Protein AF-A0A9K3KX10-F1 (afdb_monomer_lite)

Structure (mmCIF, N/CA/C/O backbone):
data_AF-A0A9K3KX10-F1
#
_entry.id   AF-A0A9K3KX10-F1
#
loop_
_atom_site.group_PDB
_atom_site.id
_atom_site.type_symbol
_atom_site.label_atom_id
_atom_site.label_alt_id
_atom_site.label_comp_id
_atom_site.label_asym_id
_atom_site.label_entity_id
_atom_site.label_seq_id
_atom_site.pdbx_PDB_ins_code
_atom_site.Cartn_x
_atom_site.Cartn_y
_atom_site.Cartn_z
_atom_site.occupancy
_atom_site.B_iso_or_equiv
_atom_site.auth_seq_id
_atom_site.auth_comp_id
_atom_site.auth_asym_id
_atom_site.auth_atom_id
_atom_site.pdbx_PDB_model_num
ATOM 1 N N . MET A 1 1 ? 1.339 -7.076 -29.895 1.00 44.97 1 MET A N 1
ATOM 2 C CA . MET A 1 1 ? 0.647 -5.773 -29.794 1.00 44.97 1 MET A CA 1
ATOM 3 C C . MET A 1 1 ? -0.654 -5.938 -29.011 1.00 44.97 1 MET A C 1
ATOM 5 O O . MET A 1 1 ? -1.711 -6.065 -29.608 1.00 44.97 1 MET A O 1
ATOM 9 N N . LEU A 1 2 ? -0.587 -5.995 -27.681 1.00 48.78 2 LEU A N 1
ATOM 10 C CA . LEU A 1 2 ? -1.763 -5.775 -26.833 1.00 48.78 2 LEU A CA 1
ATOM 11 C C . LEU A 1 2 ? -1.599 -4.356 -26.297 1.00 48.78 2 LEU A C 1
ATOM 13 O O . LEU A 1 2 ? -0.589 -4.087 -25.647 1.00 48.78 2 LEU A O 1
ATOM 17 N N . SER A 1 3 ? -2.509 -3.454 -26.665 1.00 52.88 3 SER A N 1
ATOM 18 C CA . SER A 1 3 ? -2.453 -2.042 -26.281 1.00 52.88 3 SER A CA 1
ATOM 19 C C . SER A 1 3 ? -2.351 -1.928 -24.763 1.00 52.88 3 SER A C 1
ATOM 21 O O . SER A 1 3 ? -3.179 -2.492 -24.040 1.00 52.88 3 SER A O 1
ATOM 23 N N . SER A 1 4 ? -1.335 -1.217 -24.276 1.00 57.09 4 SER A N 1
ATOM 24 C CA . SER A 1 4 ? -1.330 -0.729 -22.903 1.00 57.09 4 SER A CA 1
ATOM 25 C C . SER A 1 4 ? -2.621 0.054 -22.681 1.00 57.09 4 SER A C 1
ATOM 27 O O . SER A 1 4 ? -3.044 0.838 -23.529 1.00 57.09 4 SER A O 1
ATOM 29 N N . PHE A 1 5 ? -3.288 -0.209 -21.561 1.00 65.56 5 PHE A N 1
ATOM 30 C CA . PHE A 1 5 ? -4.375 0.639 -21.101 1.00 65.56 5 PHE A CA 1
ATOM 31 C C . PHE A 1 5 ? -3.724 1.927 -20.594 1.00 65.56 5 PHE A C 1
ATOM 33 O O . PHE A 1 5 ? -3.340 2.004 -19.432 1.00 65.56 5 PHE A O 1
ATOM 40 N N . VAL A 1 6 ? -3.481 2.868 -21.507 1.00 75.56 6 VAL A N 1
ATOM 41 C CA . VAL A 1 6 ? -2.919 4.176 -21.177 1.00 75.56 6 VAL A CA 1
ATOM 42 C C . VAL A 1 6 ? -4.084 5.048 -20.744 1.00 75.56 6 VAL A C 1
ATOM 44 O O . VAL A 1 6 ? -4.994 5.313 -21.532 1.00 75.56 6 VAL A O 1
ATOM 47 N N . LEU A 1 7 ? -4.098 5.416 -19.468 1.00 80.62 7 LEU A N 1
ATOM 48 C CA . LEU A 1 7 ? -5.037 6.413 -18.973 1.00 80.62 7 LEU A CA 1
ATOM 49 C C . LEU A 1 7 ? -4.648 7.779 -19.544 1.00 80.62 7 LEU A C 1
ATOM 51 O O . LEU A 1 7 ? -3.467 8.084 -19.676 1.00 80.62 7 LEU A O 1
ATOM 55 N N . ASP A 1 8 ? -5.654 8.589 -19.865 1.00 87.25 8 ASP A N 1
ATOM 56 C CA . ASP A 1 8 ? -5.466 9.997 -20.216 1.00 87.25 8 ASP A CA 1
ATOM 57 C C . ASP A 1 8 ? -4.718 10.718 -19.077 1.00 87.25 8 ASP A C 1
ATOM 59 O O . ASP A 1 8 ? -5.042 10.510 -17.902 1.00 87.25 8 ASP A O 1
ATOM 63 N N . GLU A 1 9 ? -3.720 11.543 -19.407 1.00 84.81 9 GLU A N 1
ATOM 64 C CA . GLU A 1 9 ? -2.912 12.284 -18.426 1.00 84.81 9 GLU A CA 1
ATOM 65 C C . GLU A 1 9 ? -3.789 13.123 -17.486 1.00 84.81 9 GLU A C 1
ATOM 67 O O . GLU A 1 9 ? -3.591 13.101 -16.272 1.00 84.81 9 GLU A O 1
ATOM 72 N N . ASN A 1 10 ? -4.869 13.723 -17.999 1.00 88.94 10 ASN A N 1
ATOM 73 C CA . ASN A 1 10 ? -5.814 14.487 -17.182 1.00 88.94 10 ASN A CA 1
ATOM 74 C C . ASN A 1 10 ? -6.509 13.608 -16.132 1.00 88.94 10 ASN A C 1
ATOM 76 O O . ASN A 1 10 ? -6.814 14.053 -15.024 1.00 88.94 10 ASN A O 1
ATOM 80 N N . VAL A 1 11 ? -6.783 12.342 -16.467 1.00 89.38 11 VAL A N 1
ATOM 81 C CA . VAL A 1 11 ? -7.390 11.383 -15.532 1.00 89.38 11 VAL A CA 1
ATOM 82 C C . VAL A 1 11 ? -6.380 10.973 -14.465 1.00 89.38 11 VAL A C 1
ATOM 84 O O . VAL A 1 11 ? -6.755 10.817 -13.299 1.00 89.38 11 VAL A O 1
ATOM 87 N N . ILE A 1 12 ? -5.112 10.812 -14.843 1.00 87.06 12 ILE A N 1
ATOM 88 C CA . ILE A 1 12 ? -4.018 10.495 -13.921 1.00 87.06 12 ILE A CA 1
ATOM 89 C C . ILE A 1 12 ? -3.842 11.621 -12.899 1.00 87.06 12 ILE A C 1
ATOM 91 O O . ILE A 1 12 ? -3.870 11.356 -11.692 1.00 87.06 12 ILE A O 1
ATOM 95 N N . ASP A 1 13 ? -3.756 12.863 -13.364 1.00 87.88 13 ASP A N 1
ATOM 96 C CA . ASP A 1 13 ? -3.593 14.031 -12.501 1.00 87.88 13 ASP A CA 1
ATOM 97 C C . ASP A 1 13 ? -4.797 14.217 -11.584 1.00 87.88 13 ASP A C 1
ATOM 99 O O . ASP A 1 13 ? -4.640 14.382 -10.370 1.00 87.88 13 ASP A O 1
ATOM 103 N N . LEU A 1 14 ? -6.014 14.065 -12.118 1.00 91.81 14 LEU A N 1
ATOM 104 C CA . LEU A 1 14 ? -7.234 14.115 -11.317 1.00 91.81 14 LEU A CA 1
ATOM 105 C C . LEU A 1 14 ? -7.237 13.048 -10.212 1.00 91.81 14 LEU A C 1
ATOM 107 O O . LEU A 1 14 ? -7.620 13.345 -9.075 1.00 91.81 14 LEU A O 1
ATOM 111 N N . CYS A 1 15 ? -6.799 11.820 -10.510 1.00 93.12 15 CYS A N 1
ATOM 112 C CA . CYS A 1 15 ? -6.693 10.753 -9.512 1.00 93.12 15 CYS A CA 1
ATOM 113 C C . CYS A 1 15 ? -5.654 11.088 -8.434 1.00 93.12 15 CYS A C 1
ATOM 115 O O . CYS A 1 15 ? -5.956 10.953 -7.245 1.00 93.12 15 CYS A O 1
ATOM 117 N N . SER A 1 16 ? -4.469 11.568 -8.824 1.00 90.75 16 SER A N 1
ATOM 118 C CA . SER A 1 16 ? -3.396 11.969 -7.903 1.00 90.75 16 SER A CA 1
ATOM 119 C C . SER A 1 16 ? -3.810 13.115 -6.985 1.00 90.75 16 SER A C 1
ATOM 121 O O . SER A 1 16 ? -3.643 13.023 -5.765 1.00 90.75 16 SER A O 1
ATOM 123 N N . VAL A 1 17 ? -4.409 14.171 -7.538 1.00 91.38 17 VAL A N 1
ATOM 124 C CA . VAL A 1 17 ? -4.910 15.321 -6.771 1.00 91.38 17 VAL A CA 1
ATOM 125 C C . VAL A 1 17 ? -6.031 14.887 -5.825 1.00 91.38 17 VAL A C 1
ATOM 127 O O . VAL A 1 17 ? -6.017 15.243 -4.646 1.00 91.38 17 VAL A O 1
ATOM 130 N N . SER A 1 18 ? -6.963 14.052 -6.290 1.00 95.12 18 SER A N 1
ATOM 131 C CA . SER A 1 18 ? -8.053 13.533 -5.451 1.00 95.12 18 SER A CA 1
ATOM 132 C C . SER A 1 18 ? -7.534 12.665 -4.302 1.00 95.12 18 SER A C 1
ATOM 134 O O . SER A 1 18 ? -7.971 12.814 -3.157 1.00 95.12 18 SER A O 1
ATOM 136 N N . ALA A 1 19 ? -6.566 11.786 -4.577 1.00 95.56 19 ALA A N 1
ATOM 137 C CA . ALA A 1 19 ? -5.902 10.970 -3.565 1.00 95.56 19 ALA A CA 1
ATOM 138 C C . ALA A 1 19 ? -5.174 11.846 -2.533 1.00 95.56 19 ALA A C 1
ATOM 140 O O . ALA A 1 19 ? -5.250 11.592 -1.327 1.00 95.56 19 ALA A O 1
ATOM 141 N N . TRP A 1 20 ? -4.525 12.916 -2.994 1.00 94.94 20 TRP A N 1
ATOM 142 C CA . TRP A 1 20 ? -3.813 13.863 -2.146 1.00 94.94 20 TRP A CA 1
ATOM 143 C C . TRP A 1 20 ? -4.741 14.653 -1.219 1.00 94.94 20 TRP A C 1
ATOM 145 O O . TRP A 1 20 ? -4.481 14.747 -0.015 1.00 94.94 20 TRP A O 1
ATOM 155 N N . ILE A 1 21 ? -5.850 15.170 -1.754 1.00 95.00 21 ILE A N 1
ATOM 156 C CA . ILE A 1 21 ? -6.902 15.826 -0.966 1.00 95.00 21 ILE A CA 1
ATOM 157 C C . ILE A 1 21 ? -7.441 14.846 0.079 1.00 95.00 21 ILE A C 1
ATOM 159 O O . ILE A 1 21 ? -7.500 15.187 1.260 1.00 95.00 21 ILE A O 1
ATOM 163 N N . GLY A 1 22 ? -7.744 13.608 -0.322 1.00 96.12 22 GLY A N 1
ATOM 164 C CA . GLY A 1 22 ? -8.208 12.560 0.587 1.00 96.12 22 GLY A CA 1
ATOM 165 C C . GLY A 1 22 ? -7.239 12.294 1.745 1.00 96.12 22 GLY A C 1
ATOM 166 O O . GLY A 1 22 ? -7.664 12.256 2.903 1.00 96.12 22 GLY A O 1
ATOM 167 N N . LEU A 1 23 ? -5.937 12.178 1.458 1.00 96.44 23 LEU A N 1
ATOM 168 C CA . LEU A 1 23 ? -4.895 11.996 2.476 1.00 96.44 23 LEU A CA 1
ATOM 169 C C . LEU A 1 23 ? -4.839 13.181 3.451 1.00 96.44 23 LEU A C 1
ATOM 171 O O . LEU A 1 23 ? -4.863 12.979 4.667 1.00 96.44 23 LEU A O 1
ATOM 175 N N . LYS A 1 24 ? -4.804 14.415 2.934 1.00 95.88 24 LYS A N 1
ATOM 176 C CA . LYS A 1 24 ? -4.778 15.644 3.744 1.00 95.88 24 LYS A CA 1
ATOM 177 C C . LYS A 1 24 ? -5.993 15.753 4.654 1.00 95.88 24 LYS A C 1
ATOM 179 O O . LYS A 1 24 ? -5.839 15.988 5.851 1.00 95.88 24 LYS A O 1
ATOM 184 N N . THR A 1 25 ? -7.191 15.561 4.107 1.00 96.62 25 THR A N 1
ATOM 185 C CA . THR A 1 25 ? -8.439 15.621 4.873 1.00 96.62 25 THR A CA 1
ATOM 186 C C . THR A 1 25 ? -8.449 14.568 5.975 1.00 96.62 25 THR A C 1
ATOM 188 O O . THR A 1 25 ? -8.767 14.889 7.121 1.00 96.62 25 THR A O 1
ATOM 191 N N . PHE A 1 26 ? -8.046 13.333 5.663 1.00 97.25 26 PHE A N 1
ATOM 192 C CA . PHE A 1 26 ? -7.955 12.265 6.655 1.00 97.25 26 PHE A CA 1
ATOM 193 C C . PHE A 1 26 ? -6.986 12.626 7.791 1.00 97.25 26 PHE A C 1
ATOM 195 O O . PHE A 1 26 ? -7.361 12.559 8.964 1.00 97.25 26 PHE A O 1
ATOM 202 N N . LEU A 1 27 ? -5.761 13.049 7.461 1.00 96.44 27 LEU A N 1
ATOM 203 C CA . LEU A 1 27 ? -4.738 13.390 8.453 1.00 96.44 27 LEU A CA 1
ATOM 204 C C . LEU A 1 27 ? -5.110 14.622 9.280 1.00 96.44 27 LEU A C 1
ATOM 206 O O . LEU A 1 27 ? -4.819 14.646 10.475 1.00 96.44 27 LEU A O 1
ATOM 210 N N . LEU A 1 28 ? -5.785 15.614 8.695 1.00 96.12 28 LEU A N 1
ATOM 211 C CA . LEU A 1 28 ? -6.294 16.778 9.420 1.00 96.12 28 LEU A CA 1
ATOM 212 C C . LEU A 1 28 ? -7.336 16.364 10.465 1.00 96.12 28 LEU A C 1
ATOM 214 O O . LEU A 1 28 ? -7.184 16.697 11.641 1.00 96.12 28 LEU A O 1
ATOM 218 N N . ILE A 1 29 ? -8.349 15.587 10.065 1.00 96.88 29 ILE A N 1
ATOM 219 C CA . ILE A 1 29 ? -9.382 15.084 10.985 1.00 96.88 29 ILE A CA 1
ATOM 220 C C . ILE A 1 29 ? -8.734 14.264 12.104 1.00 96.88 29 ILE A C 1
ATOM 222 O O . ILE A 1 29 ? -9.031 14.468 13.285 1.00 96.88 29 ILE A O 1
ATOM 226 N N . LEU A 1 30 ? -7.816 13.366 11.743 1.00 95.12 30 LEU A N 1
ATOM 227 C CA . LEU A 1 30 ? -7.098 12.537 12.701 1.00 95.12 30 LEU A CA 1
ATOM 228 C C . LEU A 1 30 ? -6.292 13.385 13.688 1.00 95.12 30 LEU A C 1
ATOM 230 O O . LEU A 1 30 ? -6.343 13.143 14.892 1.00 95.12 30 LEU A O 1
ATOM 234 N N . SER A 1 31 ? -5.585 14.398 13.190 1.00 94.38 31 SER A N 1
ATOM 235 C CA . SER A 1 31 ? -4.770 15.300 14.005 1.00 94.38 31 SER A CA 1
ATOM 236 C C . SER A 1 31 ? -5.632 16.082 14.988 1.00 94.38 31 SER A C 1
ATOM 238 O O . SER A 1 31 ? -5.288 16.145 16.165 1.00 94.38 31 SER A O 1
ATOM 240 N N . CYS A 1 32 ? -6.791 16.595 14.563 1.00 96.62 32 CYS A N 1
ATOM 241 C CA . CYS A 1 32 ? -7.750 17.244 15.460 1.00 96.62 32 CYS A CA 1
ATOM 242 C C . CYS A 1 32 ? -8.214 16.299 16.580 1.00 96.62 32 CYS A C 1
ATOM 244 O O . CYS A 1 32 ? -8.202 16.684 17.751 1.00 96.62 32 CYS A O 1
ATOM 246 N N . ILE A 1 33 ? -8.563 15.047 16.254 1.00 95.75 33 ILE A N 1
ATOM 247 C CA . ILE A 1 33 ? -8.971 14.043 17.254 1.00 95.75 33 ILE A CA 1
ATOM 248 C C . ILE A 1 33 ? -7.820 13.733 18.223 1.00 95.75 33 ILE A C 1
ATOM 250 O O . ILE A 1 33 ? -8.037 13.660 19.438 1.00 95.75 33 ILE A O 1
ATOM 254 N N . CYS A 1 34 ? -6.604 13.563 17.701 1.00 93.69 34 CYS A N 1
ATOM 255 C CA . CYS A 1 34 ? -5.403 13.266 18.477 1.00 93.69 34 CYS A CA 1
ATOM 256 C C . CYS A 1 34 ? -5.026 14.409 19.421 1.00 93.69 34 CYS A C 1
ATOM 258 O O . CYS A 1 34 ? -4.789 14.158 20.601 1.00 93.69 34 CYS A O 1
ATOM 260 N N . LEU A 1 35 ? -5.010 15.650 18.929 1.00 94.12 35 LEU A N 1
ATOM 261 C CA . LEU A 1 35 ? -4.687 16.842 19.715 1.00 94.12 35 LEU A CA 1
ATOM 262 C C . LEU A 1 35 ? -5.713 17.060 20.827 1.00 94.12 35 LEU A C 1
ATOM 264 O O . LEU A 1 35 ? -5.331 17.247 21.982 1.00 94.12 35 LEU A O 1
ATOM 268 N N . TRP A 1 36 ? -7.005 16.927 20.515 1.00 97.19 36 TRP A N 1
ATOM 269 C CA . TRP A 1 36 ? -8.074 17.046 21.509 1.00 97.19 36 TRP A CA 1
ATOM 270 C C . TRP A 1 36 ? -7.963 16.002 22.632 1.00 97.19 36 TRP A C 1
ATOM 272 O O . TRP A 1 36 ? -8.340 16.255 23.775 1.00 97.19 36 TRP A O 1
ATOM 282 N N . ASN A 1 37 ? -7.415 14.820 22.329 1.00 95.38 37 ASN A N 1
ATOM 283 C CA . ASN A 1 37 ? -7.313 13.695 23.262 1.00 95.38 37 ASN A CA 1
ATOM 284 C C . ASN A 1 37 ? -5.866 13.336 23.644 1.00 95.38 37 ASN A C 1
ATOM 286 O O . ASN A 1 37 ? -5.619 12.223 24.120 1.00 95.38 37 ASN A O 1
ATOM 290 N N . MET A 1 38 ? -4.913 14.261 23.484 1.00 93.25 38 MET A N 1
ATOM 291 C CA . MET A 1 38 ? -3.473 13.976 23.569 1.00 93.25 38 MET A CA 1
ATOM 292 C C . MET A 1 38 ? -3.076 13.310 24.892 1.00 93.25 38 MET A C 1
ATOM 294 O O . MET A 1 38 ? -2.374 12.298 24.897 1.00 93.25 38 MET A O 1
ATOM 298 N N . ARG A 1 39 ? -3.610 13.803 26.017 1.00 92.88 39 ARG A N 1
ATOM 299 C CA . ARG A 1 39 ? -3.331 13.242 27.348 1.00 92.88 39 ARG A CA 1
ATOM 300 C C . ARG A 1 39 ? -3.758 11.779 27.479 1.00 92.88 39 ARG A C 1
ATOM 302 O O . ARG A 1 39 ? -3.034 10.988 28.070 1.00 92.88 39 ARG A O 1
ATOM 309 N N . LYS A 1 40 ? -4.908 11.405 26.916 1.00 90.44 40 LYS A N 1
ATOM 310 C CA . LYS A 1 40 ? -5.412 10.022 26.971 1.00 90.44 40 LYS A CA 1
ATOM 311 C C . LYS A 1 40 ? -4.668 9.110 25.994 1.00 90.44 40 LYS A C 1
ATOM 313 O O . LYS A 1 40 ? -4.436 7.941 26.289 1.00 90.44 40 LYS A O 1
ATOM 318 N N . LEU A 1 41 ? -4.306 9.626 24.821 1.00 89.38 41 LEU A N 1
ATOM 319 C CA . LEU A 1 41 ? -3.711 8.828 23.747 1.00 89.38 41 LEU A CA 1
ATOM 320 C C . LEU A 1 41 ? -2.204 8.624 23.911 1.00 89.38 41 LEU A C 1
ATOM 322 O O . LEU A 1 41 ? -1.722 7.517 23.685 1.00 89.38 41 LEU A O 1
ATOM 326 N N . PHE A 1 42 ? -1.465 9.630 24.376 1.00 88.50 42 PHE A N 1
ATOM 327 C CA . PHE A 1 42 ? 0.001 9.605 24.340 1.00 88.50 42 PHE A CA 1
ATOM 328 C C . PHE A 1 42 ? 0.682 9.645 25.715 1.00 88.50 42 PHE A C 1
ATOM 330 O O . PHE A 1 42 ? 1.828 9.223 25.801 1.00 88.50 42 PHE A O 1
ATOM 337 N N . LEU A 1 43 ? 0.002 10.073 26.789 1.00 89.31 43 LEU A N 1
ATOM 338 C CA . LEU A 1 43 ? 0.643 10.282 28.103 1.00 89.31 43 LEU A CA 1
ATOM 339 C C . LEU A 1 43 ? 0.423 9.162 29.139 1.00 89.31 43 LEU A C 1
ATOM 341 O O . LEU A 1 43 ? 0.873 9.304 30.273 1.00 89.31 43 LEU A O 1
ATOM 345 N N . GLU A 1 44 ? -0.255 8.057 28.813 1.00 89.56 44 GLU A N 1
ATOM 346 C CA . GLU A 1 44 ? -0.373 6.938 29.765 1.00 89.56 44 GLU A CA 1
ATO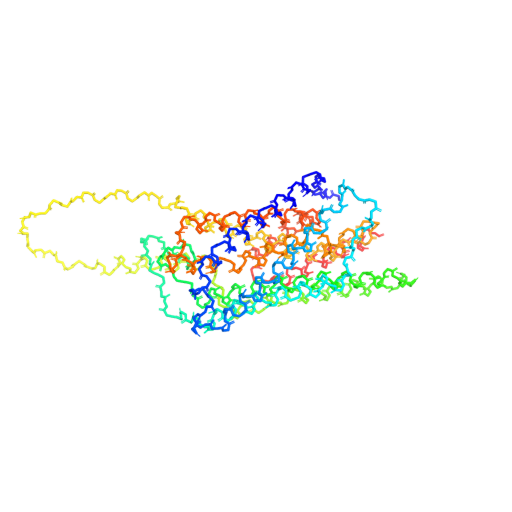M 347 C C . GLU A 1 44 ? 0.824 5.981 29.641 1.00 89.56 44 GLU A C 1
ATOM 349 O O . GLU A 1 44 ? 1.304 5.702 28.543 1.00 89.56 44 GLU A O 1
ATOM 354 N N . TRP A 1 45 ? 1.257 5.416 30.770 1.00 88.56 45 TRP A N 1
ATOM 355 C CA . TRP A 1 45 ? 2.447 4.560 30.854 1.00 88.56 45 TRP A CA 1
ATOM 356 C C . TRP A 1 45 ? 2.310 3.190 30.178 1.00 88.56 45 TRP A C 1
ATOM 358 O O . TRP A 1 45 ? 3.300 2.564 29.807 1.00 88.56 45 TRP A O 1
ATOM 368 N N . HIS A 1 46 ? 1.087 2.688 30.021 1.00 89.62 46 HIS A N 1
ATOM 369 C CA . HIS A 1 46 ? 0.871 1.393 29.388 1.00 89.62 46 HIS A CA 1
ATOM 370 C C . HIS A 1 46 ? 1.000 1.499 27.858 1.00 89.62 46 HIS A C 1
ATOM 372 O O . HIS A 1 46 ? 0.320 2.316 27.223 1.00 89.62 46 HIS A O 1
ATOM 378 N N . GLY A 1 47 ? 1.855 0.658 27.267 1.00 88.06 47 GLY A N 1
ATOM 379 C CA . GLY A 1 47 ? 2.116 0.632 25.823 1.00 88.06 47 GLY A CA 1
ATOM 380 C C . GLY A 1 47 ? 2.974 1.800 25.320 1.00 88.06 47 GLY A C 1
ATOM 381 O O . GLY A 1 47 ? 2.738 2.300 24.222 1.00 88.06 47 GLY A O 1
ATOM 382 N N . ILE A 1 48 ? 3.936 2.285 26.121 1.00 91.38 48 ILE A N 1
ATOM 383 C CA . ILE A 1 48 ? 4.820 3.404 25.734 1.00 91.38 48 ILE A CA 1
ATOM 384 C C . ILE A 1 48 ? 5.558 3.121 24.423 1.00 91.38 48 ILE A C 1
ATOM 386 O O . ILE A 1 48 ? 5.638 4.013 23.583 1.00 91.38 48 ILE A O 1
ATOM 390 N N . SER A 1 49 ? 6.074 1.904 24.218 1.00 94.12 49 SER A N 1
ATOM 391 C CA . SER A 1 49 ? 6.803 1.571 22.987 1.00 94.12 49 SER A CA 1
ATOM 392 C C . SER A 1 49 ? 5.923 1.753 21.752 1.00 94.12 49 SER A C 1
ATOM 394 O O . SER A 1 49 ? 6.338 2.426 20.809 1.00 94.12 49 SER A O 1
ATOM 396 N N . HIS A 1 50 ? 4.692 1.236 21.785 1.00 93.88 50 HIS A N 1
ATOM 397 C CA . HIS A 1 50 ? 3.719 1.455 20.718 1.00 93.88 50 HIS A CA 1
ATOM 398 C C . HIS A 1 50 ? 3.381 2.942 20.515 1.00 93.88 50 HIS A C 1
ATOM 400 O O . HIS A 1 50 ? 3.351 3.421 19.383 1.00 93.88 50 HIS A O 1
ATOM 406 N N . ARG A 1 51 ? 3.183 3.710 21.595 1.00 92.31 51 ARG A N 1
ATOM 407 C CA . ARG A 1 51 ? 2.881 5.152 21.501 1.00 92.31 51 ARG A CA 1
ATOM 408 C C . ARG A 1 51 ? 4.028 5.946 20.882 1.00 92.31 51 ARG A C 1
ATOM 410 O O . ARG A 1 51 ? 3.775 6.785 20.024 1.00 92.31 51 ARG A O 1
ATOM 417 N N . LEU A 1 52 ? 5.271 5.672 21.281 1.00 93.88 52 LEU A N 1
ATOM 418 C CA . LEU A 1 52 ? 6.462 6.312 20.715 1.00 93.88 52 LEU A CA 1
ATOM 419 C C . LEU A 1 52 ? 6.619 5.978 19.230 1.00 93.88 52 LEU A C 1
ATOM 421 O O . LEU A 1 52 ? 6.845 6.881 18.427 1.00 93.88 52 LEU A O 1
ATOM 425 N N . ALA A 1 53 ? 6.423 4.711 18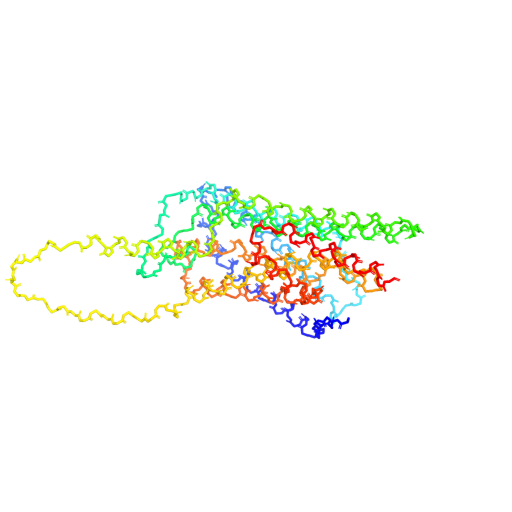.851 1.00 95.62 53 ALA A N 1
ATOM 426 C CA . ALA A 1 53 ? 6.391 4.315 17.446 1.00 95.62 53 ALA A CA 1
ATOM 427 C C . ALA A 1 53 ? 5.275 5.049 16.679 1.00 95.62 53 ALA A C 1
ATOM 429 O O . ALA A 1 53 ? 5.482 5.473 15.544 1.00 95.62 53 ALA A O 1
ATOM 430 N N . GLY A 1 54 ? 4.119 5.266 17.316 1.00 94.00 54 GLY A N 1
ATOM 431 C CA . GLY A 1 54 ? 2.986 5.988 16.739 1.00 94.00 54 GLY A CA 1
ATOM 432 C C . GLY A 1 54 ? 3.299 7.460 16.487 1.00 94.00 54 GLY A C 1
ATOM 433 O O . GLY A 1 54 ? 3.037 7.965 15.399 1.00 94.00 54 GLY A O 1
ATOM 434 N N . VAL A 1 55 ? 3.913 8.137 17.461 1.00 93.94 55 VAL A N 1
ATOM 435 C CA . VAL A 1 55 ? 4.365 9.533 17.327 1.00 93.94 55 VAL A CA 1
ATOM 436 C C . VAL A 1 55 ? 5.428 9.668 16.240 1.00 93.94 55 VAL A C 1
ATOM 438 O O . VAL A 1 55 ? 5.353 10.595 15.431 1.00 93.94 55 VAL A O 1
ATOM 441 N N . LEU A 1 56 ? 6.387 8.739 16.183 1.00 96.19 56 LEU A N 1
ATOM 442 C CA . LEU A 1 56 ? 7.405 8.715 15.133 1.00 96.19 56 LEU A CA 1
ATOM 443 C C . LEU A 1 56 ? 6.764 8.553 13.748 1.00 96.19 56 LEU A C 1
ATOM 445 O O . LEU A 1 56 ? 7.056 9.332 12.844 1.00 96.19 56 LEU A O 1
ATOM 449 N N . HIS A 1 57 ? 5.858 7.586 13.588 1.00 96.94 57 HIS A N 1
ATOM 450 C CA . HIS A 1 57 ? 5.193 7.328 12.312 1.00 96.94 57 HIS A CA 1
ATOM 451 C C . HIS A 1 57 ? 4.319 8.509 11.864 1.00 96.94 57 HIS A C 1
ATOM 453 O O . HIS A 1 57 ? 4.393 8.929 10.712 1.00 96.94 57 HIS A O 1
ATOM 459 N N . LEU A 1 58 ? 3.545 9.105 12.780 1.00 95.38 58 LEU A N 1
ATOM 460 C CA . LEU A 1 58 ? 2.754 10.309 12.498 1.00 95.38 58 LEU A CA 1
ATOM 461 C C . LEU A 1 58 ? 3.638 11.500 12.107 1.00 95.38 58 LEU A C 1
ATOM 463 O O . LEU A 1 58 ? 3.296 12.227 11.178 1.00 95.38 58 LEU A O 1
ATOM 467 N N . SER A 1 59 ? 4.786 11.674 12.766 1.00 96.00 59 SER A N 1
ATOM 468 C CA . SER A 1 59 ? 5.763 12.709 12.403 1.00 96.00 59 SER A CA 1
ATOM 469 C C . SER A 1 59 ? 6.311 12.497 10.989 1.00 96.00 59 SER A C 1
ATOM 471 O O . SER A 1 59 ? 6.395 13.447 10.216 1.00 96.00 59 SER A O 1
ATOM 473 N N . LEU A 1 60 ? 6.630 11.255 10.612 1.00 97.62 60 LEU A N 1
ATOM 474 C CA . LEU A 1 60 ? 7.094 10.925 9.259 1.00 97.62 60 LEU A CA 1
ATOM 475 C C . LEU A 1 60 ? 6.000 11.141 8.201 1.00 97.62 60 LEU A C 1
ATOM 477 O O . LEU A 1 60 ? 6.294 11.645 7.116 1.00 97.62 60 LEU A O 1
ATOM 481 N N . LEU A 1 61 ? 4.736 10.834 8.505 1.00 97.00 61 LEU A N 1
ATOM 482 C CA . LEU A 1 61 ? 3.611 11.174 7.624 1.00 97.00 61 LEU A CA 1
ATOM 483 C C . LEU A 1 61 ? 3.473 12.691 7.458 1.00 97.00 61 LEU A C 1
ATOM 485 O O . LEU A 1 61 ? 3.320 13.166 6.335 1.00 97.00 61 LEU A O 1
ATOM 489 N N . ALA A 1 62 ? 3.598 13.459 8.544 1.00 95.69 62 ALA A N 1
ATOM 490 C CA . ALA A 1 62 ? 3.563 14.918 8.489 1.00 95.69 62 ALA A CA 1
ATOM 491 C C . ALA A 1 62 ? 4.693 15.481 7.608 1.00 95.69 62 ALA A C 1
ATOM 493 O O . ALA A 1 62 ? 4.420 16.291 6.722 1.00 95.69 62 ALA A O 1
ATOM 494 N N . VAL A 1 63 ? 5.930 14.994 7.771 1.00 95.44 63 VAL A N 1
ATOM 495 C CA . VAL A 1 63 ? 7.070 15.366 6.911 1.00 95.44 63 VAL A CA 1
ATOM 496 C C . VAL A 1 63 ? 6.777 15.047 5.445 1.00 95.44 63 VAL A C 1
ATOM 498 O O . VAL A 1 63 ? 6.936 15.919 4.596 1.00 95.44 63 VAL A O 1
ATOM 501 N N . GLY A 1 64 ? 6.277 13.847 5.142 1.00 94.19 64 GLY A N 1
ATOM 502 C CA . GLY A 1 64 ? 5.903 13.473 3.775 1.00 94.19 64 GLY A CA 1
ATOM 503 C C . GLY A 1 64 ? 4.866 14.411 3.182 1.00 94.19 64 GLY A C 1
ATOM 504 O O . GLY A 1 64 ? 5.055 14.935 2.084 1.00 94.19 64 GLY A O 1
ATOM 505 N N . THR A 1 65 ? 3.809 14.707 3.941 1.00 93.44 65 THR A N 1
ATOM 506 C CA . THR A 1 65 ? 2.766 15.622 3.477 1.00 93.44 65 THR A CA 1
ATOM 507 C C . THR A 1 65 ? 3.281 17.043 3.254 1.00 93.44 65 THR A C 1
ATOM 509 O O . THR A 1 65 ? 2.906 17.689 2.277 1.00 93.44 65 THR A O 1
ATOM 512 N N . TRP A 1 66 ? 4.183 17.521 4.109 1.00 91.81 66 TRP A N 1
ATOM 513 C CA . TRP A 1 66 ? 4.844 18.807 3.923 1.00 91.81 66 TRP A CA 1
ATOM 514 C C . TRP A 1 66 ? 5.679 18.822 2.638 1.00 91.81 66 TRP A C 1
ATOM 516 O O . TRP A 1 66 ? 5.527 19.725 1.817 1.00 91.81 66 TRP A O 1
ATOM 526 N N . THR A 1 67 ? 6.498 17.790 2.412 1.00 90.56 67 THR A N 1
ATOM 527 C CA . THR A 1 67 ? 7.316 17.698 1.193 1.00 90.56 67 THR A CA 1
ATOM 528 C C . THR A 1 67 ? 6.473 17.611 -0.079 1.00 90.56 67 THR A C 1
ATOM 530 O O . THR A 1 67 ? 6.756 18.325 -1.035 1.00 90.56 67 THR A O 1
ATOM 533 N N . ALA A 1 68 ? 5.388 16.829 -0.070 1.00 87.62 68 ALA A N 1
ATOM 534 C CA . ALA A 1 68 ? 4.467 16.710 -1.199 1.00 87.62 68 ALA A CA 1
ATOM 535 C C . ALA A 1 68 ? 3.682 18.009 -1.465 1.00 87.62 68 ALA A C 1
ATOM 537 O O . ALA A 1 68 ? 3.372 18.335 -2.609 1.00 87.62 68 ALA A O 1
ATOM 538 N N . ALA A 1 69 ? 3.362 18.784 -0.423 1.00 86.69 69 ALA A N 1
ATOM 539 C CA . ALA A 1 69 ? 2.764 20.106 -0.595 1.00 86.69 69 ALA A CA 1
ATOM 540 C C . ALA A 1 69 ? 3.741 21.077 -1.272 1.00 86.69 69 ALA A C 1
ATOM 542 O O . ALA A 1 69 ? 3.333 21.814 -2.165 1.00 86.69 69 ALA A O 1
ATOM 543 N N . GLY A 1 70 ? 5.019 21.034 -0.880 1.00 81.00 70 GLY A N 1
ATOM 544 C CA . GLY A 1 70 ? 6.075 21.835 -1.494 1.00 81.00 70 GLY A CA 1
ATOM 545 C C . GLY A 1 70 ? 6.253 21.533 -2.980 1.00 81.00 70 GLY A C 1
ATOM 546 O O . GLY A 1 70 ? 6.361 22.462 -3.768 1.00 81.00 70 GLY A O 1
ATOM 547 N N . THR A 1 71 ? 6.208 20.259 -3.386 1.00 75.56 71 THR A N 1
ATOM 548 C CA . THR A 1 71 ? 6.304 19.897 -4.810 1.00 75.56 71 THR A CA 1
ATOM 549 C C . THR A 1 71 ? 5.073 20.310 -5.615 1.00 75.56 71 THR A C 1
ATOM 551 O O . THR A 1 71 ? 5.224 20.725 -6.754 1.00 75.56 71 THR A O 1
ATOM 554 N N . ALA A 1 72 ? 3.870 20.237 -5.034 1.00 72.00 72 ALA A N 1
ATOM 555 C CA . ALA A 1 72 ? 2.631 20.602 -5.729 1.00 72.00 72 ALA A CA 1
ATOM 556 C C . ALA A 1 72 ? 2.465 22.121 -5.929 1.00 72.00 72 ALA A C 1
ATOM 558 O O . ALA A 1 72 ? 1.824 22.542 -6.881 1.00 72.00 72 ALA A O 1
ATOM 559 N N . TYR A 1 73 ? 3.014 22.947 -5.032 1.00 59.91 73 TYR A N 1
ATOM 560 C CA . TYR A 1 73 ? 2.856 24.407 -5.089 1.00 59.91 73 TYR A CA 1
ATOM 561 C C . TYR A 1 73 ? 3.728 25.076 -6.165 1.00 59.91 73 TYR A C 1
ATOM 563 O O . TYR A 1 73 ? 3.451 26.200 -6.568 1.00 59.91 73 TYR A O 1
ATOM 571 N N . ILE A 1 74 ? 4.794 24.412 -6.621 1.00 57.81 74 ILE A N 1
ATOM 572 C CA . ILE A 1 74 ? 5.785 25.036 -7.509 1.00 57.81 74 ILE A CA 1
ATOM 573 C C . ILE A 1 74 ? 5.369 24.968 -8.992 1.00 57.81 74 ILE A C 1
ATOM 575 O O . ILE A 1 74 ? 5.893 25.723 -9.804 1.00 57.81 74 ILE A O 1
ATOM 579 N N . ASP A 1 75 ? 4.383 24.142 -9.343 1.00 53.19 75 ASP A N 1
ATOM 580 C CA . ASP A 1 75 ? 4.005 23.910 -10.744 1.00 53.19 75 ASP A CA 1
ATOM 581 C C . ASP A 1 75 ? 3.133 25.031 -11.355 1.00 53.19 75 ASP A C 1
ATOM 583 O O . ASP A 1 75 ? 3.046 25.154 -12.571 1.00 53.19 75 ASP A O 1
ATOM 587 N N . GLU A 1 76 ? 2.509 25.898 -10.542 1.00 52.72 76 GLU A N 1
ATOM 588 C CA . GLU A 1 76 ? 1.497 26.845 -11.048 1.00 52.72 76 GLU A CA 1
ATOM 589 C C . GLU A 1 76 ? 1.924 28.322 -11.143 1.00 52.72 76 GLU A C 1
ATOM 591 O O . GLU A 1 76 ? 1.237 29.080 -11.831 1.00 52.72 76 GLU A O 1
ATOM 596 N N . SER A 1 77 ? 2.994 28.803 -10.482 1.00 50.47 77 SER A N 1
ATOM 597 C CA . SER A 1 77 ? 3.162 30.272 -10.396 1.00 50.47 77 SER A CA 1
ATOM 598 C C . SER A 1 77 ? 4.551 30.880 -10.152 1.00 50.47 77 SER A C 1
ATOM 600 O O . SER A 1 77 ? 4.605 32.072 -9.837 1.00 50.47 77 SER A O 1
ATOM 602 N N . SER A 1 78 ? 5.671 30.154 -10.229 1.00 48.91 78 SER A N 1
ATOM 603 C CA . SER A 1 78 ? 6.977 30.749 -9.878 1.00 48.91 78 SER A CA 1
ATOM 604 C C . SER A 1 78 ? 8.088 30.488 -10.890 1.00 48.91 78 SER A C 1
ATOM 606 O O . SER A 1 78 ? 8.430 29.339 -11.134 1.00 48.91 78 SER A O 1
ATOM 608 N N . ASP A 1 79 ? 8.756 31.563 -11.334 1.00 59.94 79 ASP A N 1
ATOM 609 C CA . ASP A 1 79 ? 10.034 31.580 -12.083 1.00 59.94 79 ASP A CA 1
ATOM 610 C C . ASP A 1 79 ? 11.223 30.954 -11.314 1.00 59.94 79 ASP A C 1
ATOM 612 O O . ASP A 1 79 ? 12.382 31.039 -11.729 1.00 59.94 79 ASP A O 1
ATOM 616 N N . HIS A 1 80 ? 10.971 30.345 -10.155 1.00 49.97 80 HIS A N 1
ATOM 617 C CA . HIS A 1 80 ? 11.987 29.682 -9.358 1.00 49.97 80 HIS A CA 1
ATOM 618 C C . HIS A 1 80 ? 11.978 28.182 -9.647 1.00 49.97 80 HIS A C 1
ATOM 620 O O . HIS A 1 80 ? 10.914 27.562 -9.595 1.00 49.97 80 HIS A O 1
ATOM 626 N N . PRO A 1 81 ? 13.150 27.577 -9.916 1.00 53.97 81 PRO A N 1
ATOM 627 C CA . PRO A 1 81 ? 13.227 26.146 -10.140 1.00 53.97 81 PRO A CA 1
ATOM 628 C C . PRO A 1 81 ? 12.700 25.414 -8.900 1.00 53.97 81 PRO A C 1
ATOM 630 O O . PRO A 1 81 ? 13.008 25.825 -7.772 1.00 53.97 81 PRO A O 1
ATOM 633 N N . PRO A 1 82 ? 11.921 24.333 -9.075 1.00 57.75 82 PRO A N 1
ATOM 634 C CA . PRO A 1 82 ? 11.443 23.557 -7.951 1.00 57.75 82 PRO A CA 1
ATOM 635 C C . PRO A 1 82 ? 12.598 23.109 -7.074 1.00 57.75 82 PRO A C 1
ATOM 637 O O . PRO A 1 82 ? 13.642 22.685 -7.572 1.00 57.75 82 PRO A O 1
ATOM 640 N N . ILE A 1 83 ? 12.401 23.199 -5.753 1.00 58.81 83 ILE A N 1
ATOM 641 C CA . ILE A 1 83 ? 13.312 22.603 -4.777 1.00 58.81 83 ILE A CA 1
ATOM 642 C C . ILE A 1 83 ? 13.228 21.089 -4.982 1.00 58.81 83 ILE A C 1
ATOM 644 O O . ILE A 1 83 ? 12.418 20.396 -4.364 1.00 58.81 83 ILE A O 1
ATOM 648 N N . GLN A 1 84 ? 14.044 20.580 -5.900 1.00 68.69 84 GLN A N 1
ATOM 649 C CA . GLN A 1 84 ? 14.187 19.159 -6.139 1.00 68.69 84 GLN A CA 1
ATOM 650 C C . GLN A 1 84 ? 14.921 18.573 -4.940 1.00 68.69 84 GLN A C 1
ATOM 652 O O . GLN A 1 84 ? 16.102 18.833 -4.710 1.00 68.69 84 GLN A O 1
ATOM 657 N N . GLN A 1 85 ? 14.193 17.801 -4.138 1.00 81.25 85 GLN A N 1
ATOM 658 C CA . GLN A 1 85 ? 14.810 17.033 -3.069 1.00 81.25 85 GLN A CA 1
ATOM 659 C C . GLN A 1 85 ? 15.753 15.995 -3.691 1.00 81.25 85 GLN A C 1
ATOM 661 O O . GLN A 1 85 ? 15.411 15.385 -4.710 1.00 81.25 85 GLN A O 1
ATOM 666 N N . PRO A 1 86 ? 16.935 15.759 -3.100 1.00 88.56 86 PRO A N 1
ATOM 667 C CA . PRO A 1 86 ? 17.858 14.766 -3.628 1.00 88.56 86 PRO A CA 1
ATOM 668 C C . PRO A 1 86 ? 17.211 13.376 -3.590 1.00 88.56 86 PRO A C 1
ATOM 670 O O . PRO A 1 86 ? 16.539 13.026 -2.623 1.00 88.56 86 PRO A O 1
ATOM 673 N N . LYS A 1 87 ? 17.453 12.531 -4.598 1.00 89.69 87 LYS A N 1
ATOM 674 C CA . LYS A 1 87 ? 16.898 11.159 -4.670 1.00 89.69 87 LYS A CA 1
ATOM 675 C C . LYS A 1 87 ? 17.157 10.338 -3.395 1.00 89.69 87 LYS A C 1
ATOM 677 O O . LYS A 1 87 ? 16.289 9.594 -2.942 1.00 89.69 87 LYS A O 1
ATOM 682 N N . ALA A 1 88 ? 18.318 10.545 -2.767 1.00 92.06 88 ALA A N 1
ATOM 683 C CA . ALA A 1 88 ? 18.685 9.933 -1.490 1.00 92.06 88 ALA A CA 1
ATOM 684 C C . ALA A 1 88 ? 17.727 10.297 -0.338 1.00 92.06 88 ALA A C 1
ATOM 686 O O . ALA A 1 88 ? 17.484 9.465 0.537 1.00 92.06 88 ALA A O 1
ATOM 687 N N . PHE A 1 89 ? 17.150 11.506 -0.346 1.00 93.50 89 PHE A N 1
ATOM 688 C CA . PHE A 1 89 ? 16.126 11.904 0.619 1.00 93.50 89 PHE A CA 1
ATOM 689 C C . PHE A 1 89 ? 14.879 11.030 0.477 1.00 93.50 89 PHE A C 1
ATOM 691 O O . PHE A 1 89 ? 14.424 10.475 1.471 1.00 93.50 89 PHE A O 1
ATOM 698 N N . PHE A 1 90 ? 14.360 10.852 -0.743 1.00 92.88 90 PHE A N 1
ATOM 699 C CA . PHE A 1 90 ? 13.171 10.026 -0.979 1.00 92.88 90 PHE A CA 1
ATOM 700 C C . PHE A 1 90 ? 13.397 8.559 -0.613 1.00 92.88 90 PHE A C 1
ATOM 702 O O . PHE A 1 90 ? 12.533 7.950 0.012 1.00 92.88 90 PHE A O 1
ATOM 709 N N . TRP A 1 91 ? 14.575 8.018 -0.934 1.00 95.38 91 TRP A N 1
ATOM 710 C CA . TRP A 1 91 ? 14.952 6.664 -0.531 1.00 95.38 91 TRP A CA 1
ATOM 711 C C . TRP A 1 91 ? 14.945 6.493 0.993 1.00 95.38 91 TRP A C 1
ATOM 713 O O . TRP A 1 91 ? 14.311 5.579 1.524 1.00 95.38 91 TRP A O 1
ATOM 723 N N . MET A 1 92 ? 15.612 7.406 1.708 1.00 96.81 92 MET A N 1
ATOM 724 C CA . MET A 1 92 ? 15.675 7.375 3.169 1.00 96.81 92 MET A CA 1
ATOM 725 C C . MET A 1 92 ? 14.289 7.571 3.787 1.00 96.81 92 MET A C 1
ATOM 727 O O . MET A 1 92 ? 13.924 6.876 4.733 1.00 96.81 92 MET A O 1
ATOM 731 N N . TYR A 1 93 ? 13.504 8.500 3.243 1.00 96.94 93 TYR A N 1
ATOM 732 C CA . TYR A 1 93 ? 12.142 8.764 3.682 1.00 96.94 93 TYR A CA 1
ATOM 733 C C . TYR A 1 93 ? 11.267 7.511 3.580 1.00 96.94 93 TYR A C 1
ATOM 735 O O . TYR A 1 93 ? 10.617 7.142 4.560 1.00 96.94 93 TYR A O 1
ATOM 743 N N . ASP A 1 94 ? 11.294 6.814 2.443 1.00 97.19 94 ASP A N 1
ATOM 744 C CA . ASP A 1 94 ? 10.502 5.601 2.239 1.00 97.19 94 ASP A CA 1
ATOM 745 C C . ASP A 1 94 ? 10.905 4.474 3.175 1.00 97.19 94 ASP A C 1
ATOM 747 O O . ASP A 1 94 ? 10.038 3.811 3.755 1.00 97.19 94 ASP A O 1
ATOM 751 N N . LEU A 1 95 ? 12.214 4.293 3.357 1.00 97.94 95 LEU A N 1
ATOM 752 C CA . LEU A 1 95 ? 12.763 3.323 4.291 1.00 97.94 95 LEU A CA 1
ATOM 753 C C . LEU A 1 95 ? 12.285 3.614 5.717 1.00 97.94 95 LEU A C 1
ATOM 755 O O . LEU A 1 95 ? 11.765 2.723 6.388 1.00 97.94 95 LEU A O 1
ATOM 759 N N . LEU A 1 96 ? 12.410 4.860 6.180 1.00 98.19 96 LEU A N 1
ATOM 760 C CA . LEU A 1 96 ? 12.005 5.261 7.528 1.00 98.19 96 LEU A CA 1
ATOM 761 C C . LEU A 1 96 ? 10.487 5.165 7.726 1.00 98.19 96 LEU A C 1
ATOM 763 O O . LEU A 1 96 ? 10.032 4.664 8.761 1.00 98.19 96 LEU A O 1
ATOM 767 N N . LEU A 1 97 ? 9.686 5.601 6.751 1.00 98.06 97 LEU A N 1
ATOM 768 C CA . LEU A 1 97 ? 8.227 5.524 6.833 1.00 98.06 97 LEU A CA 1
ATOM 769 C C . LEU A 1 97 ? 7.750 4.066 6.871 1.00 98.06 97 LEU A C 1
ATOM 771 O O . LEU A 1 97 ? 6.954 3.710 7.742 1.00 98.06 97 LEU A O 1
ATOM 775 N N . GLY A 1 98 ? 8.275 3.209 5.993 1.00 97.94 98 GLY A N 1
ATOM 776 C CA . GLY A 1 98 ? 7.925 1.790 5.979 1.00 97.94 98 GLY A CA 1
ATOM 777 C C . GLY A 1 98 ? 8.384 1.063 7.247 1.00 97.94 98 GLY A C 1
ATOM 778 O O . GLY A 1 98 ? 7.586 0.369 7.879 1.00 97.94 98 GLY A O 1
ATOM 779 N N . CYS A 1 99 ? 9.632 1.274 7.684 1.00 98.31 99 CYS A N 1
ATOM 780 C CA . CYS A 1 99 ? 10.160 0.686 8.921 1.00 98.31 99 CYS A CA 1
ATOM 781 C C . CYS A 1 99 ? 9.354 1.119 10.148 1.00 98.31 99 CYS A C 1
ATOM 783 O O . CYS A 1 99 ? 8.989 0.278 10.969 1.00 98.31 99 CYS A O 1
ATOM 785 N N . SER A 1 100 ? 9.044 2.413 10.274 1.00 98.19 100 SER A N 1
ATOM 786 C CA . SER A 1 100 ? 8.254 2.916 11.404 1.00 98.19 100 SER A CA 1
ATOM 787 C C . SER A 1 100 ? 6.856 2.301 11.443 1.00 98.19 100 SER A C 1
ATOM 789 O O . SER A 1 100 ? 6.385 1.964 12.525 1.00 98.19 100 SER A O 1
ATOM 791 N N . GLY A 1 101 ? 6.223 2.071 10.291 1.00 97.12 101 GLY A N 1
ATOM 792 C CA . GLY A 1 101 ? 4.929 1.399 10.211 1.00 97.12 101 GLY A CA 1
ATOM 793 C C . GLY A 1 101 ? 4.971 -0.080 10.619 1.00 97.12 101 GLY A C 1
ATOM 794 O O . GLY A 1 101 ? 4.138 -0.535 11.411 1.00 97.12 101 GLY A O 1
ATOM 795 N N . VAL A 1 102 ? 5.994 -0.822 10.176 1.00 97.69 102 VAL A N 1
ATOM 796 C CA . VAL A 1 102 ? 6.227 -2.211 10.620 1.00 97.69 102 VAL A CA 1
ATOM 797 C C . VAL A 1 102 ? 6.467 -2.261 12.133 1.00 97.69 102 VAL A C 1
ATOM 799 O O . VAL A 1 102 ? 5.819 -3.039 12.834 1.00 97.69 102 VAL A O 1
ATOM 802 N N . ILE A 1 103 ? 7.347 -1.402 12.660 1.00 97.62 103 ILE A N 1
ATOM 803 C CA . ILE A 1 103 ? 7.648 -1.317 14.099 1.00 97.62 103 ILE A CA 1
ATOM 804 C C . ILE A 1 103 ? 6.392 -0.957 14.895 1.00 97.62 103 ILE A C 1
ATOM 806 O O . ILE A 1 103 ? 6.129 -1.558 15.936 1.00 97.62 103 ILE A O 1
ATOM 810 N N . LEU A 1 104 ? 5.596 -0.006 14.414 1.00 96.50 104 LEU A N 1
ATOM 811 C CA . LEU A 1 104 ? 4.354 0.414 15.056 1.00 96.50 104 LEU A CA 1
ATOM 812 C C . LEU A 1 104 ? 3.363 -0.746 15.197 1.00 96.50 104 LEU A C 1
ATOM 814 O O . LEU A 1 104 ? 2.790 -0.952 16.270 1.00 96.50 104 LEU A O 1
ATOM 818 N N . THR A 1 105 ? 3.216 -1.550 14.148 1.00 95.31 105 THR A N 1
ATOM 819 C CA . THR A 1 105 ? 2.316 -2.709 14.159 1.00 95.31 105 THR A CA 1
ATOM 820 C C . THR A 1 105 ? 2.861 -3.847 15.031 1.00 95.31 105 THR A C 1
ATOM 822 O O . THR A 1 105 ? 2.120 -4.440 15.816 1.00 95.31 105 THR A O 1
ATOM 825 N N . LEU A 1 106 ? 4.168 -4.124 14.984 1.00 95.88 106 LEU A N 1
ATOM 826 C CA . LEU A 1 106 ? 4.794 -5.152 15.828 1.00 95.88 106 LEU A CA 1
ATOM 827 C C . LEU A 1 106 ? 4.781 -4.785 17.316 1.00 95.88 106 LEU A C 1
ATOM 829 O O . LEU A 1 106 ? 4.532 -5.640 18.166 1.00 95.88 106 LEU A O 1
ATOM 833 N N . THR A 1 107 ? 5.019 -3.516 17.648 1.00 95.75 107 THR A N 1
ATOM 834 C CA . THR A 1 107 ? 4.905 -3.032 19.031 1.00 95.75 107 THR A CA 1
ATOM 835 C C . THR A 1 107 ? 3.463 -3.094 19.523 1.00 95.75 107 THR A C 1
ATOM 837 O O . THR A 1 107 ? 3.261 -3.449 20.679 1.00 95.75 107 THR A O 1
ATOM 840 N N . ALA A 1 108 ? 2.464 -2.872 18.658 1.00 93.25 108 ALA A N 1
ATOM 841 C CA . ALA A 1 108 ? 1.059 -3.115 19.000 1.00 93.25 108 ALA A CA 1
ATOM 842 C C . ALA A 1 108 ? 0.812 -4.595 19.336 1.00 93.25 108 ALA A C 1
ATOM 844 O O . ALA A 1 108 ? 0.257 -4.910 20.388 1.00 93.25 108 ALA A O 1
ATOM 845 N N . ALA A 1 109 ? 1.295 -5.506 18.483 1.00 93.00 109 ALA A N 1
ATOM 846 C CA . ALA A 1 109 ? 1.161 -6.948 18.684 1.00 93.00 109 ALA A CA 1
ATOM 847 C C . ALA A 1 109 ? 1.826 -7.431 19.984 1.00 93.00 109 ALA A C 1
ATOM 849 O O . ALA A 1 109 ? 1.340 -8.367 20.622 1.00 93.00 109 ALA A O 1
ATOM 850 N N . ARG A 1 110 ? 2.944 -6.804 20.370 1.00 93.75 110 ARG A N 1
ATOM 851 C CA . ARG A 1 110 ? 3.679 -7.104 21.604 1.00 93.75 110 ARG A CA 1
ATOM 852 C C . ARG A 1 110 ? 2.998 -6.529 22.844 1.00 93.75 110 ARG A C 1
ATOM 854 O O . ARG A 1 110 ? 2.878 -7.238 23.838 1.00 93.75 110 ARG A O 1
ATOM 861 N N . ASP A 1 111 ? 2.608 -5.257 22.799 1.00 90.44 111 ASP A N 1
ATOM 862 C CA . ASP A 1 111 ? 2.112 -4.520 23.965 1.00 90.44 111 ASP A CA 1
ATOM 863 C C . ASP A 1 111 ? 0.638 -4.862 24.273 1.00 90.44 111 ASP A C 1
ATOM 865 O O . ASP A 1 111 ? 0.217 -4.757 25.426 1.00 90.44 111 ASP A O 1
ATOM 869 N N . PHE A 1 112 ? -0.127 -5.346 23.283 1.00 86.12 112 PHE A N 1
ATOM 870 C CA . PHE A 1 112 ? -1.537 -5.739 23.423 1.00 86.12 112 PHE A CA 1
ATOM 871 C C . PHE A 1 112 ? -1.791 -7.203 22.997 1.00 86.12 112 PHE A C 1
ATOM 873 O O . PHE A 1 112 ? -2.525 -7.462 22.038 1.00 86.12 112 PHE A O 1
ATOM 880 N N . PRO A 1 113 ? -1.202 -8.201 23.686 1.00 79.62 113 PRO A N 1
ATOM 881 C CA . PRO A 1 113 ? -1.309 -9.601 23.292 1.00 79.62 113 PRO A CA 1
ATOM 882 C C . PRO A 1 113 ? -2.700 -10.161 23.626 1.00 79.62 113 PRO A C 1
ATOM 884 O O . PRO A 1 113 ? -2.937 -10.733 24.689 1.00 79.62 113 PRO A O 1
ATOM 887 N N . HIS A 1 114 ? -3.646 -10.043 22.698 1.00 76.25 114 HIS A N 1
ATOM 888 C CA . HIS A 1 114 ? -4.988 -10.623 22.820 1.00 76.25 114 HIS A CA 1
ATOM 889 C C . HIS A 1 114 ? -5.034 -12.096 22.370 1.00 76.25 114 HIS A C 1
ATOM 891 O O . HIS A 1 114 ? -5.918 -12.489 21.612 1.00 76.25 114 HIS A O 1
ATOM 897 N N . LYS A 1 115 ? -4.087 -12.928 22.838 1.00 60.66 115 LYS A N 1
ATOM 898 C CA . LYS A 1 115 ? -3.905 -14.329 22.389 1.00 60.66 115 LYS A CA 1
ATOM 899 C C . LYS A 1 115 ? -5.136 -15.231 22.543 1.00 60.66 115 LYS A C 1
ATOM 901 O O . LYS A 1 115 ? -5.255 -16.206 21.816 1.00 60.66 115 LYS A O 1
ATOM 906 N N . TYR A 1 116 ? -6.035 -14.922 23.479 1.00 54.84 116 TYR A N 1
ATOM 907 C CA . TYR A 1 116 ? -7.165 -15.793 23.834 1.00 54.84 116 TYR A CA 1
ATOM 908 C C . TYR A 1 116 ? -8.534 -15.119 23.705 1.00 54.84 116 TYR A C 1
ATOM 910 O O . TYR A 1 116 ? -9.526 -15.624 24.229 1.00 54.84 116 TYR A O 1
ATOM 918 N N . VAL A 1 117 ? -8.616 -13.973 23.025 1.00 58.88 117 VAL A N 1
ATOM 919 C CA . VAL A 1 117 ? -9.902 -13.298 22.826 1.00 58.88 117 VAL A CA 1
ATOM 920 C C . VAL A 1 117 ? -10.568 -13.861 21.575 1.00 58.88 117 VAL A C 1
ATOM 922 O O . VAL A 1 117 ? -10.289 -13.434 20.458 1.00 58.88 117 VAL A O 1
ATOM 925 N N . ALA A 1 118 ? -11.458 -14.834 21.763 1.00 57.16 118 ALA A N 1
ATOM 926 C CA . ALA A 1 118 ? -12.345 -15.278 20.698 1.00 57.16 118 ALA A CA 1
ATOM 927 C C . ALA A 1 118 ? -13.386 -14.181 20.424 1.00 57.16 118 ALA A C 1
ATOM 929 O O . ALA A 1 118 ? -14.163 -13.813 21.309 1.00 57.16 118 ALA A O 1
ATOM 930 N N . ASN A 1 119 ? -13.403 -13.647 19.201 1.00 61.72 119 ASN A N 1
ATOM 931 C CA . ASN A 1 119 ? -14.440 -12.709 18.782 1.00 61.72 119 ASN A CA 1
ATOM 932 C C . ASN A 1 119 ? -15.809 -13.400 18.869 1.00 61.72 119 ASN A C 1
ATOM 934 O O . ASN A 1 119 ? -16.020 -14.447 18.258 1.00 61.72 119 ASN A O 1
ATOM 938 N N . GLN A 1 120 ? -16.728 -12.829 19.656 1.00 56.00 120 GLN A N 1
ATOM 939 C CA . GLN A 1 120 ? -18.084 -13.359 19.797 1.00 56.00 120 GLN A CA 1
ATOM 940 C C . GLN A 1 120 ? -18.798 -13.332 18.440 1.00 56.00 120 GLN A C 1
ATOM 942 O O . GLN A 1 120 ? -18.860 -12.295 17.781 1.00 56.00 120 GLN A O 1
ATOM 947 N N . SER A 1 121 ? -19.361 -14.468 18.036 1.00 54.19 121 SER A N 1
ATOM 948 C CA . SER A 1 121 ? -20.252 -14.563 16.882 1.00 54.19 121 SER A CA 1
ATOM 949 C C . SER A 1 121 ? -21.610 -13.950 17.237 1.00 54.19 121 SER A C 1
ATOM 951 O O . SER A 1 121 ? -22.345 -14.497 18.060 1.00 54.19 121 SER A O 1
ATOM 953 N N . GLU A 1 122 ? -21.967 -12.814 16.636 1.00 47.50 122 GLU A N 1
ATOM 954 C CA . GLU A 1 122 ? -23.319 -12.255 16.744 1.00 47.50 122 GLU A CA 1
ATOM 955 C C . GLU A 1 122 ? -24.154 -12.766 15.564 1.00 47.50 122 GLU A C 1
ATOM 957 O O . GLU A 1 122 ? -24.125 -12.221 14.461 1.00 47.50 122 GLU A O 1
ATOM 962 N N . GLY A 1 123 ? -24.864 -13.874 15.789 1.00 57.41 123 GLY A N 1
ATOM 963 C CA . GLY A 1 123 ? -25.607 -14.575 14.745 1.00 57.41 123 GLY A CA 1
ATOM 964 C C . GLY A 1 123 ? -24.697 -15.306 13.756 1.00 57.41 123 GLY A C 1
ATOM 965 O O . GLY A 1 123 ? -23.734 -15.961 14.141 1.00 57.41 123 GLY A O 1
ATOM 966 N N . ASP A 1 124 ? -25.031 -15.198 12.470 1.00 47.78 124 ASP A N 1
ATOM 967 C CA . ASP A 1 124 ? -24.443 -15.982 11.385 1.00 47.78 124 ASP A CA 1
ATOM 968 C C . ASP A 1 124 ? -23.078 -15.461 10.867 1.00 47.78 124 ASP A C 1
ATOM 970 O O . ASP A 1 124 ? -22.705 -15.702 9.720 1.00 47.78 124 ASP A O 1
ATOM 974 N N . TYR A 1 125 ? -22.319 -14.714 11.674 1.00 51.44 125 TYR A N 1
ATOM 975 C CA . TYR A 1 125 ? -21.091 -14.074 11.192 1.00 51.44 125 TYR A CA 1
ATOM 976 C C . TYR A 1 125 ? -20.012 -14.022 12.280 1.00 51.44 125 TYR A C 1
ATOM 978 O O . TYR A 1 125 ? -20.208 -13.423 13.338 1.00 51.44 125 TYR A O 1
ATOM 986 N N . VAL A 1 126 ? -18.840 -14.606 11.996 1.00 51.69 126 VAL A N 1
ATOM 987 C CA . VAL A 1 126 ? -17.610 -14.330 12.755 1.00 51.69 126 VAL A CA 1
ATOM 988 C C . VAL A 1 126 ? -17.083 -12.975 12.304 1.00 51.69 126 VAL A C 1
ATOM 990 O O . VAL A 1 126 ? -16.813 -12.739 11.126 1.00 51.69 126 VAL A O 1
ATOM 993 N N . GLN A 1 127 ? -16.997 -12.060 13.256 1.00 57.44 127 GLN A N 1
ATOM 994 C CA . GLN A 1 127 ? -16.686 -10.664 13.006 1.00 57.44 127 GLN A CA 1
ATOM 995 C C . GLN A 1 127 ? -15.173 -10.469 12.918 1.00 57.44 127 GLN A C 1
ATOM 997 O O . GLN A 1 127 ? -14.438 -10.909 13.800 1.00 57.44 127 GLN A O 1
ATOM 1002 N N . SER A 1 128 ? -14.710 -9.788 11.867 1.00 57.69 128 SER A N 1
ATOM 1003 C CA . SER A 1 128 ? -13.330 -9.294 11.807 1.00 57.69 128 SER A CA 1
ATOM 1004 C C . SER A 1 128 ? -13.071 -8.358 12.994 1.00 57.69 128 SER A C 1
ATOM 1006 O O . SER A 1 128 ? -13.918 -7.503 13.289 1.00 57.69 128 SER A O 1
ATOM 1008 N N . GLY A 1 129 ? -11.914 -8.518 13.653 1.00 57.31 129 GLY A N 1
ATOM 1009 C CA . GLY A 1 129 ? -11.518 -7.779 14.861 1.00 57.31 129 GLY A CA 1
ATOM 1010 C C . GLY A 1 129 ? -11.648 -6.259 14.744 1.00 57.31 129 GLY A C 1
ATOM 1011 O O . GLY A 1 129 ? -11.933 -5.562 15.723 1.00 57.31 129 GLY A O 1
ATOM 1012 N N . THR A 1 130 ? -11.497 -5.743 13.526 1.00 59.75 130 THR A N 1
ATOM 1013 C CA . THR A 1 130 ? -11.496 -4.311 13.225 1.00 59.75 130 THR A CA 1
ATOM 1014 C C . THR A 1 130 ? -12.852 -3.762 12.810 1.00 59.75 130 THR A C 1
ATOM 1016 O O . THR A 1 130 ? -13.096 -2.577 12.993 1.00 59.75 130 THR A O 1
ATOM 1019 N N . LEU A 1 131 ? -13.754 -4.580 12.259 1.00 65.31 131 LEU A N 1
ATOM 1020 C CA . LEU A 1 131 ? -14.996 -4.084 11.650 1.00 65.31 131 LEU A CA 1
ATOM 1021 C C . LEU A 1 131 ? -16.191 -4.079 12.595 1.00 65.31 131 LEU A C 1
ATOM 1023 O O . LEU A 1 131 ? -17.148 -3.350 12.339 1.00 65.31 131 LEU A O 1
ATOM 1027 N N . HIS A 1 132 ? -16.149 -4.852 13.680 1.00 70.31 132 HIS A N 1
ATOM 1028 C CA . HIS A 1 132 ? -17.258 -4.901 14.624 1.00 70.31 132 HIS A CA 1
ATOM 1029 C C . HIS A 1 132 ? -16.939 -4.246 15.966 1.00 70.31 132 HIS A C 1
ATOM 1031 O O . HIS A 1 132 ? -15.848 -4.376 16.520 1.00 70.31 132 HIS A O 1
ATOM 1037 N N . LYS A 1 133 ? -17.954 -3.599 16.548 1.00 67.38 133 LYS A N 1
ATOM 1038 C CA . LYS A 1 133 ? -17.852 -2.868 17.817 1.00 67.38 133 LYS A CA 1
ATOM 1039 C C . LYS A 1 133 ? -17.419 -3.750 18.991 1.00 67.38 133 LYS A C 1
ATOM 1041 O O . LYS A 1 133 ? -16.750 -3.268 19.904 1.00 67.38 133 LYS A O 1
ATOM 1046 N N . LYS A 1 134 ? -17.800 -5.031 18.998 1.00 69.50 134 LYS A N 1
ATOM 1047 C CA . LYS A 1 134 ? -17.455 -5.995 20.063 1.00 69.50 134 LYS A CA 1
ATOM 1048 C C . LYS A 1 134 ? -16.170 -6.772 19.777 1.00 69.50 134 LYS A C 1
ATOM 1050 O O . LYS A 1 134 ? -15.492 -7.141 20.727 1.00 69.50 134 LYS A O 1
ATOM 1055 N N . ALA A 1 135 ? -15.799 -6.933 18.510 1.00 70.44 135 ALA A N 1
ATOM 1056 C CA . ALA A 1 135 ? -14.614 -7.686 18.123 1.00 70.44 135 ALA A CA 1
ATOM 1057 C C . ALA A 1 135 ? -13.329 -6.953 18.546 1.00 70.44 135 ALA A C 1
ATOM 1059 O O . ALA A 1 135 ? -13.295 -5.719 18.606 1.00 70.44 135 ALA A O 1
ATOM 1060 N N . ILE A 1 136 ? -12.312 -7.709 18.934 1.00 79.12 136 ILE A N 1
ATOM 1061 C CA . ILE A 1 136 ? -10.990 -7.224 19.318 1.00 79.12 136 ILE A CA 1
ATOM 1062 C C . ILE A 1 136 ? -10.009 -7.716 18.259 1.00 79.12 136 ILE A C 1
ATOM 1064 O O . ILE A 1 136 ? -10.139 -8.824 17.739 1.00 79.12 136 ILE A O 1
ATOM 1068 N N . VAL A 1 137 ? -9.055 -6.854 17.924 1.00 83.75 137 VAL A N 1
ATOM 1069 C CA . VAL A 1 137 ? -7.982 -7.180 16.990 1.00 83.75 137 VAL A CA 1
ATOM 1070 C C . VAL A 1 137 ? -7.071 -8.208 17.643 1.00 83.75 137 VAL A C 1
ATOM 1072 O O . VAL A 1 137 ? -6.568 -7.975 18.746 1.00 83.75 137 VAL A O 1
ATOM 1075 N N . THR A 1 138 ? -6.875 -9.349 16.993 1.00 86.06 138 THR A N 1
ATOM 1076 C CA . THR A 1 138 ? -6.037 -10.415 17.554 1.00 86.06 138 THR A CA 1
ATOM 1077 C C . THR A 1 138 ? -4.552 -10.132 17.325 1.00 86.06 138 THR A C 1
ATOM 1079 O O . THR A 1 138 ? -4.164 -9.338 16.466 1.00 86.06 138 THR A O 1
ATOM 1082 N N . GLN A 1 139 ? -3.690 -10.795 18.100 1.00 89.00 139 GLN A N 1
ATOM 1083 C CA . GLN A 1 139 ? -2.244 -10.698 17.886 1.00 89.00 139 GLN A CA 1
ATOM 1084 C C . GLN A 1 139 ? -1.842 -11.196 16.491 1.00 89.00 139 GLN A C 1
ATOM 1086 O O . GLN A 1 139 ? -0.999 -10.577 15.844 1.00 89.00 139 GLN A O 1
ATOM 1091 N N . ASP A 1 140 ? -2.477 -12.266 16.016 1.00 88.31 140 ASP A N 1
ATOM 1092 C CA . ASP A 1 140 ? -2.216 -12.834 14.695 1.00 88.31 140 ASP A CA 1
ATOM 1093 C C . ASP A 1 140 ? -2.633 -11.875 13.573 1.00 88.31 140 ASP A C 1
ATOM 1095 O O . ASP A 1 140 ? -1.863 -11.683 12.634 1.00 88.31 140 ASP A O 1
ATOM 1099 N N . GLU A 1 141 ? -3.778 -11.189 13.713 1.00 87.12 141 GLU A N 1
ATOM 1100 C CA . GLU A 1 141 ? -4.206 -10.130 12.784 1.00 87.12 141 GLU A CA 1
ATOM 1101 C C . GLU A 1 141 ? -3.173 -8.987 12.731 1.00 87.12 141 GLU A C 1
ATOM 1103 O O . GLU A 1 141 ? -2.827 -8.508 11.650 1.00 87.12 141 GLU A O 1
ATOM 1108 N N . MET A 1 142 ? -2.615 -8.570 13.874 1.00 91.94 142 MET A N 1
ATOM 1109 C CA . MET A 1 142 ? -1.568 -7.538 13.897 1.00 91.94 142 MET A CA 1
ATOM 1110 C C . MET A 1 142 ? -0.268 -8.015 13.232 1.00 91.94 142 MET A C 1
ATOM 1112 O O . MET A 1 142 ? 0.334 -7.273 12.457 1.00 91.94 142 MET A O 1
ATOM 1116 N N . ILE A 1 143 ? 0.165 -9.254 13.485 1.00 92.94 143 ILE A N 1
ATOM 1117 C CA . ILE A 1 143 ? 1.364 -9.830 12.850 1.00 92.94 143 ILE A CA 1
ATOM 1118 C C . ILE A 1 143 ? 1.162 -9.970 11.333 1.00 92.94 143 ILE A C 1
ATOM 1120 O O . ILE A 1 143 ? 2.073 -9.668 10.560 1.00 92.94 143 ILE A O 1
ATOM 1124 N N . GLU A 1 144 ? -0.029 -10.378 10.895 1.00 91.38 144 GLU A N 1
ATOM 1125 C CA . GLU A 1 144 ? -0.409 -10.427 9.481 1.00 91.38 144 GLU A CA 1
ATOM 1126 C C . GLU A 1 144 ? -0.282 -9.047 8.815 1.00 91.38 144 GLU A C 1
ATOM 1128 O O . GLU A 1 144 ? 0.339 -8.922 7.756 1.00 91.38 144 GLU A O 1
ATOM 1133 N N . HIS A 1 145 ? -0.800 -7.995 9.448 1.00 92.12 145 HIS A N 1
ATOM 1134 C CA . HIS A 1 145 ? -0.672 -6.630 8.936 1.00 92.12 145 HIS A CA 1
ATOM 1135 C C . HIS A 1 145 ? 0.783 -6.153 8.886 1.00 92.12 145 HIS A C 1
ATOM 1137 O O . HIS A 1 145 ? 1.191 -5.562 7.885 1.00 92.12 145 HIS A O 1
ATOM 1143 N N . ALA A 1 146 ? 1.582 -6.451 9.915 1.00 95.25 146 ALA A N 1
ATOM 1144 C CA . ALA A 1 146 ? 3.005 -6.116 9.929 1.00 95.25 146 ALA A CA 1
ATOM 1145 C C . ALA A 1 146 ? 3.756 -6.803 8.778 1.00 95.25 146 ALA A C 1
ATOM 1147 O O . ALA A 1 146 ? 4.601 -6.180 8.135 1.00 95.25 146 ALA A O 1
ATOM 1148 N N . PHE A 1 147 ? 3.415 -8.061 8.475 1.00 95.50 147 PHE A N 1
ATOM 1149 C CA . PHE A 1 147 ? 3.974 -8.783 7.334 1.00 95.50 147 PHE A CA 1
ATOM 1150 C C . PHE A 1 147 ? 3.633 -8.098 6.006 1.00 95.50 147 PHE A C 1
ATOM 1152 O O . PHE A 1 147 ? 4.526 -7.879 5.191 1.00 95.50 147 PHE A O 1
ATOM 1159 N N . TYR A 1 148 ? 2.379 -7.699 5.783 1.00 94.00 148 TYR A N 1
ATOM 1160 C CA . TYR A 1 148 ? 2.017 -6.988 4.551 1.00 94.00 148 TYR A CA 1
ATOM 1161 C C . TYR A 1 148 ? 2.667 -5.609 4.444 1.00 94.00 148 TYR A C 1
ATOM 1163 O O . TYR A 1 148 ? 3.103 -5.222 3.362 1.00 94.00 148 TYR A O 1
ATOM 1171 N N . GLN A 1 149 ? 2.792 -4.884 5.552 1.00 95.19 149 GLN A N 1
ATOM 1172 C CA . GLN A 1 149 ? 3.505 -3.613 5.553 1.00 95.19 149 GLN A CA 1
ATOM 1173 C C . GLN A 1 149 ? 4.997 -3.797 5.250 1.00 95.19 149 GLN A C 1
ATOM 1175 O O . GLN A 1 149 ? 5.578 -2.999 4.516 1.00 95.19 149 GLN A O 1
ATOM 1180 N N . PHE A 1 150 ? 5.595 -4.890 5.729 1.00 97.06 150 PHE A N 1
ATOM 1181 C CA . PHE A 1 150 ? 6.949 -5.280 5.355 1.00 97.06 150 PHE A CA 1
ATOM 1182 C C . PHE A 1 150 ? 7.067 -5.586 3.855 1.00 97.06 150 PHE A C 1
ATOM 1184 O O . PHE A 1 150 ? 8.017 -5.120 3.234 1.00 97.06 150 PHE A O 1
ATOM 1191 N N . LEU A 1 151 ? 6.100 -6.283 3.241 1.00 96.06 151 LEU A N 1
ATOM 1192 C CA . LEU A 1 151 ? 6.093 -6.499 1.783 1.00 96.06 151 LEU A CA 1
ATOM 1193 C C . LEU A 1 151 ? 6.074 -5.179 1.005 1.00 96.06 151 LEU A C 1
ATOM 1195 O O . LEU A 1 151 ? 6.797 -5.037 0.023 1.00 96.06 151 LEU A O 1
ATOM 1199 N N . ASN A 1 152 ? 5.273 -4.215 1.459 1.00 95.62 152 ASN A N 1
ATOM 1200 C CA . ASN A 1 152 ? 5.179 -2.899 0.833 1.00 95.62 152 ASN A CA 1
ATOM 1201 C C . ASN A 1 152 ? 6.504 -2.125 0.955 1.00 95.62 152 ASN A C 1
ATOM 1203 O O . ASN A 1 152 ? 6.977 -1.564 -0.031 1.00 95.62 152 ASN A O 1
ATOM 1207 N N . LEU A 1 153 ? 7.140 -2.140 2.134 1.00 97.56 153 LEU A N 1
ATOM 1208 C CA . LEU A 1 153 ? 8.482 -1.571 2.332 1.00 97.56 153 LEU A CA 1
ATOM 1209 C C . LEU A 1 153 ? 9.501 -2.231 1.404 1.00 97.56 153 LEU A C 1
ATOM 1211 O O . LEU A 1 153 ? 10.281 -1.548 0.743 1.00 97.56 153 LEU A O 1
ATOM 1215 N N . TRP A 1 154 ? 9.474 -3.557 1.331 1.00 97.38 154 TRP A N 1
ATOM 1216 C CA . TRP A 1 154 ? 10.385 -4.322 0.496 1.00 97.38 154 TRP A CA 1
ATOM 1217 C C . TRP A 1 154 ? 10.202 -4.000 -0.994 1.00 97.38 154 TRP A C 1
ATOM 1219 O O . TRP A 1 154 ? 11.187 -3.851 -1.715 1.00 97.38 154 TRP A O 1
ATOM 1229 N N . GLN A 1 155 ? 8.958 -3.790 -1.443 1.00 96.25 155 GLN A N 1
ATOM 1230 C CA . GLN A 1 155 ? 8.663 -3.297 -2.788 1.00 96.25 155 GLN A CA 1
ATOM 1231 C C . GLN A 1 155 ? 9.225 -1.891 -3.030 1.00 96.25 155 GLN A C 1
ATOM 1233 O O . GLN A 1 155 ? 9.856 -1.671 -4.060 1.00 96.25 155 GLN A O 1
ATOM 1238 N N . ALA A 1 156 ? 9.027 -0.943 -2.110 1.00 96.38 156 ALA A N 1
ATOM 1239 C CA . ALA A 1 156 ? 9.565 0.409 -2.270 1.00 96.38 156 ALA A CA 1
ATOM 1240 C C . ALA A 1 156 ? 11.096 0.386 -2.410 1.00 96.38 156 ALA A C 1
ATOM 1242 O O . ALA A 1 156 ? 11.648 1.000 -3.323 1.00 96.38 156 ALA A O 1
ATOM 1243 N N . MET A 1 157 ? 11.780 -0.399 -1.569 1.00 97.56 157 MET A N 1
ATOM 1244 C CA . MET A 1 157 ? 13.234 -0.574 -1.654 1.00 97.56 157 MET A CA 1
ATOM 1245 C C . MET A 1 157 ? 13.655 -1.194 -2.986 1.00 97.56 157 MET A C 1
ATOM 1247 O O . MET A 1 157 ? 14.578 -0.694 -3.623 1.00 97.56 157 MET A O 1
ATOM 1251 N N . TYR A 1 158 ? 12.936 -2.218 -3.449 1.00 96.38 158 TYR A N 1
ATOM 1252 C CA . TYR A 1 158 ? 13.153 -2.815 -4.763 1.00 96.38 158 TYR A CA 1
ATOM 1253 C C . TYR A 1 158 ? 13.054 -1.788 -5.899 1.00 96.38 158 TYR A C 1
ATOM 1255 O O . TYR A 1 158 ? 13.929 -1.770 -6.761 1.00 96.38 158 TYR A O 1
ATOM 1263 N N . LEU A 1 159 ? 12.048 -0.907 -5.895 1.00 94.38 159 LEU A N 1
ATOM 1264 C CA . LEU A 1 159 ? 11.888 0.111 -6.941 1.00 94.38 159 LEU A CA 1
ATOM 1265 C C . LEU A 1 159 ? 13.052 1.107 -6.962 1.00 94.38 159 LEU A C 1
ATOM 1267 O O . LEU A 1 159 ? 13.570 1.419 -8.034 1.00 94.38 159 LEU A O 1
ATOM 1271 N N . HIS A 1 160 ? 13.519 1.552 -5.795 1.00 94.56 160 HIS A N 1
ATOM 1272 C CA . HIS A 1 160 ? 14.706 2.402 -5.715 1.00 94.56 160 HIS A CA 1
ATOM 1273 C C . HIS A 1 160 ? 15.980 1.687 -6.181 1.00 94.56 160 HIS A C 1
ATOM 1275 O O . HIS A 1 160 ? 16.786 2.273 -6.902 1.00 94.56 160 HIS A O 1
ATOM 1281 N N . THR A 1 161 ? 16.176 0.423 -5.800 1.00 94.06 161 THR A N 1
ATOM 1282 C CA . THR A 1 161 ? 17.338 -0.354 -6.251 1.00 94.06 161 THR A CA 1
ATOM 1283 C C . THR A 1 161 ? 17.299 -0.573 -7.761 1.00 94.06 161 THR A C 1
ATOM 1285 O O . THR A 1 161 ? 18.314 -0.383 -8.423 1.00 94.06 161 THR A O 1
ATOM 1288 N N . GLN A 1 162 ? 16.130 -0.892 -8.322 1.00 91.81 162 GLN A N 1
ATOM 1289 C CA . GLN A 1 162 ? 15.934 -1.021 -9.767 1.00 91.81 162 GLN A CA 1
ATOM 1290 C C . GLN A 1 162 ? 16.279 0.271 -10.507 1.00 91.81 162 GLN A C 1
ATOM 1292 O O . GLN A 1 162 ? 16.965 0.223 -11.527 1.00 91.81 162 GLN A O 1
ATOM 1297 N N . TYR A 1 163 ? 15.848 1.419 -9.978 1.00 90.19 163 TYR A N 1
ATOM 1298 C CA . TYR A 1 163 ? 16.224 2.718 -10.524 1.00 90.19 163 TYR A CA 1
ATOM 1299 C C . TYR A 1 163 ? 17.741 2.898 -10.572 1.00 90.19 163 TYR A C 1
ATOM 1301 O O . TYR A 1 163 ? 18.290 3.152 -11.640 1.00 90.19 163 TYR A O 1
ATOM 1309 N N . HIS A 1 164 ? 18.426 2.710 -9.442 1.00 88.62 164 HIS A N 1
ATOM 1310 C CA . HIS A 1 164 ? 19.874 2.901 -9.370 1.00 88.62 164 HIS A CA 1
ATOM 1311 C C . HIS A 1 164 ? 20.639 1.925 -10.266 1.00 88.62 164 HIS A C 1
ATOM 1313 O O . HIS A 1 164 ? 21.590 2.329 -10.929 1.00 88.62 164 HIS A O 1
ATOM 1319 N N . CYS A 1 165 ? 20.211 0.662 -10.351 1.00 87.06 165 CYS A N 1
ATOM 1320 C CA . CYS A 1 165 ? 20.814 -0.302 -11.272 1.00 87.06 165 CYS A CA 1
ATOM 1321 C C . CYS A 1 165 ? 20.681 0.146 -12.736 1.00 87.06 165 CYS A C 1
ATOM 1323 O O . CYS A 1 165 ? 21.635 0.009 -13.500 1.00 87.06 165 CYS A O 1
ATOM 1325 N N . LYS A 1 166 ? 19.525 0.700 -13.127 1.00 83.94 166 LYS A N 1
ATOM 1326 C CA . LYS A 1 166 ? 19.300 1.221 -14.485 1.00 83.94 166 LYS A CA 1
ATOM 1327 C C . LYS A 1 166 ? 20.078 2.513 -14.752 1.00 83.94 166 LYS A C 1
ATOM 1329 O O . LYS A 1 166 ? 20.640 2.649 -15.830 1.00 83.94 166 LYS A O 1
ATOM 1334 N N . GLU A 1 167 ? 20.151 3.416 -13.776 1.00 82.44 167 GLU A N 1
ATOM 1335 C CA . GLU A 1 167 ? 20.903 4.677 -13.857 1.00 82.44 167 GLU A CA 1
ATOM 1336 C C . GLU A 1 167 ? 22.411 4.425 -14.034 1.00 82.44 167 GLU A C 1
ATOM 1338 O O . GLU A 1 167 ? 23.044 5.016 -14.908 1.00 82.44 167 GLU A O 1
ATOM 1343 N N . ILE A 1 168 ? 22.982 3.491 -13.263 1.00 82.06 168 ILE A N 1
ATOM 1344 C CA . ILE A 1 168 ? 24.386 3.073 -13.413 1.00 82.06 168 ILE A CA 1
ATOM 1345 C C . ILE A 1 168 ? 24.611 2.481 -14.808 1.00 82.06 168 ILE A C 1
ATOM 1347 O O . ILE A 1 168 ? 25.524 2.900 -15.515 1.00 82.06 168 ILE A O 1
ATOM 1351 N N . ALA A 1 169 ? 23.732 1.572 -15.240 1.00 78.88 169 ALA A N 1
ATOM 1352 C CA . ALA A 1 169 ? 23.823 0.945 -16.555 1.00 78.88 169 ALA A CA 1
ATOM 1353 C C . ALA A 1 169 ? 23.727 1.937 -17.727 1.00 78.88 169 ALA A C 1
ATOM 1355 O O . ALA A 1 169 ? 24.341 1.704 -18.764 1.00 78.88 169 ALA A O 1
ATOM 1356 N N . SER A 1 170 ? 22.965 3.028 -17.590 1.00 75.75 170 SER A N 1
ATOM 1357 C CA . SER A 1 170 ? 22.869 4.058 -18.633 1.00 75.75 170 SER A CA 1
ATOM 1358 C C . SER A 1 170 ? 24.101 4.958 -18.732 1.00 75.75 170 SER A C 1
ATOM 1360 O O . SER A 1 170 ? 24.343 5.520 -19.797 1.00 75.75 170 SER A O 1
ATOM 1362 N N . ASN A 1 171 ? 24.870 5.102 -17.649 1.00 74.31 171 ASN A N 1
ATOM 1363 C CA . ASN A 1 171 ? 26.044 5.979 -17.606 1.00 74.31 171 ASN A CA 1
ATOM 1364 C C . ASN A 1 171 ? 27.318 5.306 -18.143 1.00 74.31 171 ASN A C 1
ATOM 1366 O O . ASN A 1 171 ? 28.240 6.001 -18.569 1.00 74.31 171 ASN A O 1
ATOM 1370 N N . ASP A 1 172 ? 27.375 3.973 -18.155 1.00 67.75 172 ASP A N 1
ATOM 1371 C CA . ASP A 1 172 ? 28.523 3.235 -18.677 1.00 67.75 172 ASP A CA 1
ATOM 1372 C C . ASP A 1 172 ? 28.439 3.067 -20.206 1.00 67.75 172 ASP A C 1
ATOM 1374 O O . ASP A 1 172 ? 27.555 2.406 -20.748 1.00 67.75 172 ASP A O 1
ATOM 1378 N N . HIS A 1 173 ? 29.423 3.618 -20.927 1.00 59.94 173 HIS A N 1
ATOM 1379 C CA . HIS A 1 173 ? 29.528 3.573 -22.396 1.00 59.94 173 HIS A CA 1
ATOM 1380 C C . HIS A 1 173 ? 29.685 2.160 -23.011 1.00 59.94 173 HIS A C 1
ATOM 1382 O O . HIS A 1 173 ? 29.706 2.021 -24.235 1.00 59.94 173 HIS A O 1
ATOM 1388 N N . TYR A 1 174 ? 29.756 1.095 -22.207 1.00 55.12 174 TYR A N 1
ATOM 1389 C CA . TYR A 1 174 ? 29.882 -0.297 -22.663 1.00 55.12 174 TYR A CA 1
ATOM 1390 C C . TYR A 1 174 ? 28.516 -0.992 -22.776 1.00 55.12 174 TYR A C 1
ATOM 1392 O O . TYR A 1 174 ? 28.254 -2.034 -22.175 1.00 55.12 174 TYR A O 1
ATOM 1400 N N . TYR A 1 175 ? 27.636 -0.415 -23.593 1.00 57.06 175 TYR A N 1
ATOM 1401 C CA . TYR A 1 175 ? 26.235 -0.832 -23.719 1.00 57.06 175 TYR A CA 1
ATOM 1402 C C . TYR A 1 175 ? 26.045 -2.228 -24.354 1.00 57.06 175 TYR A C 1
ATOM 1404 O O . TYR A 1 175 ? 25.016 -2.863 -24.154 1.00 57.06 175 TYR A O 1
ATOM 1412 N N . TYR A 1 176 ? 27.034 -2.753 -25.090 1.00 54.44 176 TYR A N 1
ATOM 1413 C CA . TYR A 1 176 ? 26.853 -3.956 -25.920 1.00 54.44 176 TYR A CA 1
ATOM 1414 C C . TYR A 1 176 ? 27.109 -5.306 -25.223 1.00 54.44 176 TYR A C 1
ATOM 1416 O O . TYR A 1 176 ? 26.586 -6.315 -25.683 1.00 54.44 176 TYR A O 1
ATOM 1424 N N . HIS A 1 177 ? 27.839 -5.347 -24.101 1.00 56.41 177 HIS A N 1
ATOM 1425 C CA . HIS A 1 177 ? 28.004 -6.570 -23.286 1.00 56.41 177 HIS A CA 1
ATOM 1426 C C . HIS A 1 177 ? 27.277 -6.510 -21.930 1.00 56.41 177 HIS A C 1
ATOM 1428 O O . HIS A 1 177 ? 27.189 -7.519 -21.234 1.00 56.41 177 HIS A O 1
ATOM 1434 N N . GLY A 1 178 ? 26.731 -5.348 -21.550 1.00 60.16 178 GLY A N 1
ATOM 1435 C CA . GLY A 1 178 ? 26.051 -5.148 -20.265 1.00 60.16 178 GLY A CA 1
ATOM 1436 C C . GLY A 1 178 ? 24.592 -5.613 -20.222 1.00 60.16 178 GLY A C 1
ATOM 1437 O O . GLY A 1 178 ? 24.075 -5.864 -19.135 1.00 60.16 178 GLY A O 1
ATOM 1438 N N . ILE A 1 179 ? 23.930 -5.761 -21.377 1.00 67.75 179 ILE A N 1
ATOM 1439 C CA . ILE A 1 179 ? 22.492 -6.072 -21.453 1.00 67.75 179 ILE A CA 1
ATOM 1440 C C . ILE A 1 179 ? 22.178 -7.395 -20.738 1.00 67.75 179 ILE A C 1
ATOM 1442 O O . ILE A 1 179 ? 21.300 -7.422 -19.878 1.00 67.75 179 ILE A O 1
ATOM 1446 N N . ASP A 1 180 ? 22.945 -8.457 -20.997 1.00 74.50 180 ASP A N 1
ATOM 1447 C CA . ASP A 1 180 ? 22.718 -9.778 -20.390 1.00 74.50 180 ASP A CA 1
ATOM 1448 C C . ASP A 1 180 ? 22.870 -9.759 -18.861 1.00 74.50 180 ASP A C 1
ATOM 1450 O O . ASP A 1 180 ? 22.066 -10.347 -18.134 1.00 74.50 180 ASP A O 1
ATOM 1454 N N . ILE A 1 181 ? 23.865 -9.026 -18.350 1.00 81.12 181 ILE A N 1
ATOM 1455 C CA . ILE A 1 181 ? 24.126 -8.915 -16.909 1.00 81.12 181 ILE A CA 1
ATOM 1456 C C . ILE A 1 181 ? 23.008 -8.129 -16.215 1.00 81.12 181 ILE A C 1
ATOM 1458 O O . ILE A 1 181 ? 22.560 -8.519 -15.134 1.00 81.12 181 ILE A O 1
ATOM 1462 N N . ILE A 1 182 ? 22.510 -7.056 -16.835 1.00 81.81 182 ILE A N 1
ATOM 1463 C CA . ILE A 1 182 ? 21.423 -6.241 -16.276 1.00 81.81 182 ILE A CA 1
ATOM 1464 C C . ILE A 1 182 ? 20.153 -7.079 -16.116 1.00 81.81 182 ILE A C 1
ATOM 1466 O O . ILE A 1 182 ? 19.515 -7.009 -15.066 1.00 81.81 182 ILE A O 1
ATOM 1470 N N . TRP A 1 183 ? 19.804 -7.917 -17.095 1.00 84.12 183 TRP A N 1
ATOM 1471 C CA . TRP A 1 183 ? 18.644 -8.808 -16.984 1.00 84.12 183 TRP A CA 1
ATOM 1472 C C . TRP A 1 183 ? 18.778 -9.799 -15.832 1.00 84.12 183 TRP A C 1
ATOM 1474 O O . TRP A 1 183 ? 17.823 -10.006 -15.080 1.00 84.12 183 TRP A O 1
ATOM 1484 N N . ILE A 1 184 ? 19.968 -10.379 -15.655 1.00 88.56 184 ILE A N 1
ATOM 1485 C CA . ILE A 1 184 ? 20.253 -11.288 -14.539 1.00 88.56 184 ILE A CA 1
ATOM 1486 C C . ILE A 1 184 ? 20.079 -10.557 -13.204 1.00 88.56 184 ILE A C 1
ATOM 1488 O O . ILE A 1 184 ? 19.416 -11.080 -12.306 1.00 88.56 184 ILE A O 1
ATOM 1492 N N . ILE A 1 185 ? 20.604 -9.334 -13.082 1.00 89.75 185 ILE A N 1
ATOM 1493 C CA . ILE A 1 185 ? 20.440 -8.505 -11.880 1.00 89.75 185 ILE A CA 1
ATOM 1494 C C . ILE A 1 185 ? 18.958 -8.201 -11.635 1.00 89.75 185 ILE A C 1
ATOM 1496 O O . ILE A 1 185 ? 18.477 -8.364 -10.516 1.00 89.75 185 ILE A O 1
ATOM 1500 N N . GLN A 1 186 ? 18.202 -7.814 -12.663 1.00 90.25 186 GLN A N 1
ATOM 1501 C CA . GLN A 1 186 ? 16.778 -7.505 -12.529 1.00 90.25 186 GLN A CA 1
ATOM 1502 C C . GLN A 1 186 ? 15.953 -8.723 -12.100 1.00 90.25 186 GLN A C 1
ATOM 1504 O O . GLN A 1 186 ? 15.086 -8.595 -11.235 1.00 90.25 186 GLN A O 1
ATOM 1509 N N . LEU A 1 187 ? 16.236 -9.903 -12.657 1.00 93.19 187 LEU A N 1
ATOM 1510 C CA . LEU A 1 187 ? 15.606 -11.160 -12.249 1.00 93.19 187 LEU A CA 1
ATOM 1511 C C . LEU A 1 187 ? 15.989 -11.547 -10.818 1.00 93.19 187 LEU A C 1
ATOM 1513 O O . LEU A 1 187 ? 15.127 -11.986 -10.058 1.00 93.19 187 LEU A O 1
ATOM 1517 N N . ALA A 1 188 ? 17.247 -11.347 -10.423 1.00 95.38 188 ALA A N 1
ATOM 1518 C CA . ALA A 1 188 ? 17.685 -11.575 -9.050 1.00 95.38 188 ALA A CA 1
ATOM 1519 C C . ALA A 1 188 ? 16.966 -10.633 -8.071 1.00 95.38 188 ALA A C 1
ATOM 1521 O O . ALA A 1 188 ? 16.463 -11.083 -7.042 1.00 95.38 188 ALA A O 1
ATOM 1522 N N . LEU A 1 189 ? 16.835 -9.348 -8.410 1.00 95.81 189 LEU A N 1
ATOM 1523 C CA . LEU A 1 189 ? 16.071 -8.378 -7.622 1.00 95.81 189 LEU A CA 1
ATOM 1524 C C . LEU A 1 189 ? 14.579 -8.736 -7.567 1.00 95.81 189 LEU A C 1
ATOM 1526 O O . LEU A 1 189 ? 13.965 -8.605 -6.509 1.00 95.81 189 LEU A O 1
ATOM 1530 N N . LEU A 1 190 ? 13.991 -9.223 -8.665 1.00 96.62 190 LEU A N 1
ATOM 1531 C CA . LEU A 1 190 ? 12.598 -9.682 -8.696 1.00 96.62 190 LEU A CA 1
ATOM 1532 C C . LEU A 1 190 ? 12.384 -10.909 -7.800 1.00 96.62 190 LEU A C 1
ATOM 1534 O O . LEU A 1 190 ? 11.394 -11.006 -7.067 1.00 96.62 190 LEU A O 1
ATOM 1538 N N . TRP A 1 191 ? 13.328 -11.846 -7.820 1.00 97.44 191 TRP A N 1
ATOM 1539 C CA . TRP A 1 191 ? 13.315 -12.982 -6.909 1.00 97.44 191 TRP A CA 1
ATOM 1540 C C . TRP A 1 191 ? 13.421 -12.509 -5.458 1.00 97.44 191 TRP A C 1
ATOM 1542 O O . TRP A 1 191 ? 12.614 -12.909 -4.622 1.00 97.44 191 TRP A O 1
ATOM 1552 N N . LEU A 1 192 ? 14.342 -11.587 -5.162 1.00 97.56 192 LEU A N 1
ATOM 1553 C CA . LEU A 1 192 ? 14.516 -11.030 -3.820 1.00 97.56 192 LEU A CA 1
ATOM 1554 C C . LEU A 1 192 ? 13.261 -10.304 -3.333 1.00 97.56 192 LEU A C 1
ATOM 1556 O O . LEU A 1 192 ? 12.859 -10.512 -2.188 1.00 97.56 192 LEU A O 1
ATOM 1560 N N . VAL A 1 193 ? 12.605 -9.493 -4.173 1.00 97.31 193 VAL A N 1
ATOM 1561 C CA . VAL A 1 193 ? 11.386 -8.769 -3.772 1.00 97.31 193 VAL A CA 1
ATOM 1562 C C . VAL A 1 193 ? 10.196 -9.702 -3.538 1.00 97.31 193 VAL A C 1
ATOM 1564 O O . VAL A 1 193 ? 9.322 -9.413 -2.722 1.00 97.31 193 VAL A O 1
ATOM 1567 N N . THR A 1 194 ? 10.172 -10.857 -4.205 1.00 96.69 194 THR A N 1
ATOM 1568 C CA . THR A 1 194 ? 9.112 -11.863 -4.046 1.00 96.69 194 THR A CA 1
ATOM 1569 C C . THR A 1 194 ? 9.418 -12.905 -2.966 1.00 96.69 194 THR A C 1
ATOM 1571 O O . THR A 1 194 ? 8.486 -13.496 -2.418 1.00 96.69 194 THR A O 1
ATOM 1574 N N . ALA A 1 195 ? 10.684 -13.093 -2.584 1.00 96.88 195 ALA A N 1
ATOM 1575 C CA . ALA A 1 195 ? 11.133 -14.080 -1.600 1.00 96.88 195 ALA A CA 1
ATOM 1576 C C . ALA A 1 195 ? 10.396 -14.047 -0.244 1.00 96.88 195 ALA A C 1
ATOM 1578 O O . ALA A 1 195 ? 10.149 -15.126 0.304 1.00 96.88 195 ALA A O 1
ATOM 1579 N N . PRO A 1 196 ? 9.964 -12.890 0.305 1.00 96.19 196 PRO A N 1
ATOM 1580 C CA . PRO A 1 196 ? 9.150 -12.867 1.520 1.00 96.19 196 PRO A CA 1
ATOM 1581 C C . PRO A 1 196 ? 7.886 -13.743 1.460 1.00 96.19 196 PRO A C 1
ATOM 1583 O O . PRO A 1 196 ? 7.456 -14.276 2.486 1.00 96.19 196 PRO A O 1
ATOM 1586 N N . TRP A 1 197 ? 7.317 -13.982 0.272 1.00 94.56 197 TRP A N 1
ATOM 1587 C CA . TRP A 1 197 ? 6.181 -14.893 0.103 1.00 94.56 197 TRP A CA 1
ATOM 1588 C C . TRP A 1 197 ? 6.514 -16.357 0.425 1.00 94.56 197 TRP A C 1
ATOM 1590 O O . TRP A 1 197 ? 5.614 -17.101 0.804 1.00 94.56 197 TRP A O 1
ATOM 1600 N N . LEU A 1 198 ? 7.781 -16.779 0.384 1.00 94.62 198 LEU A N 1
ATOM 1601 C CA . LEU A 1 198 ? 8.193 -18.119 0.835 1.00 94.62 198 LEU A CA 1
ATOM 1602 C C . LEU A 1 198 ? 7.995 -18.299 2.345 1.00 94.62 198 LEU A C 1
ATOM 1604 O O . LEU A 1 198 ? 7.746 -19.403 2.831 1.00 94.62 198 LEU A O 1
ATOM 1608 N N . PHE A 1 199 ? 8.064 -17.205 3.104 1.00 93.44 199 PHE A N 1
ATOM 1609 C CA . PHE A 1 199 ? 7.846 -17.208 4.549 1.00 93.44 199 PHE A CA 1
ATOM 1610 C C . PHE A 1 199 ? 6.375 -17.053 4.929 1.00 93.44 199 PHE A C 1
ATOM 1612 O O . PHE A 1 199 ? 6.024 -17.248 6.093 1.00 93.44 199 PHE A O 1
ATOM 1619 N N . ARG A 1 200 ? 5.494 -16.794 3.956 1.00 90.12 200 ARG A N 1
ATOM 1620 C CA . ARG A 1 200 ? 4.058 -16.595 4.167 1.00 90.12 200 ARG A CA 1
ATOM 1621 C C . ARG A 1 200 ? 3.407 -17.736 4.950 1.00 90.12 200 ARG A C 1
ATOM 1623 O O . ARG A 1 200 ? 2.507 -17.467 5.737 1.00 90.12 200 ARG A O 1
ATOM 1630 N N . GLY A 1 201 ? 3.846 -18.982 4.762 1.00 88.00 201 GLY A N 1
ATOM 1631 C CA . GLY A 1 201 ? 3.314 -20.146 5.485 1.00 88.00 201 GLY A CA 1
ATOM 1632 C C . GLY A 1 201 ? 3.649 -20.183 6.983 1.00 88.00 201 GLY A C 1
ATOM 1633 O O . GLY A 1 201 ? 2.973 -20.882 7.729 1.00 88.00 201 GLY A O 1
ATOM 1634 N N . ARG A 1 202 ? 4.666 -19.433 7.431 1.00 90.00 202 ARG A N 1
ATOM 1635 C CA . ARG A 1 202 ? 5.062 -19.334 8.850 1.00 90.00 202 ARG A CA 1
ATOM 1636 C C . ARG A 1 202 ? 4.343 -18.216 9.599 1.00 90.00 202 ARG A C 1
ATOM 1638 O O . ARG A 1 202 ? 4.349 -18.202 10.824 1.00 90.00 202 ARG A O 1
ATOM 1645 N N . VAL A 1 203 ? 3.755 -17.274 8.869 1.00 86.25 203 VAL A N 1
ATOM 1646 C CA . VAL A 1 203 ? 2.994 -16.162 9.435 1.00 86.25 203 VAL A CA 1
ATOM 1647 C C . VAL A 1 203 ? 1.538 -16.624 9.596 1.00 86.25 203 VAL A C 1
ATOM 1649 O O . VAL A 1 203 ? 1.010 -17.225 8.652 1.00 86.25 203 VAL A O 1
ATOM 1652 N N . PRO A 1 204 ? 0.877 -16.365 10.743 1.00 78.56 204 PRO A N 1
ATOM 1653 C CA . PRO A 1 204 ? -0.487 -16.817 11.049 1.00 78.56 204 PRO A CA 1
ATOM 1654 C C . PRO A 1 204 ? -1.538 -16.015 10.274 1.00 78.56 204 PRO A C 1
ATOM 1656 O O . PRO A 1 204 ? -2.421 -15.369 10.818 1.00 78.56 204 PRO A O 1
ATOM 1659 N N . VAL A 1 205 ? -1.427 -16.019 8.957 1.00 72.19 205 VAL A N 1
ATOM 1660 C CA . VAL A 1 205 ? -2.314 -15.268 8.084 1.00 72.19 205 VAL A CA 1
ATOM 1661 C C . VAL A 1 205 ? -3.389 -16.246 7.628 1.00 72.19 205 VAL A C 1
ATOM 1663 O O . VAL A 1 205 ? -3.172 -17.124 6.771 1.00 72.19 205 VAL A O 1
ATOM 1666 N N . HIS A 1 206 ? -4.554 -16.121 8.239 1.00 67.56 206 HIS A N 1
ATOM 1667 C CA . HIS A 1 206 ? -5.682 -16.985 7.950 1.00 67.56 206 HIS A CA 1
ATOM 1668 C C . HIS A 1 206 ? -6.261 -16.632 6.581 1.00 67.56 206 HIS A C 1
ATOM 1670 O O . HIS A 1 206 ? -6.437 -15.469 6.228 1.00 67.56 206 HIS A O 1
ATOM 1676 N N . SER A 1 207 ? -6.587 -17.642 5.766 1.00 63.91 207 SER A N 1
ATOM 1677 C CA . SER A 1 207 ? -7.331 -17.342 4.541 1.00 63.91 207 SER A CA 1
ATOM 1678 C C . SER A 1 207 ? -8.683 -16.734 4.922 1.00 63.91 207 SER A C 1
ATOM 1680 O O . SER A 1 207 ? -9.366 -17.239 5.812 1.00 63.91 207 SER A O 1
ATOM 1682 N N . PHE A 1 208 ? -9.127 -15.701 4.208 1.00 57.53 208 PHE A N 1
ATOM 1683 C CA . PHE A 1 208 ? -10.457 -15.117 4.415 1.00 57.53 208 PHE A CA 1
ATOM 1684 C C . PHE A 1 208 ? -11.580 -16.176 4.397 1.00 57.53 208 PHE A C 1
ATOM 1686 O O . PHE A 1 208 ? -12.554 -16.079 5.138 1.00 57.53 208 PHE A O 1
ATOM 1693 N N . SER A 1 209 ? -11.429 -17.229 3.583 1.00 59.47 209 SER A N 1
ATOM 1694 C CA . SER A 1 209 ? -12.347 -18.374 3.549 1.00 59.47 209 SER A CA 1
ATOM 1695 C C . SER A 1 209 ? -12.285 -19.268 4.787 1.00 59.47 209 SER A C 1
ATOM 1697 O O . SER A 1 209 ? -13.280 -19.899 5.119 1.00 59.47 209 SER A O 1
ATOM 1699 N N . HIS A 1 210 ? -11.137 -19.354 5.457 1.00 60.62 210 HIS A N 1
ATOM 1700 C CA . HIS A 1 210 ? -10.982 -20.118 6.692 1.00 60.62 210 HIS A CA 1
ATOM 1701 C C . HIS A 1 210 ? -11.775 -19.467 7.828 1.00 60.62 210 HIS A C 1
ATOM 1703 O O . HIS A 1 210 ? -12.541 -20.162 8.490 1.00 60.62 210 HIS A O 1
ATOM 1709 N N . ASN A 1 211 ? -11.719 -18.135 7.942 1.00 58.38 211 ASN A N 1
ATOM 1710 C CA . ASN A 1 211 ? -12.530 -17.376 8.902 1.00 58.38 211 ASN A CA 1
ATOM 1711 C C . ASN 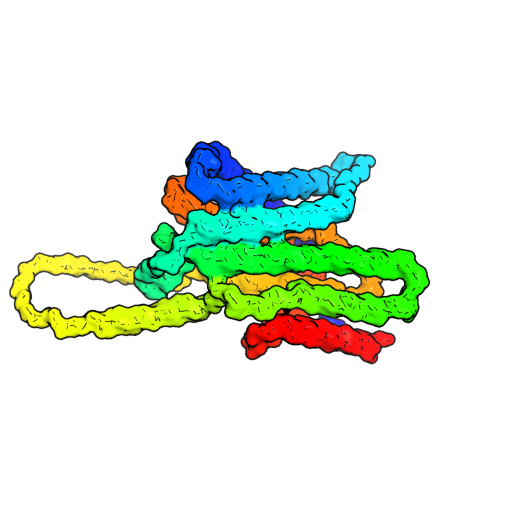A 1 211 ? -14.038 -17.585 8.656 1.00 58.38 211 ASN A C 1
ATOM 1713 O O . ASN A 1 211 ? -14.817 -17.694 9.598 1.00 58.38 211 ASN A O 1
ATOM 1717 N N . TRP A 1 212 ? -14.444 -17.741 7.389 1.00 56.88 212 TRP A N 1
ATOM 1718 C CA . TRP A 1 212 ? -15.829 -18.058 7.020 1.00 56.88 212 TRP A CA 1
ATOM 1719 C C . TRP A 1 212 ? -16.233 -19.523 7.274 1.00 56.88 212 TRP A C 1
ATOM 1721 O O . TRP A 1 212 ? -17.378 -19.809 7.616 1.00 56.88 212 TRP A O 1
ATOM 1731 N N . LYS A 1 213 ? -15.318 -20.484 7.096 1.00 57.53 213 LYS A N 1
ATOM 1732 C CA . LYS A 1 213 ? -15.596 -21.916 7.316 1.00 57.53 213 LYS A CA 1
ATOM 1733 C C . LYS A 1 213 ? -15.636 -22.285 8.799 1.00 57.53 213 LYS A C 1
ATOM 1735 O O . LYS A 1 213 ? -16.529 -23.030 9.194 1.00 57.53 213 LYS A O 1
ATOM 1740 N N . MET A 1 214 ? -14.727 -21.734 9.608 1.00 56.22 214 MET A N 1
ATOM 1741 C CA . MET A 1 214 ? -14.756 -21.851 11.076 1.00 56.22 214 MET A CA 1
ATOM 1742 C C . MET A 1 214 ? -16.107 -21.390 11.635 1.00 56.22 214 MET A C 1
ATOM 1744 O O . MET A 1 214 ? -16.694 -22.050 12.489 1.00 56.22 214 MET A O 1
ATOM 1748 N N . TYR A 1 215 ? -16.653 -20.319 11.055 1.00 54.28 215 TYR A N 1
ATOM 1749 C CA . TYR A 1 215 ? -18.001 -19.847 11.341 1.00 54.28 215 TYR A CA 1
ATOM 1750 C C . TYR A 1 215 ? -19.089 -20.904 11.037 1.00 54.28 215 TYR A C 1
ATOM 1752 O O . TYR A 1 215 ? -19.908 -21.212 11.906 1.00 54.28 215 TYR A O 1
ATOM 1760 N N . GLN A 1 216 ? -19.098 -21.506 9.838 1.00 53.25 216 GLN A N 1
ATOM 1761 C CA . GLN A 1 216 ? -20.105 -22.525 9.498 1.00 53.25 216 GLN A CA 1
ATOM 1762 C C . GLN A 1 216 ? -20.032 -23.747 10.423 1.00 53.25 216 GLN A C 1
ATOM 1764 O O . GLN A 1 216 ? -21.065 -24.305 10.789 1.00 53.25 216 GLN A O 1
ATOM 1769 N N . GLN A 1 217 ? -18.828 -24.140 10.838 1.00 56.03 217 GLN A N 1
ATOM 1770 C CA . GLN A 1 217 ? -18.628 -25.269 11.748 1.00 56.03 217 GLN A CA 1
ATOM 1771 C C . GLN A 1 217 ? -19.104 -24.964 13.177 1.00 56.03 217 GLN A C 1
ATOM 1773 O O . GLN A 1 217 ? -19.749 -25.816 13.789 1.00 56.03 217 GLN A O 1
ATOM 1778 N N . GLN A 1 218 ? -18.881 -23.748 13.690 1.00 56.03 218 GLN A N 1
ATOM 1779 C CA . GLN A 1 218 ? -19.435 -23.320 14.984 1.00 56.03 218 GLN A CA 1
ATOM 1780 C C . GLN A 1 218 ? -20.971 -23.309 14.989 1.00 56.03 218 GLN A C 1
ATOM 1782 O O . GLN A 1 218 ? -21.576 -23.714 15.982 1.00 56.03 218 GLN A O 1
ATOM 1787 N N . LYS A 1 219 ? -21.607 -22.930 13.871 1.00 50.50 219 LYS A N 1
ATOM 1788 C CA . LYS A 1 219 ? -23.069 -22.983 13.722 1.00 50.50 219 LYS A CA 1
ATOM 1789 C C . LYS A 1 219 ? -23.605 -24.410 13.821 1.00 50.50 219 LYS A C 1
ATOM 1791 O O . LYS A 1 219 ? -24.557 -24.653 14.559 1.00 50.50 219 LYS A O 1
ATOM 1796 N N . VAL A 1 220 ? -22.988 -25.364 13.122 1.00 56.50 220 VAL A N 1
ATOM 1797 C CA . VAL A 1 220 ? -23.409 -26.776 13.181 1.00 56.50 220 VAL A CA 1
ATOM 1798 C C . VAL A 1 220 ? -23.251 -27.325 14.603 1.00 56.50 220 VAL A C 1
ATOM 1800 O O . VAL A 1 220 ? -24.177 -27.956 15.102 1.00 56.50 220 VAL A O 1
ATOM 1803 N N . GLY A 1 221 ? -22.150 -26.992 15.288 1.00 53.66 221 GLY A N 1
ATOM 1804 C CA . GLY A 1 221 ? -21.890 -27.416 16.668 1.00 53.66 221 GLY A CA 1
ATOM 1805 C C . GLY A 1 221 ? -22.872 -26.857 17.708 1.00 53.66 221 GLY A C 1
ATOM 1806 O O . GLY A 1 221 ? -23.323 -27.600 18.5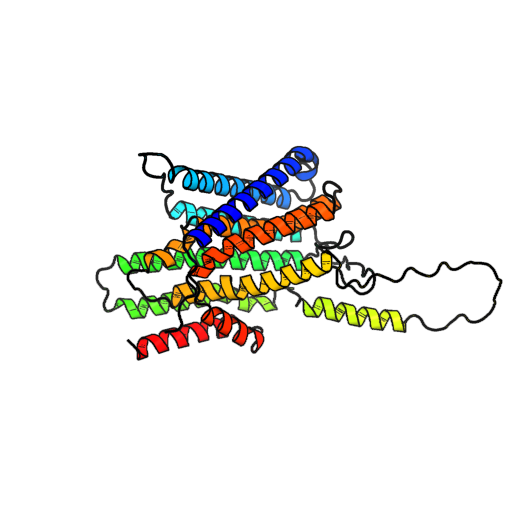80 1.00 53.66 221 GLY A O 1
ATOM 1807 N N . GLN A 1 222 ? -23.255 -25.577 17.610 1.00 52.88 222 GLN A N 1
ATOM 1808 C CA . GLN A 1 222 ? -24.255 -24.980 18.510 1.00 52.88 222 GLN A CA 1
ATOM 1809 C C . GLN A 1 222 ? -25.670 -25.510 18.251 1.00 52.88 222 GLN A C 1
ATOM 1811 O O . GLN A 1 222 ? -26.396 -25.773 19.205 1.00 52.88 222 GLN A O 1
ATOM 1816 N N . THR A 1 223 ? -26.036 -25.754 16.989 1.00 53.91 223 THR A N 1
ATOM 1817 C CA . THR A 1 223 ? -27.359 -26.313 16.648 1.00 53.91 223 THR A CA 1
ATOM 1818 C C . THR A 1 223 ? -27.504 -27.768 17.121 1.00 53.91 223 THR A C 1
ATOM 1820 O O . THR A 1 223 ? -28.605 -28.216 17.412 1.00 53.91 223 THR A O 1
ATOM 1823 N N . SER A 1 224 ? -26.397 -28.511 17.247 1.00 53.66 224 SER A N 1
ATOM 1824 C CA . SER A 1 224 ? -26.395 -29.891 17.759 1.00 53.66 224 SER A CA 1
ATOM 1825 C C . SER A 1 224 ? -26.377 -30.020 19.290 1.00 53.66 224 SER A C 1
ATOM 1827 O O . SER A 1 224 ? -26.623 -31.110 19.801 1.00 53.66 224 SER A O 1
ATOM 1829 N N . LEU A 1 225 ? -26.084 -28.942 20.027 1.00 52.34 225 LEU A N 1
ATOM 1830 C CA . LEU A 1 225 ? -26.044 -28.936 21.499 1.00 52.34 225 LEU A CA 1
ATOM 1831 C C . LEU A 1 225 ? -27.352 -28.452 22.146 1.00 52.34 225 LEU A C 1
ATOM 1833 O O . LEU A 1 225 ? -27.558 -28.686 23.338 1.00 52.34 225 LEU A O 1
ATOM 1837 N N . GLU A 1 226 ? -28.283 -27.893 21.367 1.00 48.88 226 GLU A N 1
ATOM 1838 C CA . GLU A 1 226 ? -29.700 -27.807 21.743 1.00 48.88 226 GLU A CA 1
ATOM 1839 C C . GLU A 1 226 ? -30.349 -29.196 21.618 1.00 48.88 226 GLU A C 1
ATOM 1841 O O . GLU A 1 226 ? -31.145 -29.491 20.729 1.00 48.88 226 GLU A O 1
ATOM 1846 N N . SER A 1 227 ? -29.953 -30.095 22.518 1.00 47.53 227 SER A N 1
ATOM 1847 C CA . SER A 1 227 ? -30.604 -31.390 22.691 1.00 47.53 227 SER A CA 1
ATOM 1848 C C . SER A 1 227 ? -31.936 -31.243 23.458 1.00 47.53 227 SER A C 1
ATOM 1850 O O . SER A 1 227 ? -32.075 -30.377 24.328 1.00 47.53 227 SER A O 1
ATOM 1852 N N . PRO A 1 228 ? -32.947 -32.075 23.149 1.00 50.84 228 PRO A N 1
ATOM 1853 C CA . PRO A 1 228 ? -34.328 -31.895 23.582 1.00 50.84 228 PRO A CA 1
ATOM 1854 C C . PRO A 1 228 ? -34.555 -32.463 24.988 1.00 50.84 228 PRO A C 1
ATOM 1856 O O . PRO A 1 228 ? -35.049 -33.576 25.140 1.00 50.84 228 PRO A O 1
ATOM 1859 N N . ILE A 1 229 ? -34.239 -31.708 26.042 1.00 55.56 229 ILE A N 1
ATOM 1860 C CA . ILE A 1 229 ? -34.631 -32.085 27.412 1.00 55.56 229 ILE A CA 1
ATOM 1861 C C . ILE A 1 229 ? -35.326 -30.917 28.111 1.00 55.56 229 ILE A C 1
ATOM 1863 O O . ILE A 1 229 ? -34.768 -30.266 28.987 1.00 55.56 229 ILE A O 1
ATOM 1867 N N . ARG A 1 230 ? -36.580 -30.666 27.720 1.00 47.91 230 ARG A N 1
ATOM 1868 C CA . ARG A 1 230 ? -37.683 -30.330 28.643 1.00 47.91 230 ARG A CA 1
ATOM 1869 C C . ARG A 1 230 ? -38.998 -30.219 27.874 1.00 47.91 230 ARG A C 1
ATOM 1871 O O . ARG A 1 230 ? -39.434 -29.145 27.474 1.00 47.91 230 ARG A O 1
ATOM 1878 N N . ARG A 1 231 ? -39.660 -31.360 27.685 1.00 55.25 231 ARG A N 1
ATOM 1879 C CA . ARG A 1 231 ? -41.127 -31.386 27.645 1.00 55.25 231 ARG A CA 1
ATOM 1880 C C . ARG A 1 231 ? -41.628 -31.625 29.062 1.00 55.25 231 ARG A C 1
ATOM 1882 O O . ARG A 1 231 ? -41.020 -32.410 29.780 1.00 55.25 231 ARG A O 1
ATOM 1889 N N . THR A 1 232 ? -42.771 -31.007 29.363 1.00 51.78 232 THR A N 1
ATOM 1890 C CA . THR A 1 232 ? -43.580 -31.038 30.601 1.00 51.78 232 THR A CA 1
ATOM 1891 C C . THR A 1 232 ? -43.063 -30.098 31.700 1.00 51.78 232 THR A C 1
ATOM 1893 O O . THR A 1 232 ? -41.905 -30.176 32.078 1.00 51.78 232 THR A O 1
ATOM 1896 N N . THR A 1 233 ? -43.810 -29.107 32.192 1.00 49.22 233 THR A N 1
ATOM 1897 C CA . THR A 1 233 ? -45.266 -28.863 32.240 1.00 49.22 233 THR A CA 1
ATOM 1898 C C . THR A 1 233 ? -45.553 -27.367 32.088 1.00 49.22 233 THR A C 1
ATOM 1900 O O . THR A 1 233 ? -44.813 -26.524 32.586 1.00 49.22 233 THR A O 1
ATOM 1903 N N . ALA A 1 234 ? -46.637 -27.055 31.380 1.00 51.69 234 ALA A N 1
ATOM 1904 C CA . ALA A 1 234 ? -47.102 -25.706 31.110 1.00 51.69 234 ALA A CA 1
ATOM 1905 C C . ALA A 1 234 ? -47.744 -25.065 32.347 1.00 51.69 234 ALA A C 1
ATOM 1907 O O . ALA A 1 234 ? -48.657 -25.638 32.937 1.00 51.69 234 ALA A O 1
ATOM 1908 N N . THR A 1 235 ? -47.353 -23.829 32.642 1.00 48.00 235 THR A N 1
ATOM 1909 C CA . THR A 1 235 ? -48.264 -22.824 33.194 1.00 48.00 235 THR A CA 1
ATOM 1910 C C . THR A 1 235 ? -48.166 -21.579 32.332 1.00 48.00 235 THR A C 1
ATOM 1912 O O . THR A 1 235 ? -47.084 -21.052 32.079 1.00 48.00 235 THR A O 1
ATOM 1915 N N . ALA A 1 236 ? -49.329 -21.203 31.816 1.00 54.84 236 ALA A N 1
ATOM 1916 C CA . ALA A 1 236 ? -49.574 -20.085 30.935 1.00 54.84 236 ALA A CA 1
ATOM 1917 C C . ALA A 1 236 ? -49.232 -18.756 31.613 1.00 54.84 236 ALA A C 1
ATOM 1919 O O . ALA A 1 236 ? -49.682 -18.520 32.725 1.00 54.84 236 ALA A O 1
ATOM 1920 N N . THR A 1 237 ? -48.448 -17.929 30.924 1.00 50.72 237 THR A N 1
ATOM 1921 C CA . THR A 1 237 ? -48.778 -16.575 30.442 1.00 50.72 237 THR A CA 1
ATOM 1922 C C . THR A 1 237 ? -47.457 -15.867 30.186 1.00 50.72 237 THR A C 1
ATOM 1924 O O . THR A 1 237 ? -46.904 -15.259 31.090 1.00 50.72 237 THR A O 1
ATOM 1927 N N . ASP A 1 238 ? -46.951 -15.944 28.960 1.00 44.12 238 ASP A N 1
ATOM 1928 C CA . ASP A 1 238 ? -46.000 -14.950 28.480 1.00 44.12 238 ASP A CA 1
ATOM 1929 C C . ASP A 1 238 ? -46.219 -14.771 26.984 1.00 44.12 238 ASP A C 1
ATOM 1931 O O . ASP A 1 238 ? -46.057 -15.694 26.181 1.00 44.12 238 ASP A O 1
ATOM 1935 N N . TYR A 1 239 ? -46.672 -13.574 26.622 1.00 48.00 239 TYR A N 1
ATOM 1936 C CA . TYR A 1 239 ? -46.812 -13.133 25.246 1.00 48.00 239 TYR A CA 1
ATOM 1937 C C . TYR A 1 239 ? -45.408 -13.008 24.652 1.00 48.00 239 TYR A C 1
ATOM 1939 O O . TYR A 1 239 ? -44.787 -11.948 24.703 1.00 48.00 239 TYR A O 1
ATOM 1947 N N . ALA A 1 240 ? -44.890 -14.111 24.112 1.00 49.34 240 ALA A N 1
ATOM 1948 C CA . ALA A 1 240 ? -43.668 -14.109 23.329 1.00 49.34 240 ALA A CA 1
ATOM 1949 C C . ALA A 1 240 ? -43.893 -13.215 22.104 1.00 49.34 240 ALA A C 1
ATOM 1951 O O . ALA A 1 240 ? -44.545 -13.608 21.134 1.00 49.34 240 ALA A O 1
ATOM 1952 N N . LEU A 1 241 ? -43.391 -11.979 22.183 1.00 48.06 241 LEU A N 1
ATOM 1953 C CA . LEU A 1 241 ? -43.351 -11.054 21.060 1.00 48.06 241 LEU A CA 1
ATOM 1954 C C . LEU A 1 241 ? -42.721 -11.784 19.864 1.00 48.06 241 LEU A C 1
ATOM 1956 O O . LEU A 1 241 ? -41.658 -12.392 20.032 1.00 48.06 241 LEU A O 1
ATOM 1960 N N . PRO A 1 242 ? -43.320 -11.720 18.662 1.00 46.91 242 PRO A N 1
ATOM 1961 C CA . PRO A 1 242 ? -42.721 -12.315 17.482 1.00 46.91 242 PRO A CA 1
ATOM 1962 C C . PRO A 1 242 ? -41.328 -11.716 17.292 1.00 46.91 242 PRO A C 1
ATOM 1964 O O . PRO A 1 242 ? -41.169 -10.507 17.100 1.00 46.91 242 PRO A O 1
ATOM 1967 N N . SER A 1 243 ? -40.312 -12.576 17.406 1.00 50.41 243 SER A N 1
ATOM 1968 C CA . SER A 1 243 ? -38.919 -12.235 17.152 1.00 50.41 243 SER A CA 1
ATOM 1969 C C . SER A 1 243 ? -38.848 -11.570 15.784 1.00 50.41 243 SER A C 1
ATOM 1971 O O . SER A 1 243 ? -39.136 -12.211 14.772 1.00 50.41 243 SER A O 1
ATOM 1973 N N . GLN A 1 244 ? -38.530 -10.274 15.777 1.00 42.16 244 GLN A N 1
ATOM 1974 C CA . GLN A 1 244 ? -38.421 -9.461 14.572 1.00 42.16 244 GLN A CA 1
ATOM 1975 C C . GLN A 1 244 ? -37.660 -10.235 13.483 1.00 42.16 244 GLN A C 1
ATOM 1977 O O . GLN A 1 244 ? -36.606 -10.810 13.787 1.00 42.16 244 GLN A O 1
ATOM 1982 N N . PRO A 1 245 ? -38.157 -10.266 12.232 1.00 42.59 245 PRO A N 1
ATOM 1983 C CA . PRO A 1 245 ? -37.448 -10.909 11.139 1.00 42.59 245 PRO A CA 1
ATOM 1984 C C . PRO A 1 245 ? -36.067 -10.263 11.035 1.00 42.59 245 PRO A C 1
ATOM 1986 O O . PRO A 1 245 ? -35.939 -9.074 10.734 1.00 42.59 245 PRO A O 1
ATOM 1989 N N . LYS A 1 246 ? -35.023 -11.040 11.351 1.00 53.97 246 LYS A N 1
ATOM 1990 C CA . LYS A 1 246 ? -33.630 -10.613 11.214 1.00 53.97 246 LYS A CA 1
ATOM 1991 C C . LYS A 1 246 ? -33.455 -10.164 9.766 1.00 53.97 246 LYS A C 1
ATOM 1993 O O . LYS A 1 246 ? -33.528 -10.991 8.858 1.00 53.97 246 LYS A O 1
ATOM 1998 N N . ARG A 1 247 ? -33.279 -8.852 9.550 1.00 51.84 247 ARG A N 1
ATOM 1999 C CA . ARG A 1 247 ? -32.976 -8.294 8.224 1.00 51.84 247 ARG A CA 1
ATOM 2000 C C . ARG A 1 247 ? -31.858 -9.132 7.600 1.00 51.84 247 ARG A C 1
ATOM 2002 O O . ARG A 1 247 ? -30.921 -9.480 8.323 1.00 51.84 247 ARG A O 1
ATOM 2009 N N . PRO A 1 248 ? -31.928 -9.454 6.298 1.00 51.31 248 PRO A N 1
ATOM 2010 C CA . PRO A 1 248 ? -30.882 -10.222 5.645 1.00 51.31 248 PRO A CA 1
ATOM 2011 C C . PRO A 1 248 ? -29.546 -9.496 5.830 1.00 51.31 248 PRO A C 1
ATOM 2013 O O . PRO A 1 248 ? -29.305 -8.434 5.259 1.00 51.31 248 PRO A O 1
ATOM 2016 N N . LEU A 1 249 ? -28.680 -10.088 6.655 1.00 59.78 249 LEU A N 1
ATOM 2017 C CA . LEU A 1 249 ? -27.362 -9.585 7.064 1.00 59.78 249 LEU A CA 1
ATOM 2018 C C . LEU A 1 249 ? -26.389 -9.388 5.885 1.00 59.78 249 LEU A C 1
ATOM 2020 O O . LEU A 1 249 ? -25.289 -8.873 6.063 1.00 59.78 249 LEU A O 1
ATOM 2024 N N . LEU A 1 250 ? -26.800 -9.750 4.666 1.00 63.25 250 LEU A N 1
ATOM 2025 C CA . LEU A 1 250 ? -26.019 -9.617 3.440 1.00 63.25 250 LEU A CA 1
ATOM 2026 C C . LEU A 1 250 ? -25.630 -8.164 3.105 1.00 63.25 250 LEU A C 1
ATOM 2028 O O . LEU A 1 250 ? -24.638 -7.963 2.408 1.00 63.25 250 LEU A O 1
ATOM 2032 N N . PHE A 1 251 ? -26.388 -7.180 3.601 1.00 70.69 251 PHE A N 1
ATOM 2033 C CA . PHE A 1 251 ? -26.184 -5.748 3.338 1.00 70.69 251 PHE A CA 1
ATOM 2034 C C . PHE A 1 251 ? -25.741 -4.956 4.574 1.00 70.69 251 PHE A C 1
ATOM 2036 O O . PHE A 1 251 ? -25.887 -3.733 4.605 1.00 70.69 251 PHE A O 1
ATOM 2043 N N . SER A 1 252 ? -25.216 -5.622 5.608 1.00 78.38 252 SER A N 1
ATOM 2044 C CA . SER A 1 252 ? -24.619 -4.883 6.721 1.00 78.38 252 SER A CA 1
ATOM 2045 C C . SER A 1 252 ? -23.406 -4.078 6.205 1.00 78.38 252 SER A C 1
ATOM 2047 O O . SER A 1 252 ? -22.630 -4.602 5.393 1.00 78.38 252 SER A O 1
ATOM 2049 N N . PRO A 1 253 ? -23.217 -2.815 6.636 1.00 79.19 253 PRO A N 1
ATOM 2050 C CA . PRO A 1 253 ? -22.061 -2.010 6.240 1.00 79.19 253 PRO A CA 1
ATOM 2051 C C . PRO A 1 253 ? -20.723 -2.713 6.503 1.00 79.19 253 PRO A C 1
ATOM 2053 O O . PRO A 1 253 ? -19.786 -2.577 5.721 1.00 79.19 253 PRO A O 1
ATOM 2056 N N . GLU A 1 254 ? -20.645 -3.523 7.559 1.00 79.00 254 GLU A N 1
ATOM 2057 C CA . GLU A 1 254 ? -19.471 -4.322 7.914 1.00 79.00 254 GLU A CA 1
ATOM 2058 C C . GLU A 1 254 ? -19.191 -5.425 6.883 1.00 79.00 254 GLU A C 1
ATOM 2060 O O . GLU A 1 254 ? -18.040 -5.617 6.490 1.00 79.00 254 GLU A O 1
ATOM 2065 N N . VAL A 1 255 ? -20.225 -6.129 6.404 1.00 78.31 255 VAL A N 1
ATOM 2066 C CA . VAL A 1 255 ? -20.086 -7.172 5.371 1.00 78.31 255 VAL A CA 1
ATOM 2067 C C . VAL A 1 255 ? -19.659 -6.563 4.038 1.00 78.31 255 VAL A C 1
ATOM 2069 O O . VAL A 1 255 ? -18.790 -7.115 3.356 1.00 78.31 255 VAL A O 1
ATOM 2072 N N . ILE A 1 256 ? -20.235 -5.418 3.667 1.00 82.06 256 ILE A N 1
ATOM 2073 C CA . ILE A 1 256 ? -19.842 -4.683 2.459 1.00 82.06 256 ILE A CA 1
ATOM 2074 C C . ILE A 1 256 ? -18.376 -4.256 2.574 1.00 82.06 256 ILE A C 1
ATOM 2076 O O . ILE A 1 256 ? -17.576 -4.562 1.690 1.00 82.06 256 ILE A O 1
ATOM 2080 N N . MET A 1 257 ? -18.000 -3.640 3.696 1.00 84.06 257 MET A N 1
ATOM 2081 C CA . MET A 1 257 ? -16.629 -3.204 3.958 1.00 84.06 257 MET A CA 1
ATOM 2082 C C . MET A 1 257 ? -15.635 -4.368 3.902 1.00 84.06 257 MET A C 1
ATOM 2084 O O . MET A 1 257 ? -14.575 -4.256 3.290 1.00 84.06 257 MET A O 1
ATOM 2088 N N . TYR A 1 258 ? -15.991 -5.518 4.472 1.00 82.56 258 TYR A N 1
ATOM 2089 C CA . TYR A 1 258 ? -15.178 -6.729 4.402 1.00 82.56 258 TYR A CA 1
ATOM 2090 C C . TYR A 1 258 ? -14.939 -7.194 2.956 1.00 82.56 258 TYR A C 1
ATOM 2092 O O . TYR A 1 258 ? -13.811 -7.530 2.585 1.00 82.56 258 TYR A O 1
ATOM 2100 N N . ARG A 1 259 ? -15.977 -7.190 2.108 1.00 84.88 259 ARG A N 1
ATOM 2101 C CA . ARG A 1 259 ? -15.848 -7.560 0.687 1.00 84.88 259 ARG A CA 1
ATOM 2102 C C . ARG A 1 259 ? -14.964 -6.578 -0.073 1.00 84.88 259 ARG A C 1
ATOM 2104 O O . ARG A 1 259 ? -14.115 -7.024 -0.844 1.00 84.88 259 ARG A O 1
ATOM 2111 N N . ILE A 1 260 ? -15.134 -5.279 0.175 1.00 87.69 260 ILE A N 1
ATOM 2112 C CA . ILE A 1 260 ? -14.313 -4.227 -0.434 1.00 87.69 260 ILE A CA 1
ATOM 2113 C C . ILE A 1 260 ? -12.846 -4.426 -0.046 1.00 87.69 260 ILE A C 1
ATOM 2115 O O . ILE A 1 260 ? -12.003 -4.504 -0.933 1.00 87.69 260 ILE A O 1
ATOM 2119 N N . LYS A 1 261 ? -12.536 -4.622 1.242 1.00 87.06 261 L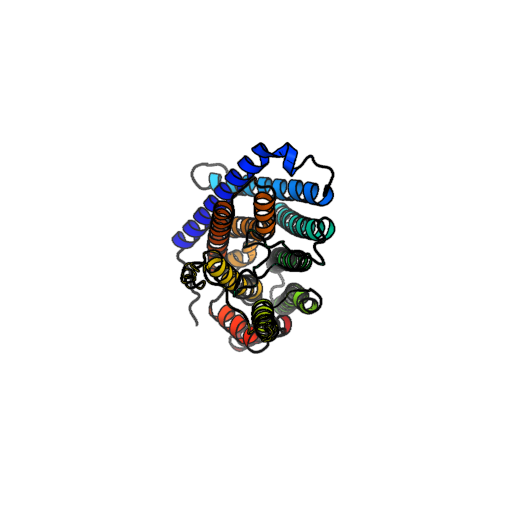YS A N 1
ATOM 2120 C CA . LYS A 1 261 ? -11.164 -4.901 1.705 1.00 87.06 261 LYS A CA 1
ATOM 2121 C C . LYS A 1 261 ? -10.551 -6.115 1.027 1.00 87.06 261 LYS A C 1
ATOM 2123 O O . LYS A 1 261 ? -9.400 -6.079 0.607 1.00 87.06 261 LYS A O 1
ATOM 2128 N N . LYS A 1 262 ? -11.320 -7.193 0.883 1.00 86.75 262 LYS A N 1
ATOM 2129 C CA . LYS A 1 262 ? -10.843 -8.404 0.213 1.00 86.75 262 LYS A CA 1
ATOM 2130 C C . LYS A 1 262 ? -10.556 -8.165 -1.272 1.00 86.75 262 LYS A C 1
ATOM 2132 O O . LYS A 1 262 ? -9.548 -8.654 -1.776 1.00 86.75 262 LYS A O 1
ATOM 2137 N N . ALA A 1 263 ? -11.421 -7.426 -1.965 1.00 89.81 263 ALA A N 1
ATOM 2138 C CA . ALA A 1 263 ? -11.189 -7.040 -3.354 1.00 89.81 263 ALA A CA 1
ATOM 2139 C C . ALA A 1 263 ? -9.945 -6.147 -3.475 1.00 89.81 263 ALA A C 1
ATOM 2141 O O . ALA A 1 263 ? -9.085 -6.408 -4.313 1.00 89.81 263 ALA A O 1
ATOM 2142 N N . GLN A 1 264 ? -9.804 -5.173 -2.575 1.00 90.88 264 GLN A N 1
ATOM 2143 C CA . GLN A 1 264 ? -8.656 -4.274 -2.516 1.00 90.88 264 GLN A CA 1
ATOM 2144 C C . GLN A 1 264 ? -7.352 -5.031 -2.227 1.00 90.88 264 GLN A C 1
ATOM 2146 O O . GLN A 1 264 ? -6.331 -4.745 -2.838 1.00 90.88 264 GLN A O 1
ATOM 2151 N N . TYR A 1 265 ? -7.380 -6.053 -1.370 1.00 90.31 265 TYR A N 1
ATOM 2152 C CA . TYR A 1 265 ? -6.232 -6.925 -1.125 1.00 90.31 265 TYR A CA 1
ATOM 2153 C C . TYR A 1 265 ? -5.790 -7.677 -2.389 1.00 90.31 265 TYR A C 1
ATOM 2155 O O . TYR A 1 265 ? -4.606 -7.686 -2.720 1.00 90.31 265 TYR A O 1
ATOM 2163 N N . ILE A 1 266 ? -6.733 -8.300 -3.108 1.00 91.38 266 ILE A N 1
ATOM 2164 C CA . ILE A 1 266 ? -6.439 -9.016 -4.363 1.00 91.38 266 ILE A CA 1
ATOM 2165 C C . ILE A 1 266 ? -5.854 -8.040 -5.387 1.00 91.38 266 ILE A C 1
ATOM 2167 O O . ILE A 1 266 ? -4.848 -8.346 -6.029 1.00 91.38 266 ILE A O 1
ATOM 2171 N N . PHE A 1 267 ? -6.458 -6.858 -5.494 1.00 92.38 267 PHE A N 1
ATOM 2172 C CA . PHE A 1 267 ? -5.991 -5.778 -6.350 1.00 92.38 267 PHE A CA 1
ATOM 2173 C C . PHE A 1 267 ? -4.562 -5.343 -5.994 1.00 92.38 267 PHE A C 1
ATOM 2175 O O . PHE A 1 267 ? -3.689 -5.361 -6.856 1.00 92.38 267 PHE A O 1
ATOM 2182 N N . TYR A 1 268 ? -4.275 -5.035 -4.727 1.00 92.25 268 TYR A N 1
ATOM 2183 C CA . TYR A 1 268 ? -2.931 -4.638 -4.308 1.00 92.25 268 TYR A CA 1
ATOM 2184 C C . TYR A 1 268 ? -1.904 -5.730 -4.562 1.00 92.25 268 TYR A C 1
ATOM 2186 O O . TYR A 1 268 ? -0.830 -5.447 -5.082 1.00 92.25 268 TYR A O 1
ATOM 2194 N N . LYS A 1 269 ? -2.233 -6.985 -4.260 1.00 93.56 269 LYS A N 1
ATOM 2195 C CA . LYS A 1 269 ? -1.307 -8.097 -4.465 1.00 93.56 269 LYS A CA 1
ATOM 2196 C C . LYS A 1 269 ? -0.956 -8.288 -5.943 1.00 93.56 269 LYS A C 1
ATOM 2198 O O . LYS A 1 269 ? 0.218 -8.407 -6.285 1.00 93.56 269 LYS A O 1
ATOM 2203 N N . HIS A 1 270 ? -1.949 -8.345 -6.824 1.00 93.94 270 HIS A N 1
ATOM 2204 C CA . HIS A 1 270 ? -1.698 -8.716 -8.217 1.00 93.94 270 HIS A CA 1
ATOM 2205 C C . HIS A 1 270 ? -1.384 -7.529 -9.118 1.00 93.94 270 HIS A C 1
ATOM 2207 O O . HIS A 1 270 ? -0.511 -7.652 -9.975 1.00 93.94 270 HIS A O 1
ATOM 2213 N N . CYS A 1 271 ? -2.054 -6.396 -8.926 1.00 92.50 271 CYS A N 1
ATOM 2214 C CA . CYS A 1 271 ? -1.870 -5.221 -9.769 1.00 92.50 271 CYS A CA 1
ATOM 2215 C C . CYS A 1 271 ? -0.658 -4.401 -9.318 1.00 92.50 271 CYS A C 1
ATOM 2217 O O . CYS A 1 271 ? 0.184 -4.057 -10.141 1.00 92.50 271 CYS A O 1
ATOM 2219 N N . ILE A 1 272 ? -0.541 -4.130 -8.014 1.00 93.62 272 ILE A N 1
ATOM 2220 C CA . ILE A 1 272 ? 0.530 -3.277 -7.486 1.00 93.62 272 ILE A CA 1
ATOM 2221 C C . ILE A 1 272 ? 1.777 -4.092 -7.161 1.00 93.62 272 ILE A C 1
ATOM 2223 O O . ILE A 1 272 ? 2.826 -3.839 -7.739 1.00 93.62 272 ILE A O 1
ATOM 2227 N N . LEU A 1 273 ? 1.691 -5.096 -6.288 1.00 94.25 273 LEU A N 1
ATOM 2228 C CA . LEU A 1 273 ? 2.877 -5.825 -5.842 1.00 94.25 273 LEU A CA 1
ATOM 2229 C C . LEU A 1 273 ? 3.490 -6.635 -6.992 1.00 94.25 273 LEU A C 1
ATOM 2231 O O . LEU A 1 273 ? 4.622 -6.394 -7.387 1.00 94.25 273 LEU A O 1
ATOM 2235 N N . HIS A 1 274 ? 2.748 -7.577 -7.575 1.00 94.50 274 HIS A N 1
ATOM 2236 C CA . HIS A 1 274 ? 3.293 -8.403 -8.658 1.00 94.50 274 HIS A CA 1
ATOM 2237 C C . HIS A 1 274 ? 3.362 -7.641 -9.985 1.00 94.50 274 HIS A C 1
ATOM 2239 O O . HIS A 1 274 ? 4.378 -7.711 -10.668 1.00 94.50 274 HIS A O 1
ATOM 2245 N N . GLY A 1 275 ? 2.303 -6.912 -10.343 1.00 93.88 275 GLY A N 1
ATOM 2246 C CA . GLY A 1 275 ? 2.203 -6.211 -11.622 1.00 93.88 275 GLY A CA 1
ATOM 2247 C C . GLY A 1 275 ? 3.289 -5.155 -11.818 1.00 93.88 275 GLY A C 1
ATOM 2248 O O . GLY A 1 275 ? 3.992 -5.209 -12.824 1.00 93.88 275 GLY A O 1
ATOM 2249 N N . VAL A 1 276 ? 3.495 -4.254 -10.849 1.00 92.69 276 VAL A N 1
ATOM 2250 C CA . VAL A 1 276 ? 4.558 -3.232 -10.940 1.00 92.69 276 VAL A CA 1
ATOM 2251 C C . VAL A 1 276 ? 5.935 -3.883 -10.927 1.00 92.69 276 VAL A C 1
ATOM 2253 O O . VAL A 1 276 ? 6.777 -3.535 -11.752 1.00 92.69 276 VAL A O 1
ATOM 2256 N N . ASN A 1 277 ? 6.168 -4.871 -10.054 1.00 94.75 277 ASN A N 1
ATOM 2257 C CA . ASN A 1 277 ? 7.470 -5.535 -9.987 1.00 94.75 277 ASN A CA 1
ATOM 2258 C C . ASN A 1 277 ? 7.833 -6.204 -11.321 1.00 94.75 277 ASN A C 1
ATOM 2260 O O . ASN A 1 277 ? 8.966 -6.060 -11.780 1.00 94.75 277 ASN A O 1
ATOM 2264 N N . LEU A 1 278 ? 6.865 -6.871 -11.959 1.00 93.69 278 LEU A N 1
ATOM 2265 C CA . LEU A 1 278 ? 7.013 -7.467 -13.287 1.00 93.69 278 LEU A CA 1
ATOM 2266 C C . LEU A 1 278 ? 7.206 -6.417 -14.380 1.00 93.69 278 LEU A C 1
ATOM 2268 O O . LEU A 1 278 ? 8.083 -6.586 -15.223 1.00 93.69 278 LEU A O 1
ATOM 2272 N N . ALA A 1 279 ? 6.421 -5.338 -14.370 1.00 90.94 279 ALA A N 1
ATOM 2273 C CA . ALA A 1 279 ? 6.519 -4.277 -15.366 1.00 90.94 279 ALA A CA 1
ATOM 2274 C C . ALA A 1 279 ? 7.904 -3.613 -15.350 1.00 90.94 279 ALA A C 1
ATOM 2276 O O . ALA A 1 279 ? 8.508 -3.428 -16.404 1.00 90.94 279 ALA A O 1
ATOM 2277 N N . VAL A 1 280 ? 8.451 -3.342 -14.162 1.00 88.81 280 VAL A N 1
ATOM 2278 C CA . VAL A 1 280 ? 9.783 -2.736 -13.998 1.00 88.81 280 VAL A CA 1
ATOM 2279 C C . VAL A 1 280 ? 10.891 -3.623 -14.562 1.00 88.81 280 VAL A C 1
ATOM 2281 O O . VAL A 1 280 ? 11.841 -3.086 -15.133 1.00 88.81 280 VAL A O 1
ATOM 2284 N N . VAL A 1 281 ? 10.778 -4.950 -14.430 1.00 88.88 281 VAL A N 1
ATOM 2285 C CA . VAL A 1 281 ? 11.714 -5.880 -15.078 1.00 88.88 281 VAL A CA 1
ATOM 2286 C C . VAL A 1 281 ? 11.465 -5.893 -16.575 1.00 88.88 281 VAL A C 1
ATOM 2288 O O . VAL A 1 281 ? 12.347 -5.570 -17.347 1.00 88.88 281 VAL A O 1
ATOM 2291 N N . VAL A 1 282 ? 10.262 -6.252 -17.016 1.00 83.62 282 VAL A N 1
ATOM 2292 C CA . VAL A 1 282 ? 10.056 -6.657 -18.408 1.00 83.62 282 VAL A CA 1
ATOM 2293 C C . VAL A 1 282 ? 10.020 -5.485 -19.386 1.00 83.62 282 VAL A C 1
ATOM 2295 O O . VAL A 1 282 ? 10.300 -5.683 -20.573 1.00 83.62 282 VAL A O 1
ATOM 2298 N N . VAL A 1 283 ? 9.652 -4.274 -18.969 1.00 75.31 283 VAL A N 1
ATOM 2299 C CA . VAL A 1 283 ? 9.653 -3.126 -19.885 1.00 75.31 283 VAL A CA 1
ATOM 2300 C C . VAL A 1 283 ? 11.108 -2.751 -20.209 1.00 75.31 283 VAL A C 1
ATOM 2302 O O . VAL A 1 283 ? 11.855 -2.263 -19.365 1.00 75.31 283 VAL A O 1
ATOM 2305 N N . VAL A 1 284 ? 11.495 -3.083 -21.450 1.00 57.06 284 VAL A N 1
ATOM 2306 C CA . VAL A 1 284 ? 12.839 -2.946 -22.040 1.00 57.06 284 VAL A CA 1
ATOM 2307 C C . VAL A 1 284 ? 13.183 -1.477 -22.201 1.00 57.06 284 VAL A C 1
ATOM 2309 O O . VAL A 1 284 ? 12.258 -0.676 -22.363 1.00 57.06 284 VAL A O 1
ATOM 2312 N N . PRO A 1 285 ? 14.482 -1.131 -22.245 1.00 52.53 285 PRO A N 1
ATOM 2313 C CA . PRO A 1 285 ? 14.873 0.219 -22.521 1.00 52.53 285 PRO A CA 1
ATOM 2314 C C . PRO A 1 285 ? 14.509 0.746 -23.909 1.00 52.53 285 PRO A C 1
ATOM 2316 O O . PRO A 1 285 ? 15.296 0.650 -24.840 1.00 52.53 285 PRO A O 1
ATOM 2319 N N . THR A 1 286 ? 13.310 1.303 -24.061 1.00 51.22 286 THR A N 1
ATOM 2320 C CA . THR A 1 286 ? 13.010 2.289 -25.107 1.00 51.22 286 THR A CA 1
ATOM 2321 C C . THR A 1 286 ? 13.208 3.695 -24.534 1.00 51.22 286 THR A C 1
ATOM 2323 O O . THR A 1 286 ? 13.431 3.863 -23.340 1.00 51.22 286 THR A O 1
ATOM 2326 N N . SER A 1 287 ? 13.133 4.739 -25.351 1.00 45.38 287 SER A N 1
ATOM 2327 C CA . SER A 1 287 ? 13.229 6.140 -24.906 1.00 45.38 287 SER A CA 1
ATOM 2328 C C . SER A 1 287 ? 12.258 6.537 -23.766 1.00 45.38 287 SER A C 1
ATOM 2330 O O . SER A 1 287 ? 12.497 7.548 -23.118 1.00 45.38 287 SER A O 1
ATOM 2332 N N . ASP A 1 288 ? 11.245 5.715 -23.454 1.00 50.59 288 ASP A N 1
ATOM 2333 C CA . ASP A 1 288 ? 10.277 5.878 -22.348 1.00 50.59 288 ASP A CA 1
ATOM 2334 C C . ASP A 1 288 ? 10.741 5.308 -20.977 1.00 50.59 288 ASP A C 1
ATOM 2336 O O . ASP A 1 288 ? 9.969 5.244 -20.016 1.00 50.59 288 ASP A O 1
ATOM 2340 N N . VAL A 1 289 ? 11.996 4.856 -20.844 1.00 51.97 289 VAL A N 1
ATOM 2341 C CA . VAL A 1 289 ? 12.562 4.243 -19.610 1.00 51.97 289 VAL A CA 1
ATOM 2342 C C . VAL A 1 289 ? 12.612 5.160 -18.412 1.00 51.97 289 VAL A C 1
ATOM 2344 O O . VAL A 1 289 ? 12.549 4.689 -17.269 1.00 51.97 289 VAL A O 1
ATOM 2347 N N . THR A 1 290 ? 12.758 6.453 -18.662 1.00 56.53 290 THR A N 1
ATOM 2348 C CA . THR A 1 290 ? 12.801 7.463 -17.610 1.00 56.53 290 THR A CA 1
ATOM 2349 C C . THR A 1 290 ? 11.528 7.377 -16.772 1.00 56.53 290 THR A C 1
ATOM 2351 O O . THR A 1 290 ? 11.618 7.196 -15.563 1.00 56.53 290 THR A O 1
ATOM 2354 N N . ALA A 1 291 ? 10.353 7.263 -17.399 1.00 63.28 291 ALA A N 1
ATOM 2355 C CA . ALA A 1 291 ? 9.069 7.252 -16.696 1.00 63.28 291 ALA A CA 1
ATOM 2356 C C . ALA A 1 291 ? 8.878 6.066 -15.722 1.00 63.28 291 ALA A C 1
ATOM 2358 O O . ALA A 1 291 ? 8.446 6.254 -14.585 1.00 63.28 291 ALA A O 1
ATOM 2359 N N . LEU A 1 292 ? 9.217 4.834 -16.127 1.00 70.75 292 LEU A N 1
ATOM 2360 C CA . LEU A 1 292 ? 9.055 3.636 -15.278 1.00 70.75 292 LEU A CA 1
ATOM 2361 C C . LEU A 1 292 ? 10.127 3.517 -14.195 1.00 70.75 292 LEU A C 1
ATOM 2363 O O . LEU A 1 292 ? 9.876 2.978 -13.117 1.00 70.75 292 LEU A O 1
ATOM 2367 N N . SER A 1 293 ? 11.345 3.962 -14.491 1.00 68.56 293 SER A N 1
ATOM 2368 C CA . SER A 1 293 ? 12.423 3.947 -13.506 1.00 68.56 293 SER A CA 1
ATOM 2369 C C . SER A 1 293 ? 12.215 5.046 -12.454 1.00 68.56 293 SER A C 1
ATOM 2371 O O . SER A 1 293 ? 12.512 4.825 -11.283 1.00 68.56 293 SER A O 1
ATOM 2373 N N . GLU A 1 294 ? 11.604 6.172 -12.821 1.00 83.44 294 GLU A N 1
ATOM 2374 C CA . GLU A 1 294 ? 11.338 7.305 -11.930 1.00 83.44 294 GLU A CA 1
ATOM 2375 C C . GLU A 1 294 ? 10.090 7.153 -11.050 1.00 83.44 294 GLU A C 1
ATOM 2377 O O . GLU A 1 294 ? 9.830 8.030 -10.224 1.00 83.44 294 GLU A O 1
ATOM 2382 N N . ILE A 1 295 ? 9.357 6.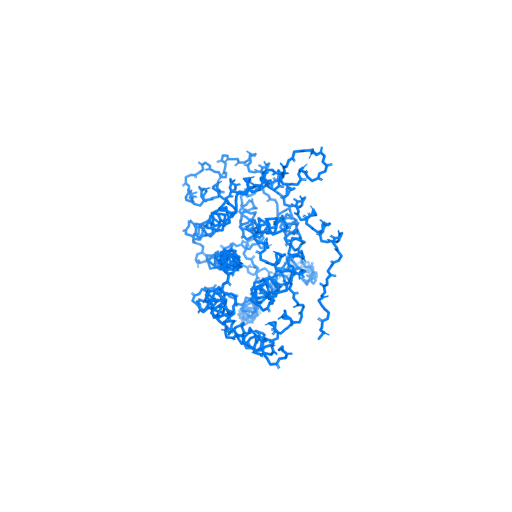032 -11.138 1.00 87.31 295 ILE A N 1
ATOM 2383 C CA . ILE A 1 295 ? 8.209 5.723 -10.264 1.00 87.31 295 ILE A CA 1
ATOM 2384 C C . ILE A 1 295 ? 8.470 6.114 -8.798 1.00 87.31 295 ILE A C 1
ATOM 2386 O O . ILE A 1 295 ? 7.685 6.916 -8.292 1.00 87.31 295 ILE A O 1
ATOM 2390 N N . PRO A 1 296 ? 9.547 5.656 -8.114 1.00 91.00 296 PRO A N 1
ATOM 2391 C CA . PRO A 1 296 ? 9.806 5.989 -6.712 1.00 91.00 296 PRO A CA 1
ATOM 2392 C C . PRO A 1 296 ? 9.949 7.489 -6.406 1.00 91.00 296 PRO A C 1
ATOM 2394 O O . PRO A 1 296 ? 9.808 7.895 -5.253 1.00 91.00 296 PRO A O 1
ATOM 2397 N N . TYR A 1 297 ? 10.212 8.316 -7.414 1.00 88.62 297 TYR A N 1
ATOM 2398 C CA . TYR A 1 297 ? 10.409 9.761 -7.278 1.00 88.62 297 TYR A CA 1
ATOM 2399 C C . TYR A 1 297 ? 9.230 10.578 -7.818 1.00 88.62 297 TYR A C 1
ATOM 2401 O O . TYR A 1 297 ? 9.146 11.773 -7.547 1.00 88.62 297 TYR A O 1
ATOM 2409 N N . SER A 1 298 ? 8.292 9.942 -8.526 1.00 86.62 298 SER A N 1
ATOM 2410 C CA . SER A 1 298 ? 7.083 10.594 -9.029 1.00 86.62 298 SER A CA 1
ATOM 2411 C C . SER A 1 298 ? 6.166 11.051 -7.891 1.00 86.62 298 SER A C 1
ATOM 2413 O O . SER A 1 298 ? 5.957 10.327 -6.911 1.00 86.62 298 SER A O 1
ATOM 2415 N N . PHE A 1 299 ? 5.554 12.231 -8.041 1.00 87.62 299 PHE A N 1
ATOM 2416 C CA . PHE A 1 299 ? 4.599 12.780 -7.071 1.00 87.62 299 PHE A CA 1
ATOM 2417 C C . PHE A 1 299 ? 3.487 11.776 -6.729 1.00 87.62 299 PHE A C 1
ATOM 2419 O O . PHE A 1 299 ? 3.234 11.487 -5.558 1.00 87.62 299 PHE A O 1
ATOM 2426 N N . SER A 1 300 ? 2.897 11.163 -7.754 1.00 89.19 300 SER A N 1
ATOM 2427 C CA . SER A 1 300 ? 1.821 10.178 -7.634 1.00 89.19 300 SER A CA 1
ATOM 2428 C C . SER A 1 300 ? 2.209 8.978 -6.768 1.00 89.19 300 SER A C 1
ATOM 2430 O O . SER A 1 300 ? 1.448 8.570 -5.887 1.00 89.19 300 SER A O 1
ATOM 2432 N N . TRP A 1 301 ? 3.423 8.444 -6.942 1.00 90.88 301 TRP A N 1
ATOM 2433 C CA . TRP A 1 301 ? 3.924 7.366 -6.093 1.00 90.88 301 TRP A CA 1
ATOM 2434 C C . TRP A 1 301 ? 4.165 7.823 -4.652 1.00 90.88 301 TRP A C 1
ATOM 2436 O O . TRP A 1 301 ? 3.930 7.045 -3.731 1.00 90.88 301 TRP A O 1
ATOM 2446 N N . ARG A 1 302 ? 4.598 9.070 -4.403 1.00 92.56 302 ARG A N 1
ATOM 2447 C CA . ARG A 1 302 ? 4.732 9.599 -3.025 1.00 92.56 302 ARG A CA 1
ATOM 2448 C C . ARG A 1 302 ? 3.387 9.646 -2.316 1.00 92.56 302 ARG A C 1
ATOM 2450 O O . ARG A 1 302 ? 3.278 9.176 -1.183 1.00 92.56 302 ARG A O 1
ATOM 2457 N N . ILE A 1 303 ? 2.356 10.143 -2.997 1.00 94.19 303 ILE A N 1
ATOM 2458 C CA . ILE A 1 303 ? 0.991 10.170 -2.461 1.00 94.19 303 ILE A CA 1
ATOM 2459 C C . ILE A 1 303 ? 0.490 8.748 -2.201 1.00 94.19 303 ILE A C 1
ATOM 2461 O O . ILE A 1 303 ? 0.023 8.451 -1.098 1.00 94.19 303 ILE A O 1
ATOM 2465 N N . PHE A 1 304 ? 0.653 7.850 -3.174 1.00 94.88 304 PHE A N 1
ATOM 2466 C CA . PHE A 1 304 ? 0.289 6.444 -3.033 1.00 94.88 304 PHE A CA 1
ATOM 2467 C C . PHE A 1 304 ? 1.011 5.766 -1.858 1.00 94.88 304 PHE A C 1
ATOM 2469 O O . PHE A 1 304 ? 0.368 5.119 -1.035 1.00 94.88 304 PHE A O 1
ATOM 2476 N N . TRP A 1 305 ? 2.325 5.951 -1.733 1.00 95.88 305 TRP A N 1
ATOM 2477 C CA . TRP A 1 305 ? 3.148 5.353 -0.683 1.00 95.88 305 TRP A CA 1
ATOM 2478 C C . TRP A 1 305 ? 2.736 5.810 0.722 1.00 95.88 305 TRP A C 1
ATOM 2480 O O . TRP A 1 305 ? 2.614 4.987 1.638 1.00 95.88 305 TRP A O 1
ATOM 2490 N N . MET A 1 306 ? 2.453 7.105 0.893 1.00 97.06 306 MET A N 1
ATOM 2491 C CA . MET A 1 306 ? 1.929 7.638 2.154 1.00 97.06 306 MET A CA 1
ATOM 2492 C C . MET A 1 306 ? 0.538 7.084 2.469 1.00 97.06 306 MET A C 1
ATOM 2494 O O . MET A 1 306 ? 0.288 6.671 3.603 1.00 97.06 306 MET A O 1
ATOM 2498 N N . LEU A 1 307 ? -0.362 7.029 1.482 1.00 96.88 307 LEU A N 1
ATOM 2499 C CA . LEU A 1 307 ? -1.704 6.460 1.639 1.00 96.88 307 LEU A CA 1
ATOM 2500 C C . LEU A 1 307 ? -1.660 4.979 2.003 1.00 96.88 307 LEU A C 1
ATOM 2502 O O . LEU A 1 307 ? -2.396 4.548 2.888 1.00 96.88 307 LEU A O 1
ATOM 2506 N N . LEU A 1 308 ? -0.774 4.216 1.366 1.00 94.88 308 LEU A N 1
ATOM 2507 C CA . LEU A 1 308 ? -0.576 2.803 1.645 1.00 94.88 308 LEU A CA 1
ATOM 2508 C C . LEU A 1 308 ? -0.135 2.613 3.101 1.00 94.88 308 LEU A C 1
ATOM 2510 O O . LEU A 1 308 ? -0.823 1.927 3.855 1.00 94.88 308 LEU A O 1
ATOM 2514 N N . ASN A 1 309 ? 0.924 3.298 3.543 1.00 95.88 309 ASN A N 1
ATOM 2515 C CA . ASN A 1 309 ? 1.383 3.222 4.937 1.00 95.88 309 ASN A CA 1
ATOM 2516 C C . ASN A 1 309 ? 0.317 3.681 5.939 1.00 95.88 309 ASN A C 1
ATOM 2518 O O . ASN A 1 309 ? 0.104 3.023 6.958 1.00 95.88 309 ASN A O 1
ATOM 2522 N N . THR A 1 310 ? -0.407 4.754 5.618 1.00 96.12 310 THR A N 1
ATOM 2523 C CA . THR A 1 310 ? -1.502 5.257 6.455 1.00 96.12 310 THR A CA 1
ATOM 2524 C C . THR A 1 310 ? -2.627 4.222 6.554 1.00 96.12 310 THR A C 1
ATOM 2526 O O . THR A 1 310 ? -3.087 3.924 7.650 1.00 96.12 310 THR A O 1
ATOM 2529 N N . SER A 1 311 ? -3.051 3.616 5.443 1.00 93.81 311 SER A N 1
ATOM 2530 C CA . SER A 1 311 ? -4.158 2.647 5.415 1.00 93.81 311 SER A CA 1
ATOM 2531 C C . SER A 1 311 ? -3.890 1.388 6.242 1.00 93.81 311 SER A C 1
ATOM 2533 O O . SER A 1 311 ? -4.769 0.949 6.982 1.00 93.81 311 SER A O 1
ATOM 2535 N N . TYR A 1 312 ? -2.665 0.857 6.195 1.00 90.19 312 TYR A N 1
ATOM 2536 C CA . TYR A 1 312 ? -2.296 -0.352 6.935 1.00 90.19 312 TYR A CA 1
ATOM 2537 C C . TYR A 1 312 ? -2.234 -0.136 8.450 1.00 90.19 312 TYR A C 1
ATOM 2539 O O . TYR A 1 312 ? -2.606 -1.030 9.212 1.00 90.19 312 TYR A O 1
ATOM 2547 N N . VAL A 1 313 ? -1.795 1.048 8.883 1.00 92.00 313 VAL A N 1
ATOM 2548 C CA . VAL A 1 313 ? -1.628 1.392 10.303 1.00 92.00 313 VAL A CA 1
ATOM 2549 C C . VAL A 1 313 ? -2.928 1.911 10.919 1.00 92.00 313 VAL A C 1
ATOM 2551 O O . VAL A 1 313 ? -3.284 1.558 12.049 1.00 92.00 313 VAL A O 1
ATOM 2554 N N . MET A 1 314 ? -3.648 2.775 10.203 1.00 92.69 314 MET A N 1
ATOM 2555 C CA . MET A 1 314 ? -4.724 3.565 10.802 1.00 92.69 314 MET A CA 1
ATOM 2556 C C . MET A 1 314 ? -5.980 2.760 11.090 1.00 92.69 314 MET A C 1
ATOM 2558 O O . MET A 1 314 ? -6.754 3.154 11.956 1.00 92.69 314 MET A O 1
ATOM 2562 N N . GLU A 1 315 ? -6.176 1.613 10.449 1.00 90.44 315 GLU A N 1
ATOM 2563 C CA . GLU A 1 315 ? -7.305 0.736 10.750 1.00 90.44 315 GLU A CA 1
ATOM 2564 C C . GLU A 1 315 ? -7.349 0.340 12.237 1.00 90.44 315 GLU A C 1
ATOM 2566 O O . GLU A 1 315 ? -8.371 0.510 12.909 1.00 90.44 315 GLU A O 1
ATOM 2571 N N . PHE A 1 316 ? -6.224 -0.130 12.779 1.00 88.50 316 PHE A N 1
ATOM 2572 C CA . PHE A 1 316 ? -6.130 -0.517 14.187 1.00 88.50 316 PHE A CA 1
ATOM 2573 C C . PHE A 1 316 ? -6.181 0.684 15.123 1.00 88.50 316 PHE A C 1
ATOM 2575 O O . PHE A 1 316 ? -6.780 0.618 16.203 1.00 88.50 316 PHE A O 1
ATOM 2582 N N . PHE A 1 317 ? -5.592 1.803 14.701 1.00 91.44 317 PHE A N 1
ATOM 2583 C CA . PHE A 1 317 ? -5.645 3.036 15.469 1.00 91.44 317 PHE A CA 1
ATOM 2584 C C . PHE A 1 317 ? -7.086 3.544 15.612 1.00 91.44 317 PHE A C 1
ATOM 2586 O O . PHE A 1 317 ? -7.551 3.777 16.729 1.00 91.44 317 PHE A O 1
ATOM 2593 N N . LEU A 1 318 ? -7.836 3.633 14.511 1.00 92.81 318 LEU A N 1
ATOM 2594 C CA . LEU A 1 318 ? -9.232 4.064 14.532 1.00 92.81 318 LEU A CA 1
ATOM 2595 C C . LEU A 1 318 ? -10.108 3.105 15.352 1.00 92.81 318 LEU A C 1
ATOM 2597 O O . LEU A 1 318 ? -10.950 3.564 16.125 1.00 92.81 318 LEU A O 1
ATOM 2601 N N . GLN A 1 319 ? -9.884 1.790 15.259 1.00 89.25 319 GLN A N 1
ATOM 2602 C CA . GLN A 1 319 ? -10.583 0.820 16.109 1.00 89.25 319 GLN A CA 1
ATOM 2603 C C . GLN A 1 319 ? -10.276 1.052 17.598 1.00 89.25 319 GLN A C 1
ATOM 2605 O O . GLN A 1 319 ? -11.172 0.993 18.443 1.00 89.25 319 GLN A O 1
ATOM 2610 N N . SER A 1 320 ? -9.035 1.403 17.934 1.00 88.12 320 SER A N 1
ATOM 2611 C CA . SER A 1 320 ? -8.647 1.751 19.305 1.00 88.12 320 SER A CA 1
ATOM 2612 C C . SER A 1 320 ? -9.363 3.012 19.803 1.00 88.12 320 SER A C 1
ATOM 2614 O O . SER A 1 320 ? -9.798 3.052 20.959 1.00 88.12 320 SER A O 1
ATOM 2616 N N . LEU A 1 321 ? -9.569 4.016 18.941 1.00 91.19 321 LEU A N 1
ATOM 2617 C CA . LEU A 1 321 ? -10.376 5.197 19.272 1.00 91.19 321 LEU A CA 1
ATOM 2618 C C . LEU A 1 321 ? -11.831 4.822 19.571 1.00 91.19 321 LEU A C 1
ATOM 2620 O O . LEU A 1 321 ? -12.409 5.343 20.530 1.00 91.19 321 LEU A O 1
ATOM 2624 N N . VAL A 1 322 ? -12.408 3.884 18.814 1.00 91.88 322 VAL A N 1
ATOM 2625 C CA . VAL A 1 322 ? -13.764 3.386 19.081 1.00 91.88 322 VAL A CA 1
ATOM 2626 C C . VAL A 1 322 ? -13.843 2.680 20.430 1.00 91.88 322 VAL A C 1
ATOM 2628 O O . VAL A 1 322 ? -14.737 2.967 21.231 1.00 91.88 322 VAL A O 1
ATOM 2631 N N . LYS A 1 323 ? -12.886 1.800 20.737 1.00 87.38 323 LYS A N 1
ATOM 2632 C CA . LYS A 1 323 ? -12.844 1.079 22.023 1.00 87.38 323 LYS A CA 1
ATOM 2633 C C . LYS A 1 323 ? -12.685 2.015 23.216 1.00 87.38 323 LYS A C 1
ATOM 2635 O O . LYS A 1 323 ? -13.310 1.800 24.252 1.00 87.38 323 LYS A O 1
ATOM 2640 N N . ARG A 1 324 ? -11.923 3.096 23.047 1.00 89.25 324 ARG A N 1
ATOM 2641 C CA . ARG A 1 324 ? -11.762 4.163 24.046 1.00 89.25 324 ARG A CA 1
ATOM 2642 C C . ARG A 1 324 ? -12.943 5.142 24.093 1.00 89.25 324 ARG A C 1
ATOM 2644 O O . ARG A 1 324 ? -12.903 6.085 24.878 1.00 89.25 324 ARG A O 1
ATOM 2651 N N . ARG A 1 325 ? -13.994 4.923 23.288 1.00 93.00 325 ARG A N 1
ATOM 2652 C CA . ARG A 1 325 ? -15.178 5.795 23.162 1.00 93.00 325 ARG A CA 1
ATOM 2653 C C . ARG A 1 325 ? -14.835 7.230 22.736 1.00 93.00 325 ARG A C 1
ATOM 2655 O O . ARG A 1 325 ? -15.557 8.159 23.078 1.00 93.00 325 ARG A O 1
ATOM 2662 N N . LEU A 1 326 ? -13.733 7.407 22.007 1.00 94.12 326 LEU A N 1
ATOM 2663 C CA . LEU A 1 326 ? -13.318 8.691 21.429 1.00 94.12 326 LEU A CA 1
ATOM 2664 C C . LEU A 1 326 ? -13.882 8.893 20.019 1.00 94.12 326 LEU A C 1
ATOM 2666 O O . LEU A 1 326 ? -13.981 10.019 19.546 1.00 94.12 326 LEU A O 1
ATOM 2670 N N . LEU A 1 327 ? -14.257 7.798 19.359 1.00 95.38 327 LEU A N 1
ATOM 2671 C CA . LEU A 1 327 ? -14.875 7.780 18.041 1.00 95.38 327 LEU A CA 1
ATOM 2672 C C . LEU A 1 327 ? -16.056 6.802 18.064 1.00 95.38 327 LEU A C 1
ATOM 2674 O O . LEU A 1 327 ? -16.030 5.807 18.787 1.00 95.38 327 LEU A O 1
ATOM 2678 N N . ASN A 1 328 ? -17.113 7.064 17.298 1.00 94.56 328 ASN A N 1
ATOM 2679 C CA . ASN A 1 328 ? -18.186 6.084 17.118 1.00 94.56 328 ASN A CA 1
ATOM 2680 C C . ASN A 1 328 ? -17.844 5.125 15.951 1.00 94.56 328 ASN A C 1
ATOM 2682 O O . ASN A 1 328 ? -17.013 5.443 15.100 1.00 94.56 328 ASN A O 1
ATOM 2686 N N . GLN A 1 329 ? -18.481 3.948 15.904 1.00 90.38 329 GLN A N 1
ATOM 2687 C CA . GLN A 1 329 ? -18.199 2.935 14.872 1.00 90.38 329 GLN A CA 1
ATOM 2688 C C . GLN A 1 329 ? -18.462 3.462 13.452 1.00 90.38 329 GLN A C 1
ATOM 2690 O O . GLN A 1 329 ? -17.677 3.198 12.549 1.00 90.38 329 GLN A O 1
ATOM 2695 N N . GLY A 1 330 ? -19.545 4.221 13.253 1.00 92.50 330 GLY A N 1
ATOM 2696 C CA . GLY A 1 330 ? -19.913 4.754 11.939 1.00 92.50 330 GLY A CA 1
ATOM 2697 C C . GLY A 1 330 ? -18.869 5.725 11.387 1.00 92.50 330 GLY A C 1
ATOM 2698 O O . GLY A 1 330 ? -18.448 5.588 10.244 1.00 92.50 330 GLY A O 1
ATOM 2699 N N . SER A 1 331 ? -18.384 6.651 12.215 1.00 95.38 331 SER A N 1
ATOM 2700 C CA . SER A 1 331 ? -17.312 7.587 11.878 1.00 95.38 331 SER A CA 1
ATOM 2701 C C . SER A 1 331 ? -15.999 6.861 11.599 1.00 95.38 331 SER A C 1
ATOM 2703 O O . SER A 1 331 ? -15.300 7.237 10.665 1.00 95.38 331 SER A O 1
ATOM 2705 N N . MET A 1 332 ? -15.673 5.803 12.352 1.00 94.00 332 MET A N 1
ATOM 2706 C CA . MET A 1 332 ? -14.505 4.973 12.043 1.00 94.00 332 MET A CA 1
ATOM 2707 C C . MET A 1 332 ? -14.624 4.320 10.664 1.00 94.00 332 MET A C 1
ATOM 2709 O O . MET A 1 332 ? -13.691 4.414 9.868 1.00 94.00 332 MET A O 1
ATOM 2713 N N . LEU A 1 333 ? -15.769 3.696 10.367 1.00 91.31 333 LEU A N 1
ATOM 2714 C CA . LEU A 1 333 ? -16.003 3.053 9.074 1.00 91.31 333 LEU A CA 1
ATOM 2715 C C . LEU A 1 333 ? -15.935 4.069 7.930 1.00 91.31 333 LEU A C 1
ATOM 2717 O O . LEU A 1 333 ? -15.285 3.786 6.929 1.00 91.31 333 LEU A O 1
ATOM 2721 N N . LEU A 1 334 ? -16.526 5.255 8.102 1.00 94.12 334 LEU A N 1
ATOM 2722 C CA . LEU A 1 334 ? -16.482 6.335 7.115 1.00 94.12 334 LEU A CA 1
ATOM 2723 C C . LEU A 1 334 ? -15.049 6.820 6.857 1.00 94.12 334 LEU A C 1
ATOM 2725 O O . LEU A 1 334 ? -14.641 6.943 5.705 1.00 94.12 334 LEU A O 1
ATOM 2729 N N . LEU A 1 335 ? -14.266 7.055 7.916 1.00 95.50 335 LEU A N 1
ATOM 2730 C CA . LEU A 1 335 ? -12.865 7.467 7.791 1.00 95.50 335 LEU A CA 1
ATOM 2731 C C . LEU A 1 335 ? -12.023 6.397 7.091 1.00 95.50 335 LEU A C 1
ATOM 2733 O O . LEU A 1 335 ? -11.220 6.721 6.219 1.00 95.50 335 LEU A O 1
ATOM 2737 N N . ASN A 1 336 ? -12.236 5.124 7.430 1.00 93.31 336 ASN A N 1
ATOM 2738 C CA . ASN A 1 336 ? -11.522 4.023 6.795 1.00 93.31 336 ASN A CA 1
ATOM 2739 C C . ASN A 1 336 ? -11.924 3.859 5.317 1.00 93.31 336 ASN A C 1
ATOM 2741 O O . ASN A 1 336 ? -11.066 3.663 4.464 1.00 93.31 336 ASN A O 1
ATOM 2745 N N . GLN A 1 337 ? -13.209 4.009 4.982 1.00 94.00 337 GLN A N 1
ATOM 2746 C CA . GLN A 1 337 ? -13.688 4.001 3.593 1.00 94.00 337 GLN A CA 1
ATOM 2747 C C . GLN A 1 337 ? -13.096 5.150 2.776 1.00 94.00 337 GLN A C 1
ATOM 2749 O O . GLN A 1 337 ? -12.639 4.927 1.653 1.00 94.00 337 GLN A O 1
ATOM 2754 N N . GLY A 1 338 ? -13.066 6.362 3.337 1.00 95.38 338 GLY A N 1
ATOM 2755 C CA . GLY A 1 338 ? -12.439 7.519 2.700 1.00 95.38 338 GLY A CA 1
ATOM 2756 C C . GLY A 1 338 ? -10.956 7.275 2.424 1.00 95.38 338 GLY A C 1
ATOM 2757 O O . GLY A 1 338 ? -10.494 7.486 1.305 1.00 95.38 338 GLY A O 1
ATOM 2758 N N . LEU A 1 339 ? -10.232 6.733 3.407 1.00 95.44 339 LEU A N 1
ATOM 2759 C CA . LEU A 1 339 ? -8.815 6.402 3.269 1.00 95.44 339 LEU A CA 1
ATOM 2760 C C . LEU A 1 339 ? -8.563 5.298 2.232 1.00 95.44 339 LEU A C 1
ATOM 2762 O O . LEU A 1 339 ? -7.673 5.437 1.398 1.00 95.44 339 LEU A O 1
ATOM 2766 N N . MET A 1 340 ? -9.361 4.226 2.237 1.00 93.69 340 MET A N 1
ATOM 2767 C CA . MET A 1 340 ? -9.275 3.154 1.237 1.00 93.69 340 MET A CA 1
ATOM 2768 C C . MET A 1 340 ? -9.575 3.666 -0.175 1.00 93.69 340 MET A C 1
ATOM 2770 O O . MET A 1 340 ? -8.910 3.262 -1.129 1.00 93.69 340 MET A O 1
ATOM 2774 N N . THR A 1 341 ? -10.548 4.571 -0.313 1.00 94.88 341 THR A N 1
ATOM 2775 C CA . THR A 1 341 ? -10.891 5.201 -1.596 1.00 94.88 341 THR A CA 1
ATOM 2776 C C . THR A 1 341 ? -9.729 6.052 -2.094 1.00 94.88 341 THR A C 1
ATOM 2778 O O . THR A 1 341 ? -9.274 5.851 -3.217 1.00 94.88 341 THR A O 1
ATOM 2781 N N . ALA A 1 342 ? -9.175 6.920 -1.243 1.00 96.31 342 ALA A N 1
ATOM 2782 C CA . ALA A 1 342 ? -8.005 7.726 -1.579 1.00 96.31 342 ALA A CA 1
ATOM 2783 C C . ALA A 1 342 ? -6.802 6.848 -1.964 1.00 96.31 342 ALA A C 1
ATOM 2785 O O . ALA A 1 342 ? -6.173 7.086 -2.990 1.00 96.31 342 ALA A O 1
ATOM 2786 N N . ALA A 1 343 ? -6.525 5.780 -1.209 1.00 95.06 343 ALA A N 1
ATOM 2787 C CA . ALA A 1 343 ? -5.445 4.838 -1.507 1.00 95.06 343 ALA A CA 1
ATOM 2788 C C . ALA A 1 343 ? -5.661 4.072 -2.824 1.00 95.06 343 ALA A C 1
ATOM 2790 O O . ALA A 1 343 ? -4.692 3.735 -3.505 1.00 95.06 343 ALA A O 1
ATOM 2791 N N . THR A 1 344 ? -6.914 3.803 -3.198 1.00 94.00 344 THR A N 1
ATOM 2792 C CA . THR A 1 344 ? -7.258 3.179 -4.485 1.00 94.00 344 THR A CA 1
ATOM 2793 C C . THR A 1 344 ? -7.052 4.161 -5.639 1.00 94.00 344 THR A C 1
ATOM 2795 O O . THR A 1 344 ? -6.459 3.777 -6.641 1.00 94.00 344 THR A O 1
ATOM 2798 N N . LEU A 1 345 ? -7.444 5.430 -5.476 1.00 94.12 345 LEU A N 1
ATOM 2799 C CA . LEU A 1 345 ? -7.177 6.500 -6.450 1.00 94.12 345 LEU A CA 1
ATOM 2800 C C . LEU A 1 345 ? -5.675 6.787 -6.608 1.00 94.12 345 LEU A C 1
ATOM 2802 O O . LEU A 1 345 ? -5.198 7.009 -7.711 1.00 94.12 345 LEU A O 1
ATOM 2806 N N . GLY A 1 346 ? -4.891 6.729 -5.528 1.00 93.12 346 GLY A N 1
ATOM 2807 C CA . GLY A 1 346 ? -3.431 6.832 -5.636 1.00 93.12 346 GLY A CA 1
ATOM 2808 C C . GLY A 1 346 ? -2.826 5.649 -6.403 1.00 93.12 346 GLY A C 1
ATOM 2809 O O . GLY A 1 346 ? -1.869 5.806 -7.156 1.00 93.12 346 GLY A O 1
ATOM 2810 N N . ALA A 1 347 ? -3.410 4.458 -6.252 1.00 92.19 347 ALA A N 1
ATOM 2811 C CA . ALA A 1 347 ? -2.943 3.254 -6.927 1.00 92.19 347 ALA A CA 1
ATOM 2812 C C . ALA A 1 347 ? -3.267 3.236 -8.431 1.00 92.19 347 ALA A C 1
ATOM 2814 O O . ALA A 1 347 ? -2.480 2.678 -9.193 1.00 92.19 347 ALA A O 1
ATOM 2815 N N . THR A 1 348 ? -4.380 3.834 -8.881 1.00 87.19 348 THR A N 1
ATOM 2816 C CA . THR A 1 348 ? -4.752 3.852 -10.313 1.00 87.19 348 THR A CA 1
ATOM 2817 C C . THR A 1 348 ? -3.706 4.541 -11.177 1.00 87.19 348 THR A C 1
ATOM 2819 O O . THR A 1 348 ? -3.487 4.117 -12.306 1.00 87.19 348 THR A O 1
ATOM 2822 N N . VAL A 1 349 ? -2.996 5.529 -10.634 1.00 81.94 349 VAL A N 1
ATOM 2823 C CA . VAL A 1 349 ? -1.895 6.192 -11.341 1.00 81.94 349 VAL A CA 1
ATOM 2824 C C . VAL A 1 349 ? -0.707 5.257 -11.542 1.00 81.94 349 VAL A C 1
ATOM 2826 O O . VAL A 1 349 ? -0.144 5.182 -12.631 1.00 81.94 349 VAL A O 1
ATOM 2829 N N . VAL A 1 350 ? -0.370 4.467 -10.521 1.00 79.62 350 VAL A N 1
ATOM 2830 C CA . VAL A 1 350 ? 0.706 3.469 -10.605 1.00 79.62 350 VAL A CA 1
ATOM 2831 C C . VAL A 1 350 ? 0.364 2.367 -11.619 1.00 79.62 350 VAL A C 1
ATOM 2833 O O . VAL A 1 350 ? 1.258 1.799 -12.246 1.00 79.62 350 VAL A O 1
ATOM 2836 N N . LEU A 1 351 ? -0.925 2.084 -11.840 1.00 85.12 351 LEU A N 1
ATOM 2837 C CA . LEU A 1 351 ? -1.360 1.099 -12.833 1.00 85.12 351 LEU A CA 1
ATOM 2838 C C . LEU A 1 351 ? -1.134 1.516 -14.280 1.00 85.12 351 LEU A C 1
ATOM 2840 O O . LEU A 1 351 ? -1.076 0.628 -15.128 1.00 85.12 351 LEU A O 1
ATOM 2844 N N . ASN A 1 352 ? -0.960 2.806 -14.570 1.00 84.50 352 ASN A N 1
ATOM 2845 C CA . ASN A 1 352 ? -0.646 3.249 -15.929 1.00 84.50 352 ASN A CA 1
ATOM 2846 C C . ASN A 1 352 ? 0.651 2.600 -16.455 1.00 84.50 352 ASN A C 1
ATOM 2848 O O . ASN A 1 352 ? 0.819 2.380 -17.651 1.00 84.50 352 ASN A O 1
ATOM 2852 N N . PHE A 1 353 ? 1.542 2.213 -15.539 1.00 81.25 353 PHE A N 1
ATOM 2853 C CA . PHE A 1 353 ? 2.806 1.549 -15.843 1.00 81.25 353 PHE A CA 1
ATOM 2854 C C . PHE A 1 353 ? 2.700 0.022 -15.949 1.00 81.25 353 PHE A C 1
ATOM 2856 O O . PHE A 1 353 ? 3.674 -0.637 -16.312 1.00 81.25 353 PHE A O 1
ATOM 2863 N N . VAL A 1 354 ? 1.546 -0.567 -15.621 1.00 87.75 354 VAL A N 1
ATOM 2864 C CA . VAL A 1 354 ? 1.372 -2.020 -15.523 1.00 87.75 354 VAL A CA 1
ATOM 2865 C C . VAL A 1 354 ? 0.489 -2.525 -16.661 1.00 87.75 354 VAL A C 1
ATOM 2867 O O . VAL A 1 354 ? -0.716 -2.270 -16.673 1.00 87.75 354 VAL A O 1
ATOM 2870 N N . PRO A 1 355 ? 1.024 -3.326 -17.599 1.00 87.00 355 PRO A N 1
ATOM 2871 C CA . PRO A 1 355 ? 0.197 -3.913 -18.643 1.00 87.00 355 PRO A CA 1
ATOM 2872 C C . PRO A 1 355 ? -0.881 -4.830 -18.052 1.00 87.00 355 PRO A C 1
ATOM 2874 O O . PRO A 1 355 ? -0.576 -5.800 -17.355 1.00 87.00 355 PRO A O 1
ATOM 2877 N N . LEU A 1 356 ? -2.149 -4.554 -18.376 1.00 88.06 356 LEU A N 1
ATOM 2878 C CA . LEU A 1 356 ? -3.314 -5.250 -17.812 1.00 88.06 356 LEU A CA 1
ATOM 2879 C C . LEU A 1 356 ? -3.225 -6.776 -17.946 1.00 88.06 356 LEU A C 1
ATOM 2881 O O . LEU A 1 356 ? -3.596 -7.518 -17.040 1.00 88.06 356 LEU A O 1
ATOM 2885 N N . TRP A 1 357 ? -2.694 -7.264 -19.063 1.00 88.94 357 TRP A N 1
ATOM 2886 C CA . TRP A 1 357 ? -2.553 -8.696 -19.293 1.00 88.94 357 TRP A CA 1
ATOM 2887 C C . TRP A 1 357 ? -1.574 -9.360 -18.306 1.00 88.94 357 TRP A C 1
ATOM 2889 O O . TRP A 1 357 ? -1.821 -10.497 -17.908 1.00 88.94 357 TRP A O 1
ATOM 2899 N N . MET A 1 358 ? -0.514 -8.670 -17.850 1.00 90.75 358 MET A N 1
ATOM 2900 C CA . MET A 1 358 ? 0.406 -9.211 -16.834 1.00 90.75 358 MET A CA 1
ATOM 2901 C C . MET A 1 358 ? -0.338 -9.446 -15.520 1.00 90.75 358 MET A C 1
ATOM 2903 O O . MET A 1 358 ? -0.143 -10.467 -14.858 1.00 90.75 358 MET A O 1
ATOM 2907 N N . VAL A 1 359 ? -1.236 -8.523 -15.168 1.00 91.62 359 VAL A N 1
ATOM 2908 C CA . VAL A 1 359 ? -2.107 -8.643 -13.995 1.00 91.62 359 VAL A CA 1
ATOM 2909 C C . VAL A 1 359 ? -3.033 -9.847 -14.143 1.00 91.62 359 VAL A C 1
ATOM 2911 O O . VAL A 1 359 ? -3.116 -10.661 -13.227 1.00 91.62 359 VAL A O 1
ATOM 2914 N N . VAL A 1 360 ? -3.683 -10.008 -15.301 1.00 93.62 360 VAL A N 1
ATOM 2915 C CA . VAL A 1 360 ? -4.583 -11.144 -15.571 1.00 93.62 360 VAL A CA 1
ATOM 2916 C C . VAL A 1 360 ? -3.842 -12.480 -15.466 1.00 93.62 360 VAL A C 1
ATOM 2918 O O . VAL A 1 360 ? -4.338 -13.394 -14.808 1.00 93.62 360 VAL A O 1
ATOM 2921 N N . VAL A 1 361 ? -2.641 -12.591 -16.042 1.00 94.19 361 VAL A N 1
ATOM 2922 C CA . VAL A 1 361 ? -1.812 -13.807 -15.950 1.00 94.19 361 VAL A CA 1
ATOM 2923 C C . VAL A 1 361 ? -1.366 -14.061 -14.507 1.00 94.19 361 VAL A C 1
ATOM 2925 O O . VAL A 1 361 ? -1.476 -15.189 -14.026 1.00 94.19 361 VAL A O 1
ATOM 2928 N N . SER A 1 362 ? -0.930 -13.024 -13.783 1.00 93.94 362 SER A N 1
ATOM 2929 C CA . SER A 1 362 ? -0.563 -13.121 -12.362 1.00 93.94 362 SER A CA 1
ATOM 2930 C C . SER A 1 362 ? -1.733 -13.601 -11.503 1.00 93.94 362 SER A C 1
ATOM 2932 O O . SER A 1 362 ? -1.546 -14.486 -10.667 1.00 93.94 362 SER A O 1
ATOM 2934 N N . ILE A 1 363 ? -2.941 -13.074 -11.722 1.00 94.31 363 ILE A N 1
ATOM 2935 C CA . ILE A 1 363 ? -4.164 -13.540 -11.056 1.00 94.31 363 ILE A CA 1
ATOM 2936 C C . ILE A 1 363 ? -4.413 -15.005 -11.424 1.00 94.31 363 ILE A C 1
ATOM 2938 O O . ILE A 1 363 ? -4.485 -15.846 -10.533 1.00 94.31 363 ILE A O 1
ATOM 2942 N N . GLY A 1 364 ? -4.485 -15.340 -12.714 1.00 95.44 364 GLY A N 1
ATOM 2943 C CA . GLY A 1 364 ? -4.766 -16.702 -13.174 1.00 95.44 364 GLY A CA 1
ATOM 2944 C C . GLY A 1 364 ? -3.824 -17.738 -12.556 1.00 95.44 364 GLY A C 1
ATOM 2945 O O . GLY A 1 364 ? -4.281 -18.682 -11.909 1.00 95.44 364 GLY A O 1
ATOM 2946 N N . LEU A 1 365 ? -2.511 -17.520 -12.662 1.00 94.38 365 LEU A N 1
ATOM 2947 C CA . LEU A 1 365 ? -1.504 -18.444 -12.136 1.00 94.38 365 LEU A CA 1
ATOM 2948 C C . LEU A 1 365 ? -1.559 -18.576 -10.613 1.00 94.38 365 LEU A C 1
ATOM 2950 O O . LEU A 1 365 ? -1.503 -19.691 -10.104 1.00 94.38 365 LEU A O 1
ATOM 2954 N N . ASN A 1 366 ? -1.727 -17.477 -9.874 1.00 92.25 366 ASN A N 1
ATOM 2955 C CA . ASN A 1 366 ? -1.763 -17.533 -8.409 1.00 92.25 366 ASN A CA 1
ATOM 2956 C C . ASN A 1 366 ? -3.093 -18.052 -7.846 1.00 92.25 366 ASN A C 1
ATOM 2958 O O . ASN A 1 366 ? -3.130 -18.527 -6.709 1.00 92.25 366 ASN A O 1
ATOM 2962 N N . PHE A 1 367 ? -4.183 -17.993 -8.615 1.00 92.38 367 PHE A N 1
ATOM 2963 C CA . PHE A 1 367 ? -5.444 -18.628 -8.238 1.00 92.38 367 PHE A CA 1
ATOM 2964 C C . PHE A 1 367 ? -5.443 -20.134 -8.517 1.00 92.38 367 PHE A C 1
ATOM 2966 O O . PHE A 1 367 ? -5.986 -20.876 -7.692 1.00 92.38 367 PHE A O 1
ATOM 2973 N N . VAL A 1 368 ? -4.823 -20.573 -9.620 1.00 94.69 368 VAL A N 1
ATOM 2974 C CA . VAL A 1 368 ? -4.667 -21.994 -9.983 1.00 94.69 368 VAL A CA 1
ATOM 2975 C C . VAL A 1 368 ? -3.615 -22.669 -9.096 1.00 94.69 368 VAL A C 1
ATOM 2977 O O . VAL A 1 368 ? -3.900 -23.681 -8.460 1.00 94.69 368 VAL A O 1
ATOM 2980 N N . HIS A 1 369 ? -2.431 -22.070 -8.971 1.00 91.25 369 HIS A N 1
ATOM 2981 C CA . HIS A 1 369 ? -1.309 -22.566 -8.172 1.00 91.25 369 HIS A CA 1
ATOM 2982 C C . HIS A 1 369 ? -1.069 -21.657 -6.966 1.00 91.25 369 HIS A C 1
ATOM 2984 O O . HIS A 1 369 ? -0.118 -20.872 -6.906 1.00 91.25 369 HIS A O 1
ATOM 2990 N N . ARG A 1 370 ? -1.959 -21.760 -5.976 1.00 87.56 370 ARG A N 1
ATOM 2991 C CA . ARG A 1 370 ? -1.838 -21.001 -4.721 1.00 87.56 370 ARG A CA 1
ATOM 2992 C C . ARG A 1 370 ? -0.534 -21.336 -4.002 1.00 87.56 370 ARG A C 1
ATOM 2994 O O . ARG A 1 370 ? -0.053 -22.460 -4.095 1.00 87.56 370 ARG A O 1
ATOM 3001 N N . HIS A 1 371 ? -0.003 -20.371 -3.250 1.00 88.06 371 HIS A N 1
ATOM 3002 C CA . HIS A 1 371 ? 1.249 -20.478 -2.480 1.00 88.06 371 HIS A CA 1
ATOM 3003 C C . HIS A 1 371 ? 2.535 -20.595 -3.314 1.00 88.06 371 HIS A C 1
ATOM 3005 O O . HIS A 1 371 ? 3.608 -20.768 -2.745 1.00 88.06 371 HIS A O 1
ATOM 3011 N N . HIS A 1 372 ? 2.447 -20.444 -4.637 1.00 93.12 372 HIS A N 1
ATOM 3012 C CA . HIS A 1 372 ? 3.593 -20.472 -5.546 1.00 93.12 372 HIS A CA 1
ATOM 3013 C C . HIS A 1 372 ? 3.921 -19.070 -6.084 1.00 93.12 372 HIS A C 1
ATOM 3015 O O . HIS A 1 372 ? 4.358 -18.929 -7.221 1.00 93.12 372 HIS A O 1
ATOM 3021 N N . ASP A 1 373 ? 3.718 -18.022 -5.276 1.00 93.44 373 ASP A N 1
ATOM 3022 C CA . ASP A 1 373 ? 3.849 -16.617 -5.693 1.00 93.44 373 ASP A CA 1
ATOM 3023 C C . ASP A 1 373 ? 5.209 -16.300 -6.337 1.00 93.44 373 ASP A C 1
ATOM 3025 O O . ASP A 1 373 ? 5.257 -15.658 -7.387 1.00 93.44 373 ASP A O 1
ATOM 3029 N N . VAL A 1 374 ? 6.306 -16.810 -5.762 1.00 95.94 374 VAL A N 1
ATOM 3030 C CA . VAL A 1 374 ? 7.664 -16.637 -6.311 1.00 95.94 374 VAL A CA 1
ATOM 3031 C C . VAL A 1 374 ? 7.809 -17.340 -7.657 1.00 95.94 374 VAL A C 1
ATOM 3033 O O . VAL A 1 374 ? 8.220 -16.718 -8.631 1.00 95.94 374 VAL A O 1
ATOM 3036 N N . VAL A 1 375 ? 7.435 -18.621 -7.734 1.00 96.56 375 VAL A N 1
ATOM 3037 C CA . VAL A 1 375 ? 7.567 -19.427 -8.960 1.00 96.56 375 VAL A CA 1
ATOM 3038 C C . VAL A 1 375 ? 6.714 -18.845 -10.084 1.00 96.56 375 VAL A C 1
ATOM 3040 O O . VAL A 1 375 ? 7.202 -18.685 -11.198 1.00 96.56 375 VAL A O 1
ATOM 3043 N N . ASN A 1 376 ? 5.472 -18.459 -9.786 1.00 96.44 376 ASN A N 1
ATOM 3044 C CA . ASN A 1 376 ? 4.564 -17.845 -10.749 1.00 96.44 376 ASN A CA 1
ATOM 3045 C C . ASN A 1 376 ? 5.122 -16.510 -11.261 1.00 96.44 376 ASN A C 1
ATOM 3047 O O . ASN A 1 376 ? 5.140 -16.279 -12.465 1.00 96.44 376 ASN A O 1
ATOM 3051 N N . THR A 1 377 ? 5.607 -15.642 -10.367 1.00 95.81 377 THR A N 1
ATOM 3052 C CA . THR A 1 377 ? 6.137 -14.323 -10.756 1.00 95.81 377 THR A CA 1
ATOM 3053 C C . THR A 1 377 ? 7.420 -14.457 -11.577 1.00 95.81 377 THR A C 1
ATOM 3055 O O . THR A 1 377 ? 7.534 -13.846 -12.638 1.00 95.81 377 THR A O 1
ATOM 3058 N N . MET A 1 378 ? 8.355 -15.310 -11.151 1.00 96.31 378 MET A N 1
ATOM 3059 C CA . MET A 1 378 ? 9.583 -15.575 -11.907 1.00 96.31 378 MET A CA 1
ATOM 3060 C C . MET A 1 378 ? 9.287 -16.226 -13.259 1.00 96.31 378 MET A C 1
ATOM 3062 O O . MET A 1 378 ? 9.847 -15.806 -14.264 1.00 96.31 378 MET A O 1
ATOM 3066 N N . GLY A 1 379 ? 8.363 -17.189 -13.310 1.00 95.44 379 GLY A N 1
ATOM 3067 C CA . GLY A 1 379 ? 7.948 -17.841 -14.551 1.00 95.44 379 GLY A CA 1
ATOM 3068 C C . GLY A 1 379 ? 7.363 -16.858 -15.563 1.00 95.44 379 GLY A C 1
ATOM 3069 O O . GLY A 1 379 ? 7.748 -16.892 -16.731 1.00 95.44 379 GLY A O 1
ATOM 3070 N N . ILE A 1 380 ? 6.500 -15.934 -15.116 1.00 94.75 380 ILE A N 1
ATOM 3071 C CA . ILE A 1 380 ? 5.988 -14.848 -15.965 1.00 94.75 380 ILE A CA 1
ATOM 3072 C C . ILE A 1 380 ? 7.158 -14.016 -16.506 1.00 94.75 380 ILE A C 1
ATOM 3074 O O . ILE A 1 380 ? 7.273 -13.855 -17.719 1.00 94.75 380 ILE A O 1
ATOM 3078 N N . ALA A 1 381 ? 8.052 -13.535 -15.638 1.00 94.00 381 ALA A N 1
ATOM 3079 C CA . ALA A 1 381 ? 9.184 -12.710 -16.057 1.00 94.00 381 ALA A CA 1
ATOM 3080 C C . ALA A 1 381 ? 10.085 -13.428 -17.075 1.00 94.00 381 ALA A C 1
ATOM 3082 O O . ALA A 1 381 ? 10.377 -12.869 -18.130 1.00 94.00 381 ALA A O 1
ATOM 3083 N N . THR A 1 382 ? 10.471 -14.679 -16.812 1.00 91.62 382 THR A N 1
ATOM 3084 C CA . THR A 1 382 ? 11.334 -15.468 -17.702 1.00 91.62 382 THR A CA 1
ATOM 3085 C C . THR A 1 382 ? 10.694 -15.706 -19.066 1.00 91.62 382 THR A C 1
ATOM 3087 O O . THR A 1 382 ? 11.351 -15.488 -20.081 1.00 91.62 382 THR A O 1
ATOM 3090 N N . VAL A 1 383 ? 9.416 -16.104 -19.117 1.00 92.19 383 VAL A N 1
ATOM 3091 C CA . VAL A 1 383 ? 8.704 -16.313 -20.392 1.00 92.19 383 VAL A CA 1
ATOM 3092 C C . VAL A 1 383 ? 8.650 -15.018 -21.196 1.00 92.19 383 VAL A C 1
ATOM 3094 O O . VAL A 1 383 ? 8.856 -15.028 -22.408 1.00 92.19 383 VAL A O 1
ATOM 3097 N N . MET A 1 384 ? 8.408 -13.891 -20.532 1.00 88.81 384 MET A N 1
ATOM 3098 C CA . MET A 1 384 ? 8.295 -12.610 -21.217 1.00 88.81 384 MET A CA 1
ATOM 3099 C C . MET A 1 384 ? 9.635 -12.093 -21.732 1.00 88.81 384 MET A C 1
ATOM 3101 O O . MET A 1 384 ? 9.698 -11.601 -22.856 1.00 88.81 384 MET A O 1
ATOM 3105 N N . LEU A 1 385 ? 10.700 -12.217 -20.940 1.00 85.81 385 LEU A N 1
ATOM 3106 C CA . LEU A 1 385 ? 12.047 -11.860 -21.379 1.00 85.81 385 LEU A CA 1
ATOM 3107 C C . LEU A 1 385 ? 12.508 -12.760 -22.530 1.00 85.81 385 LEU A C 1
ATOM 3109 O O . LEU A 1 385 ? 12.991 -12.254 -23.540 1.00 85.81 385 LEU A O 1
ATOM 3113 N N . GLY A 1 386 ? 12.268 -14.071 -22.427 1.00 85.44 386 GLY A N 1
ATOM 3114 C CA . GLY A 1 386 ? 12.576 -15.026 -23.491 1.00 85.44 386 GLY A CA 1
ATOM 3115 C C . GLY A 1 386 ? 11.809 -14.733 -24.781 1.00 85.44 386 GLY A C 1
ATOM 3116 O O . GLY A 1 386 ? 12.404 -14.698 -25.854 1.00 85.44 386 GLY A O 1
ATOM 3117 N N . SER A 1 387 ? 10.507 -14.436 -24.688 1.00 85.81 387 SER A N 1
ATOM 3118 C CA . SER A 1 387 ? 9.705 -14.051 -25.855 1.00 85.81 387 SER A CA 1
ATOM 3119 C C . SER A 1 387 ? 10.253 -12.805 -26.539 1.00 85.81 387 SER A C 1
ATOM 3121 O O . SER A 1 387 ? 10.221 -12.751 -27.762 1.00 85.81 387 SER A O 1
ATOM 3123 N N . LYS A 1 388 ? 10.737 -11.816 -25.781 1.00 76.94 388 LYS A N 1
ATOM 3124 C CA . LYS A 1 388 ? 11.312 -10.600 -26.361 1.00 76.94 388 LYS A CA 1
ATOM 3125 C C . LYS A 1 388 ? 12.616 -10.879 -27.096 1.00 76.94 388 LYS A C 1
ATOM 3127 O O . LYS A 1 388 ? 12.763 -10.392 -28.210 1.00 76.94 388 LYS A O 1
ATOM 3132 N N . TYR A 1 389 ? 13.499 -11.690 -26.511 1.00 75.75 389 TYR A N 1
ATOM 3133 C CA . TYR A 1 389 ? 14.774 -12.077 -27.126 1.00 75.75 389 TYR A CA 1
ATOM 3134 C C . TYR A 1 389 ? 14.592 -12.871 -28.428 1.00 75.75 389 TYR A C 1
ATOM 3136 O O . TYR A 1 389 ? 15.432 -12.812 -29.311 1.00 75.75 389 TYR A O 1
ATOM 3144 N N . LEU A 1 390 ? 13.492 -13.619 -28.560 1.00 77.75 390 LEU A N 1
ATOM 3145 C CA . LEU A 1 390 ? 13.189 -14.371 -29.781 1.00 77.75 390 LEU A CA 1
ATOM 3146 C C . LEU A 1 390 ? 12.562 -13.517 -30.895 1.00 77.75 390 LEU A C 1
ATOM 3148 O O . LEU A 1 390 ? 12.545 -13.952 -32.044 1.00 77.75 390 LEU A O 1
ATOM 3152 N N . THR A 1 391 ? 11.984 -12.358 -30.564 1.00 78.31 391 THR A N 1
ATOM 3153 C CA . THR A 1 391 ? 11.245 -11.508 -31.521 1.00 78.31 391 THR A CA 1
ATOM 3154 C C . THR A 1 391 ? 11.968 -10.227 -31.930 1.00 78.31 391 THR A C 1
ATOM 3156 O O . THR A 1 391 ? 11.524 -9.588 -32.883 1.00 78.31 391 THR A O 1
ATOM 3159 N N . GLY A 1 392 ? 12.993 -9.817 -31.181 1.00 62.19 392 GLY A N 1
ATOM 3160 C CA . GLY A 1 392 ? 13.872 -8.690 -31.505 1.00 62.19 392 GLY A CA 1
ATOM 3161 C C . GLY A 1 392 ? 15.175 -9.202 -32.081 1.00 62.19 392 GLY A C 1
ATOM 3162 O O . GLY A 1 392 ? 15.682 -8.535 -33.007 1.00 62.19 392 GLY A O 1
#

Sequence (392 aa):
MLSSFVLDENVIDLCSVSAWIGLKTFLLILSCICLWNMRKLFLEWHGISHRLAGVLHLSLLAVGTWTAAGTAYIDESSDHPPIQQPKAFFWMYDLLLGCSGVILTLTAARDFPHKYVANQSEGDYVQSGTLHKKAIVTQDEMIEHAFYQFLNLWQAMYLHTQYHCKEIASNDHYYYHGIDIIWIIQLALLWLVTAPWLFRGRVPVHSFSHNWKMYQQQKVGQTSLESPIRRTTATATDYALPSQPKRPLLFSPEVIMYRIKKAQYIFYKHCILHGVNLAVVVVVPTSDVTALSEIPYSFSWRIFWMLLNTSYVMEFFLQSLVKRRLLNQGSMLLLNQGLMTAATLGATVVLNFVPLWMVVVSIGLNFVHRHHDVVNTMGIATVMLGSKYLTG

Foldseek 3Di:
DQDQPFDDPVLLVVLLVLLLVLLVVLLVVVVVLCVVCVCVQQVDPQLNQLSVLVVQLNVLLVVLNVVLVQQVVVPPDDPDDRPQDPPVVLLVSLLSNLVSLLSNLLSCLVRPAPPPDQQDDPPLARAAQLQDLRRHHHSLNSQVLSLVSVLLSLQLNLLLVLLVLVVVQVVDPPVPPCPVVSLVVLLVSLLVSQVSLLCVVVRSDDDPVNSNVVSVVVVVVVVVVPDDPDDDDDDDDDPPDPDPDDDPCCPDLSNVLVVLVVVLVLCCVQQPSLQLSLLSSLVDDDVCNCVSSCLSVDSLNSSLSSLVSCLSRVSNVLSVCSNVVSDPSVVSSVSSVSSSSSNVSSVVSSNSSGRVVSSVQLSVCCVVVPSCNSVSSSVSNVVSNVVVVVVD

Organism: NCBI:txid303405

Secondary structure (DSSP, 8-state):
--------HHHHHHHHHHHHHHHHHHHHHHHHHHHHTHHHHHS-STTHHHHHHHHHHHHHHHHHHHHHHHHHHSTTT-SSPP----HHHHHHHHHHHHHHHHHHHHHHHHHS--TT-PPP--SS-PPPTTTSSS----HHHHHHHHHHHHHHHHHHHHHHHHHHHHHHHHH-S-HHHHHHHHHHHHHHHHHHHHGGGGGGGGS----HHHHHHHHHHHHHHHHHH-----------------------GGG-HHHHHHHHHHHHHHHIIIIIIIIIHHHHHHS--STTHHHHHSGGGSHHHHHHHHHHHHHHHHHHHHHHHHHTTSS-HHHHHHHHHHHHHHHHHHHHHHHTTS-HHHHHHHHHHHHHSTT-HHHHHHHHHHHHHHHHHHH-

Radius of gyration: 24.56 Å; chains: 1; bounding box: 80×64×65 Å

pLDDT: mean 81.76, std 16.6, range [42.16, 98.31]